Protein AF-A0A1F2Z143-F1 (afdb_monomer_lite)

Foldseek 3Di:
DDPPDDPDADPPVLLVVVLVLLVLLLVVFFDDVVLVVVVVVVVVVVQVLLCVLQVQDVVQWDKDWFDCQQLVQWGHQDVAATETEMEIEGADGPLLVDWQVVSQVSSLVSNPDPCVQQNRWDDDFFFTWGQGPPGSHIYGYGYWHADPVCQQLARIWTQGNVPTTAGDDRPVLSVLLVVLLVDAFPLCVVVCPPVVVPDDDDDDDRPPPDCDSGSLLSSLLNQLVLLQSLVCVPPDVVLVVLGDDSSLSSQLLSVQSVVCCVPPRPVDNHSLVSSLSSLVRSVVQFDADPPPRHTFRARPSNGVRDGPCPCCPPPVRSSVVNHVVSSVVSNVLSCQQRPPPDSDDDLVSLCSRNNPSSSVVVVVPDPDPPPPPPPPPPDDDDDDDDDDDDDDDDDDD

Radius of gyration: 27.07 Å; chains: 1; bounding box: 105×51×81 Å

pLDDT: mean 80.2, std 21.63, range [25.0, 98.62]

Structure (mmCIF, N/CA/C/O backbone):
data_AF-A0A1F2Z143-F1
#
_entry.id   AF-A0A1F2Z143-F1
#
loop_
_atom_site.group_PDB
_atom_site.id
_atom_site.type_symbol
_atom_site.label_atom_id
_atom_site.label_alt_id
_atom_site.label_comp_id
_atom_site.label_asym_id
_atom_site.label_entity_id
_atom_site.label_seq_id
_atom_site.pdbx_PDB_ins_code
_atom_site.Cartn_x
_atom_site.Cartn_y
_atom_site.Cartn_z
_atom_site.occupancy
_atom_site.B_iso_or_equiv
_atom_site.auth_seq_id
_atom_site.auth_comp_id
_atom_site.auth_asym_id
_atom_site.auth_atom_id
_atom_site.pdbx_PDB_model_num
ATOM 1 N N . MET A 1 1 ? -7.800 3.749 49.729 1.00 38.16 1 MET A N 1
ATOM 2 C CA . MET A 1 1 ? -7.587 3.791 48.266 1.00 38.16 1 MET A CA 1
ATOM 3 C C . MET A 1 1 ? -8.950 3.755 47.597 1.00 38.16 1 MET A C 1
ATOM 5 O O . MET A 1 1 ? -9.693 2.817 47.853 1.00 38.16 1 MET A O 1
ATOM 9 N N . GLN A 1 2 ? -9.318 4.780 46.825 1.00 28.38 2 GLN A N 1
ATOM 10 C CA . GLN A 1 2 ? -10.549 4.741 46.029 1.00 28.38 2 GLN A CA 1
ATOM 11 C C . GLN A 1 2 ? -10.319 3.840 44.812 1.00 28.38 2 GLN A C 1
ATOM 13 O O . GLN A 1 2 ? -9.342 4.024 44.090 1.00 28.38 2 GLN A O 1
ATOM 18 N N . GLN A 1 3 ? -11.206 2.869 44.587 1.00 25.00 3 GLN A N 1
ATOM 19 C CA . GLN A 1 3 ? -11.234 2.141 43.321 1.00 25.00 3 GLN A CA 1
ATOM 20 C C . GLN A 1 3 ? -11.700 3.102 42.226 1.00 25.00 3 GLN A C 1
ATOM 22 O O . GLN A 1 3 ? -12.836 3.581 42.263 1.00 25.00 3 GLN A O 1
ATOM 27 N N . VAL A 1 4 ? -10.831 3.367 41.251 1.00 29.64 4 VAL A N 1
ATOM 28 C CA . VAL A 1 4 ? -11.208 4.066 40.021 1.00 29.64 4 VAL A CA 1
ATOM 29 C C . VAL A 1 4 ? -12.176 3.160 39.263 1.00 29.64 4 VAL A C 1
ATOM 31 O O . VAL A 1 4 ? -11.781 2.149 38.685 1.00 29.64 4 VAL A O 1
ATOM 34 N N . LYS A 1 5 ? -13.470 3.493 39.306 1.00 27.41 5 LYS A N 1
ATOM 35 C CA . LYS A 1 5 ? -14.482 2.824 38.488 1.00 27.41 5 LYS A CA 1
ATOM 36 C C . LYS A 1 5 ? -14.314 3.278 37.043 1.00 27.41 5 LYS A C 1
ATOM 38 O O . LYS A 1 5 ? -14.786 4.352 36.679 1.00 27.41 5 LYS A O 1
ATOM 43 N N . TYR A 1 6 ? -13.683 2.445 36.223 1.00 28.19 6 TYR A N 1
ATOM 44 C CA . TYR A 1 6 ? -13.813 2.569 34.775 1.00 28.19 6 TYR A CA 1
ATOM 45 C C . TYR A 1 6 ? -15.296 2.414 34.389 1.00 28.19 6 TYR A C 1
ATOM 47 O O . TYR A 1 6 ? -15.978 1.547 34.953 1.00 28.19 6 TYR A O 1
ATOM 55 N N . PRO A 1 7 ? -15.826 3.245 33.473 1.00 31.47 7 PRO A N 1
ATOM 56 C CA . PRO A 1 7 ? -17.190 3.083 32.987 1.00 31.47 7 PRO A CA 1
ATOM 57 C C . PRO A 1 7 ? -17.346 1.714 32.314 1.00 31.47 7 PRO A C 1
ATOM 59 O O . PRO A 1 7 ? -16.445 1.241 31.620 1.00 31.47 7 PRO A O 1
ATOM 62 N N . GLN A 1 8 ? -18.495 1.072 32.535 1.00 30.48 8 GLN A N 1
ATOM 63 C CA . GLN A 1 8 ? -18.850 -0.177 31.860 1.00 30.48 8 GLN A CA 1
ATOM 64 C C . GLN A 1 8 ? -18.915 0.098 30.348 1.00 30.48 8 GLN A C 1
ATOM 66 O O . GLN A 1 8 ? -19.766 0.869 29.904 1.00 30.48 8 GLN A O 1
ATOM 71 N N . ARG A 1 9 ? -17.987 -0.487 29.578 1.00 47.34 9 ARG A N 1
ATOM 72 C CA . ARG A 1 9 ? -17.953 -0.381 28.110 1.00 47.34 9 ARG A CA 1
ATOM 73 C C . ARG A 1 9 ? -19.217 -1.008 27.489 1.00 47.34 9 ARG A C 1
ATOM 75 O O . ARG A 1 9 ? -19.811 -1.886 28.124 1.00 47.34 9 ARG A O 1
ATOM 82 N N . PRO A 1 10 ? -19.638 -0.561 26.287 1.00 40.66 10 PRO A N 1
ATOM 83 C CA . PRO A 1 10 ? -20.872 -1.008 25.640 1.00 40.66 10 PRO A CA 1
ATOM 84 C C . PRO A 1 10 ? -20.994 -2.532 25.599 1.00 40.66 10 PRO A C 1
ATOM 86 O O . PRO A 1 10 ? -20.029 -3.259 25.350 1.00 40.66 10 PRO A O 1
ATOM 89 N N . GLY A 1 11 ? -22.199 -3.028 25.880 1.00 48.84 11 GLY A N 1
ATOM 90 C CA . GLY A 1 11 ? -22.437 -4.458 26.029 1.00 48.84 11 GLY A CA 1
ATOM 91 C C . GLY A 1 11 ? -22.128 -5.209 24.734 1.00 48.84 11 GLY A C 1
ATOM 92 O O . GLY A 1 11 ? -22.528 -4.774 23.662 1.00 48.84 11 GLY A O 1
ATOM 93 N N . ASN A 1 12 ? -21.488 -6.380 24.852 1.00 59.66 12 ASN A N 1
ATOM 94 C CA . ASN A 1 12 ? -21.011 -7.309 23.803 1.00 59.66 12 ASN A CA 1
ATOM 95 C C . ASN A 1 12 ? -21.827 -7.366 22.476 1.00 59.66 12 ASN A C 1
ATOM 97 O O . ASN A 1 12 ? -21.267 -7.619 21.412 1.00 59.66 12 ASN A O 1
ATOM 101 N N . LYS A 1 13 ? -23.144 -7.116 22.514 1.00 61.22 13 LYS A N 1
ATOM 102 C CA . LYS A 1 13 ? -24.025 -7.015 21.337 1.00 61.22 13 LYS A CA 1
ATOM 103 C C . LYS A 1 13 ? -23.759 -5.789 20.448 1.00 61.22 13 LYS A C 1
ATOM 105 O O . LYS A 1 13 ? -23.802 -5.943 19.233 1.00 61.22 13 LYS A O 1
ATOM 110 N N . GLU A 1 14 ? -23.506 -4.613 21.018 1.00 65.00 14 GLU A N 1
ATOM 111 C CA . GLU A 1 14 ? -23.306 -3.355 20.276 1.00 65.00 14 GLU A CA 1
ATOM 112 C C . GLU A 1 14 ? -21.978 -3.380 19.515 1.00 65.00 14 GLU A C 1
ATOM 114 O O . GLU A 1 14 ? -21.958 -3.163 18.305 1.00 65.00 14 GLU A O 1
ATOM 119 N N . ALA A 1 15 ? -20.890 -3.786 20.180 1.00 67.19 15 ALA A N 1
ATOM 120 C CA . ALA A 1 15 ? -19.597 -4.013 19.532 1.00 67.19 15 ALA A CA 1
ATOM 121 C C . ALA A 1 15 ? -19.720 -4.986 18.341 1.00 67.19 15 ALA A C 1
ATOM 123 O O . ALA A 1 15 ? -19.253 -4.685 17.247 1.00 67.19 15 ALA A O 1
ATOM 124 N N . LYS A 1 16 ? -20.455 -6.097 18.495 1.00 69.31 16 LYS A N 1
ATOM 125 C CA . LYS A 1 16 ? -20.711 -7.063 17.407 1.00 69.31 16 LYS A CA 1
ATOM 126 C C . LYS A 1 16 ? -21.579 -6.526 16.264 1.00 69.31 16 LYS A C 1
ATOM 128 O O . LYS A 1 16 ? -21.483 -7.034 15.146 1.00 69.31 16 LYS A O 1
ATOM 133 N N . GLN A 1 17 ? -22.450 -5.546 16.510 1.00 68.69 17 GLN A N 1
ATOM 134 C CA . GLN A 1 17 ? -23.184 -4.856 15.442 1.00 68.69 17 GLN A CA 1
ATOM 135 C C . GLN A 1 17 ? -22.242 -3.939 14.658 1.00 68.69 17 GLN A C 1
ATOM 137 O O . GLN A 1 17 ? -22.243 -3.980 13.426 1.00 68.69 17 GLN A O 1
ATOM 142 N N . TRP A 1 18 ? -21.383 -3.201 15.364 1.00 72.69 18 TRP A N 1
ATOM 143 C CA . TRP A 1 18 ? -20.335 -2.377 14.770 1.00 72.69 18 TRP A CA 1
ATOM 144 C C . TRP A 1 18 ? -19.339 -3.188 13.939 1.00 72.69 18 TRP A C 1
ATOM 146 O O . TRP A 1 18 ? -19.123 -2.859 12.778 1.00 72.69 18 TRP A O 1
ATOM 156 N N . GLU A 1 19 ? -18.809 -4.295 14.465 1.00 75.12 19 GLU A N 1
ATOM 157 C CA . GLU A 1 19 ? -17.918 -5.211 13.734 1.00 75.12 19 GLU A CA 1
ATOM 158 C C . GLU A 1 19 ? -18.537 -5.665 12.405 1.00 75.12 19 GLU A C 1
ATOM 160 O O . GLU A 1 19 ? -17.915 -5.545 11.347 1.00 75.12 19 GLU A O 1
ATOM 165 N N . LYS A 1 20 ? -19.796 -6.124 12.439 1.00 74.19 20 LYS A N 1
ATOM 166 C CA . LYS A 1 20 ? -20.532 -6.557 11.241 1.00 74.19 20 LYS A CA 1
ATOM 167 C C . LYS A 1 20 ? -20.754 -5.427 10.243 1.00 74.19 20 LYS A C 1
ATOM 169 O O . LYS A 1 20 ? -20.605 -5.655 9.043 1.00 74.19 20 LYS A O 1
ATOM 174 N N . LEU A 1 21 ? -21.106 -4.231 10.716 1.00 74.62 21 LEU A N 1
ATOM 175 C CA . LEU A 1 21 ? -21.299 -3.071 9.853 1.00 74.62 21 LEU A CA 1
ATOM 176 C C . LEU A 1 21 ? -19.984 -2.678 9.174 1.00 74.62 21 LEU A C 1
ATOM 178 O O . LEU A 1 21 ? -19.932 -2.625 7.949 1.00 74.62 21 LEU A O 1
ATOM 182 N N . ILE A 1 22 ? -18.923 -2.452 9.951 1.00 78.06 22 ILE A N 1
ATOM 183 C CA . ILE A 1 22 ? -17.619 -2.010 9.445 1.00 78.06 22 ILE A CA 1
ATOM 184 C C . ILE A 1 22 ? -17.090 -3.011 8.415 1.00 78.06 22 ILE A C 1
ATOM 186 O O . ILE A 1 22 ? -16.754 -2.623 7.299 1.00 78.06 22 ILE A O 1
ATOM 190 N N . VAL A 1 23 ? -17.096 -4.309 8.727 1.00 78.94 23 VAL A N 1
ATOM 191 C CA . VAL A 1 23 ? -16.634 -5.341 7.788 1.00 78.94 23 VAL A CA 1
ATOM 192 C C . VAL A 1 23 ? -17.523 -5.425 6.545 1.00 78.94 23 VAL A C 1
ATOM 194 O O . VAL A 1 23 ? -16.993 -5.468 5.437 1.00 78.94 23 VAL A O 1
ATOM 197 N N . GLY A 1 24 ? -18.850 -5.346 6.684 1.00 76.06 24 GLY A N 1
ATOM 198 C CA . GLY A 1 24 ? -19.775 -5.325 5.545 1.00 76.06 24 GLY A CA 1
ATOM 199 C C . GLY A 1 24 ? -19.680 -4.065 4.668 1.00 76.06 24 GLY A C 1
ATOM 200 O O . GLY A 1 24 ? -20.102 -4.087 3.508 1.00 76.06 24 GLY A O 1
ATOM 201 N N . LEU A 1 25 ? -19.131 -2.960 5.182 1.00 77.94 25 LEU A N 1
ATOM 202 C CA . LEU A 1 25 ? -18.761 -1.785 4.385 1.00 77.94 25 LEU A CA 1
ATOM 203 C C . LEU A 1 25 ? -17.412 -1.997 3.682 1.00 77.94 25 LEU A C 1
ATOM 205 O O . LEU A 1 25 ? -17.313 -1.754 2.480 1.00 77.94 25 LEU A O 1
ATOM 209 N N . LEU A 1 26 ? -16.397 -2.502 4.392 1.00 83.25 26 LEU A N 1
ATOM 210 C CA . LEU A 1 26 ? -15.057 -2.734 3.840 1.00 83.25 26 LEU A CA 1
ATOM 211 C C . LEU A 1 26 ? -15.043 -3.815 2.745 1.00 83.25 26 LEU A C 1
ATOM 213 O O . LEU A 1 26 ? -14.405 -3.612 1.716 1.00 83.25 26 LEU A O 1
ATOM 217 N N . GLN A 1 27 ? -15.803 -4.904 2.900 1.00 82.94 27 GLN A N 1
ATOM 218 C CA . GLN A 1 27 ? -15.952 -5.960 1.884 1.00 82.94 27 GLN A CA 1
ATOM 219 C C . GLN A 1 27 ? -16.473 -5.423 0.542 1.00 82.94 27 GLN A C 1
ATOM 221 O O . GLN A 1 27 ? -15.996 -5.820 -0.516 1.00 82.94 27 GLN A O 1
ATOM 226 N N . ARG A 1 28 ? -17.410 -4.464 0.557 1.00 80.94 28 ARG A N 1
ATOM 227 C CA . ARG A 1 28 ? -17.934 -3.821 -0.667 1.00 80.94 28 ARG A CA 1
ATOM 228 C C . ARG A 1 28 ? -16.911 -2.924 -1.374 1.00 80.94 28 ARG A C 1
ATOM 230 O O . ARG A 1 28 ? -17.151 -2.495 -2.502 1.00 80.94 28 ARG A O 1
ATOM 237 N N . LEU A 1 29 ? -15.805 -2.610 -0.704 1.00 82.56 29 LEU A N 1
ATOM 238 C CA . LEU A 1 29 ? -14.715 -1.779 -1.203 1.00 82.56 29 LEU A CA 1
ATOM 239 C C . LEU A 1 29 ? -13.471 -2.608 -1.566 1.00 82.56 29 LEU A C 1
ATOM 241 O O . LEU A 1 29 ? -12.467 -2.024 -1.966 1.00 82.56 29 LEU A O 1
ATOM 245 N N . GLU A 1 30 ? -13.522 -3.938 -1.462 1.00 88.19 30 GLU A N 1
ATOM 246 C CA . GLU A 1 30 ? -12.484 -4.852 -1.956 1.00 88.19 30 GLU A CA 1
ATOM 247 C C . GLU A 1 30 ? -12.571 -5.049 -3.475 1.00 88.19 30 GLU A C 1
ATOM 249 O O . GLU A 1 30 ? -13.602 -4.790 -4.097 1.00 88.19 30 GLU A O 1
ATOM 254 N N . LEU A 1 31 ? -11.475 -5.510 -4.087 1.00 88.00 31 LEU A N 1
ATOM 255 C CA . LEU A 1 31 ? -11.467 -5.904 -5.497 1.00 88.00 31 LEU A CA 1
ATOM 256 C C . LEU A 1 31 ? -12.296 -7.195 -5.658 1.00 88.00 31 LEU A C 1
ATOM 258 O O . LEU A 1 31 ? -11.893 -8.210 -5.086 1.00 88.00 31 LEU A O 1
ATOM 262 N N . PRO A 1 32 ? -13.408 -7.202 -6.425 1.00 89.38 32 PRO A N 1
ATOM 263 C CA . PRO A 1 32 ? -14.232 -8.400 -6.592 1.00 89.38 32 PRO A CA 1
ATOM 264 C C . PRO A 1 32 ? -13.428 -9.563 -7.178 1.00 89.38 32 PRO A C 1
ATOM 266 O O . PRO A 1 32 ? -12.582 -9.344 -8.048 1.00 89.38 32 PRO A O 1
ATOM 269 N N . GLU A 1 33 ? -13.708 -10.799 -6.750 1.00 87.31 33 GLU A N 1
ATOM 270 C CA . GLU A 1 33 ? -12.909 -11.968 -7.153 1.00 87.31 33 GLU A CA 1
ATOM 271 C C . GLU A 1 33 ? -12.870 -12.141 -8.683 1.00 87.31 33 GLU A C 1
ATOM 273 O O . GLU A 1 33 ? -11.798 -12.352 -9.242 1.00 87.31 33 GLU A O 1
ATOM 278 N N . ASP A 1 34 ? -13.984 -11.916 -9.386 1.00 90.75 34 ASP A N 1
ATOM 279 C CA . ASP A 1 34 ? -14.031 -11.894 -10.855 1.00 90.75 34 ASP A CA 1
ATOM 280 C C . ASP A 1 34 ? -13.025 -10.911 -11.477 1.00 90.75 34 ASP A C 1
ATOM 282 O O . ASP A 1 34 ? -12.362 -11.223 -12.468 1.00 90.75 34 ASP A O 1
ATOM 286 N N . ASP A 1 35 ? -12.908 -9.702 -10.925 1.00 91.62 35 ASP A N 1
ATOM 287 C CA . ASP A 1 35 ? -11.998 -8.675 -11.437 1.00 91.62 35 ASP A CA 1
ATOM 288 C C . ASP A 1 35 ? -10.548 -8.936 -11.021 1.00 91.62 35 ASP A C 1
ATOM 290 O O . ASP A 1 35 ? -9.632 -8.643 -11.789 1.00 91.62 35 ASP A O 1
ATOM 294 N N . LYS A 1 36 ? -10.331 -9.575 -9.869 1.00 90.19 36 LYS A N 1
ATOM 295 C CA . LYS A 1 36 ? -9.033 -10.112 -9.448 1.00 90.19 36 LYS A CA 1
ATOM 296 C C . LYS A 1 36 ? -8.561 -11.234 -10.378 1.00 90.19 36 LYS A C 1
ATOM 298 O O . LYS A 1 36 ? -7.419 -11.190 -10.829 1.00 90.19 36 LYS A O 1
ATOM 303 N N . GLN A 1 37 ? -9.425 -12.177 -10.757 1.00 91.12 37 GLN A N 1
ATOM 304 C CA . GLN A 1 37 ? -9.095 -13.228 -11.731 1.00 91.12 37 GLN A CA 1
ATOM 305 C C . GLN A 1 37 ? -8.812 -12.646 -13.127 1.00 91.12 37 GLN A C 1
ATOM 307 O O . GLN A 1 37 ? -7.837 -13.033 -13.776 1.00 91.12 37 GLN A O 1
ATOM 312 N N . LYS A 1 38 ? -9.578 -11.634 -13.567 1.00 93.56 38 LYS A N 1
ATOM 313 C CA . LYS A 1 38 ? -9.269 -10.868 -14.792 1.00 93.56 38 LYS A CA 1
ATOM 314 C C . LYS A 1 38 ? -7.913 -10.157 -14.693 1.00 93.56 38 LYS A C 1
ATOM 316 O O . LYS A 1 38 ? -7.145 -10.200 -15.652 1.00 93.56 38 LYS A O 1
ATOM 321 N N . ALA A 1 39 ? -7.585 -9.541 -13.555 1.00 91.94 39 ALA A N 1
ATOM 322 C CA . ALA A 1 39 ? -6.292 -8.888 -13.343 1.00 91.94 39 ALA A CA 1
ATOM 323 C C . ALA A 1 39 ? -5.123 -9.889 -13.392 1.00 91.94 39 ALA A C 1
ATOM 325 O O . ALA A 1 39 ? -4.121 -9.611 -14.051 1.00 91.94 39 ALA A O 1
ATOM 326 N N . ILE A 1 40 ? -5.278 -11.071 -12.783 1.00 90.88 40 ILE A N 1
ATOM 327 C CA . ILE A 1 40 ? -4.301 -12.172 -12.840 1.00 90.88 40 ILE A CA 1
ATOM 328 C C . ILE A 1 40 ? -4.062 -12.618 -14.287 1.00 90.88 40 ILE A C 1
ATOM 330 O O . ILE A 1 40 ? -2.917 -12.697 -14.740 1.00 90.88 40 ILE A O 1
ATOM 334 N N . ALA A 1 41 ? -5.133 -12.846 -15.051 1.00 91.81 41 ALA A N 1
ATOM 335 C CA . ALA A 1 41 ? -5.027 -13.207 -16.460 1.00 91.81 41 ALA A CA 1
ATOM 336 C C . ALA A 1 41 ? -4.336 -12.112 -17.299 1.00 91.81 41 ALA A C 1
ATOM 338 O O . ALA A 1 41 ? -3.529 -12.427 -18.175 1.00 91.81 41 ALA A O 1
ATOM 339 N N . GLU A 1 42 ? -4.616 -10.831 -17.038 1.00 92.31 42 GLU A N 1
ATOM 340 C CA . GLU A 1 42 ? -4.005 -9.723 -17.778 1.00 92.31 42 GLU A CA 1
ATOM 341 C C . GLU A 1 42 ? -2.529 -9.494 -17.442 1.00 92.31 42 GLU A C 1
ATOM 343 O O . GLU A 1 42 ? -1.748 -9.252 -18.367 1.00 92.31 42 GLU A O 1
ATOM 348 N N . TYR A 1 43 ? -2.104 -9.612 -16.177 1.00 88.81 43 TYR A N 1
ATOM 349 C CA . TYR A 1 43 ? -0.678 -9.476 -15.874 1.00 88.81 43 TYR A CA 1
ATOM 350 C C . TYR A 1 43 ? 0.137 -10.656 -16.405 1.00 88.81 43 TYR A C 1
ATOM 352 O O . TYR A 1 43 ? 1.246 -10.447 -16.886 1.00 88.81 43 TYR A O 1
ATOM 360 N N . ASN A 1 44 ? -0.411 -11.876 -16.433 1.00 89.81 44 ASN A N 1
ATOM 361 C CA . ASN A 1 44 ? 0.282 -13.024 -17.029 1.00 89.81 44 ASN A CA 1
ATOM 362 C C . ASN A 1 44 ? 0.536 -12.809 -18.535 1.00 89.81 44 ASN A C 1
ATOM 364 O O . ASN A 1 44 ? 1.646 -13.037 -19.019 1.00 89.81 44 ASN A O 1
ATOM 368 N N . LYS A 1 45 ? -0.450 -12.268 -19.269 1.00 92.75 45 LYS A N 1
ATOM 369 C CA . LYS A 1 45 ? -0.272 -11.845 -20.674 1.00 92.75 45 LYS A CA 1
ATOM 370 C C . LYS A 1 45 ? 0.762 -10.725 -20.815 1.00 92.75 45 LYS A C 1
ATOM 372 O O . LYS A 1 45 ? 1.513 -10.706 -21.786 1.00 92.75 45 LYS A O 1
ATOM 377 N N . LEU A 1 46 ? 0.788 -9.775 -19.876 1.00 91.81 46 LEU A N 1
ATOM 378 C CA . LEU A 1 46 ? 1.774 -8.693 -19.856 1.00 91.81 46 LEU A CA 1
ATOM 379 C C . LEU A 1 46 ? 3.202 -9.227 -19.649 1.00 91.81 46 LEU A C 1
ATOM 381 O O . LEU A 1 46 ? 4.112 -8.751 -20.315 1.00 91.81 46 LEU A O 1
ATOM 385 N N . GLY A 1 47 ? 3.400 -10.242 -18.804 1.00 90.69 47 GLY A N 1
ATOM 386 C CA . GLY A 1 47 ? 4.708 -10.876 -18.598 1.00 90.69 47 GLY A CA 1
ATOM 387 C C . GLY A 1 47 ? 5.257 -11.539 -19.851 1.00 90.69 47 GLY A C 1
ATOM 388 O O . GLY A 1 47 ? 6.404 -11.291 -20.213 1.00 90.69 47 GLY A O 1
ATOM 389 N N . LYS A 1 48 ? 4.414 -12.301 -20.560 1.00 90.88 48 LYS A N 1
ATOM 390 C CA . LYS A 1 48 ? 4.783 -12.885 -21.856 1.00 90.88 48 LYS A CA 1
ATOM 391 C C . LYS A 1 48 ? 5.171 -11.805 -22.874 1.00 90.88 48 LYS A C 1
ATOM 393 O O . LYS A 1 48 ? 6.240 -11.892 -23.466 1.00 90.88 48 LYS A O 1
ATOM 398 N N . TRP A 1 49 ? 4.356 -10.754 -23.002 1.00 93.69 49 TRP A N 1
ATOM 399 C CA . TRP A 1 49 ? 4.642 -9.612 -23.880 1.00 93.69 49 TRP A CA 1
ATOM 400 C C . TRP A 1 49 ? 5.976 -8.923 -23.550 1.00 93.69 49 TRP A C 1
ATOM 402 O O . TRP A 1 49 ? 6.754 -8.621 -24.449 1.00 93.69 49 TRP A O 1
ATOM 412 N N . ILE A 1 50 ? 6.257 -8.691 -22.264 1.00 93.31 50 ILE A N 1
ATOM 413 C CA . ILE A 1 50 ? 7.516 -8.088 -21.809 1.00 93.31 50 ILE A CA 1
ATOM 414 C C . ILE A 1 50 ? 8.709 -8.990 -22.156 1.00 93.31 50 ILE A C 1
ATOM 416 O O . ILE A 1 50 ? 9.719 -8.480 -22.631 1.00 93.31 50 ILE A O 1
ATOM 420 N N . GLY A 1 51 ? 8.594 -10.309 -21.963 1.00 91.94 51 GLY A N 1
ATOM 421 C CA . GLY A 1 51 ? 9.644 -11.267 -22.331 1.00 91.94 51 GLY A CA 1
ATOM 422 C C . GLY A 1 51 ? 9.957 -11.242 -23.826 1.00 91.94 51 GLY A C 1
ATOM 423 O O . GLY A 1 51 ? 11.108 -11.043 -24.207 1.00 91.94 51 GLY A O 1
ATOM 424 N N . GLU A 1 52 ? 8.918 -11.326 -24.664 1.00 92.94 52 GLU A N 1
ATOM 425 C CA . GLU A 1 52 ? 9.020 -11.233 -26.128 1.00 92.94 52 GLU A CA 1
ATOM 426 C C . GLU A 1 52 ? 9.642 -9.903 -26.591 1.00 92.94 52 GLU A C 1
ATOM 428 O O . GLU A 1 52 ? 10.466 -9.884 -27.501 1.00 92.94 52 GLU A O 1
ATOM 433 N N . LYS A 1 53 ? 9.274 -8.776 -25.966 1.00 94.81 53 LYS A N 1
ATOM 434 C CA . LYS A 1 53 ? 9.784 -7.441 -26.326 1.00 94.81 53 LYS A CA 1
ATOM 435 C C . LYS A 1 53 ? 11.220 -7.168 -25.884 1.00 94.81 53 LYS A C 1
ATOM 437 O O . LYS A 1 53 ? 11.864 -6.309 -26.481 1.00 94.81 53 LYS A O 1
ATOM 442 N N . LEU A 1 54 ? 11.696 -7.842 -24.840 1.00 94.31 54 LEU A N 1
ATOM 443 C CA . LEU A 1 54 ? 13.025 -7.632 -24.256 1.00 94.31 54 LEU A CA 1
ATOM 444 C C . LEU A 1 54 ? 14.046 -8.712 -24.638 1.00 94.31 54 LEU A C 1
ATOM 446 O O . LEU A 1 54 ? 15.174 -8.651 -24.149 1.00 94.31 54 LEU A O 1
ATOM 450 N N . ASP A 1 55 ? 13.654 -9.685 -25.468 1.00 92.38 55 ASP A N 1
ATOM 451 C CA . ASP A 1 55 ? 14.445 -10.883 -25.783 1.00 92.38 55 ASP A CA 1
ATOM 452 C C . ASP A 1 55 ? 14.920 -11.611 -24.506 1.00 92.38 55 ASP A C 1
ATOM 454 O O . ASP A 1 55 ? 16.075 -12.011 -24.346 1.00 92.38 55 ASP A O 1
ATOM 458 N N . VAL A 1 56 ? 14.010 -11.718 -23.528 1.00 91.06 56 VAL A N 1
ATOM 459 C CA . VAL A 1 56 ? 14.242 -12.438 -22.271 1.00 91.06 56 VAL A CA 1
ATOM 460 C C . VAL A 1 56 ? 13.634 -13.837 -22.409 1.00 91.06 56 VAL A C 1
ATOM 462 O O . VAL A 1 56 ? 12.441 -13.940 -22.712 1.00 91.06 56 VAL A O 1
ATOM 465 N N . PRO A 1 57 ? 14.410 -14.916 -22.185 1.00 87.00 57 PRO A N 1
ATOM 466 C CA . PRO A 1 57 ? 13.938 -16.283 -22.382 1.00 87.00 57 PRO A CA 1
ATOM 467 C C . PRO A 1 57 ? 12.776 -16.641 -21.449 1.00 87.00 57 PRO A C 1
ATOM 469 O O . PRO A 1 57 ? 12.583 -16.039 -20.388 1.00 87.00 57 PRO A O 1
ATOM 472 N N . GLU A 1 58 ? 12.019 -17.673 -21.822 1.00 80.69 58 GLU A N 1
ATOM 473 C CA . GLU A 1 58 ? 10.970 -18.234 -20.970 1.00 80.69 58 GLU A CA 1
ATOM 474 C C . GLU A 1 58 ? 11.552 -18.669 -19.610 1.00 80.69 58 GLU A C 1
ATOM 476 O O . GLU A 1 58 ? 12.606 -19.298 -19.537 1.00 80.69 58 GLU A O 1
ATOM 481 N N . GLY A 1 59 ? 10.897 -18.261 -18.519 1.00 81.25 59 GLY A N 1
ATOM 482 C CA . GLY A 1 59 ? 11.415 -18.379 -17.148 1.00 81.25 59 GLY A CA 1
ATOM 483 C C . GLY A 1 59 ? 12.249 -17.181 -16.664 1.00 81.25 59 GLY A C 1
ATOM 484 O O . GLY A 1 59 ? 12.242 -16.897 -15.467 1.00 81.25 59 GLY A O 1
ATOM 485 N N . GLY A 1 60 ? 12.872 -16.411 -17.566 1.00 85.75 60 GLY A N 1
ATOM 486 C CA . GLY A 1 60 ? 13.652 -15.208 -17.231 1.00 85.75 60 GLY A CA 1
ATOM 487 C C . GLY A 1 60 ? 12.809 -13.986 -16.827 1.00 85.75 60 GLY A C 1
ATOM 488 O O . GLY A 1 60 ? 13.338 -12.999 -16.307 1.00 85.75 60 GLY A O 1
ATOM 489 N N . VAL A 1 61 ? 11.489 -14.052 -17.045 1.00 90.88 61 VAL A N 1
ATOM 490 C CA . VAL A 1 61 ? 10.493 -13.078 -16.573 1.00 90.88 61 VAL A CA 1
ATOM 491 C C . VAL A 1 61 ? 9.615 -13.727 -15.506 1.00 90.88 61 VAL A C 1
ATOM 493 O O . VAL A 1 61 ? 8.843 -14.636 -15.799 1.00 90.88 61 VAL A O 1
ATOM 496 N N . THR A 1 62 ? 9.671 -13.225 -14.272 1.00 90.81 62 THR A N 1
ATOM 497 C CA . THR A 1 62 ? 8.772 -13.649 -13.185 1.00 90.81 62 THR A CA 1
ATOM 498 C C . THR A 1 62 ? 7.912 -12.478 -12.722 1.00 90.81 62 THR A C 1
ATOM 500 O O . THR A 1 62 ? 8.433 -11.466 -12.251 1.00 90.81 62 THR A O 1
ATOM 503 N N . ILE A 1 63 ? 6.587 -12.626 -12.807 1.00 89.94 63 ILE A N 1
ATOM 504 C CA . ILE A 1 63 ? 5.632 -11.624 -12.321 1.00 89.94 63 ILE A CA 1
ATOM 505 C C . ILE A 1 63 ? 5.145 -11.956 -10.914 1.00 89.94 63 ILE A C 1
ATOM 507 O O . ILE A 1 63 ? 4.719 -13.072 -10.629 1.00 89.94 63 ILE A O 1
ATOM 5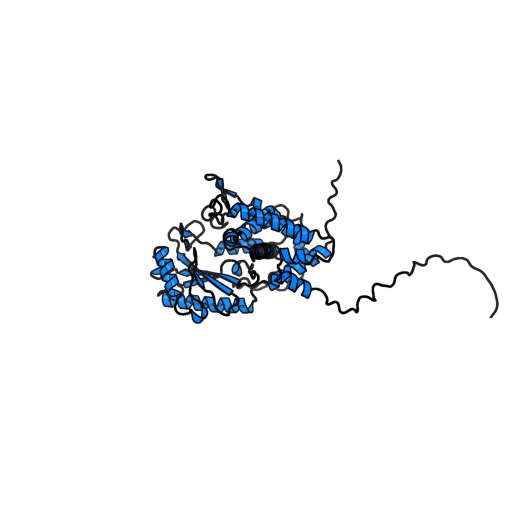11 N N . ILE A 1 64 ? 5.188 -10.954 -10.035 1.00 88.25 64 ILE A N 1
ATOM 512 C CA . ILE A 1 64 ? 4.782 -11.057 -8.635 1.00 88.25 64 ILE A CA 1
ATOM 513 C C . ILE A 1 64 ? 3.802 -9.922 -8.317 1.00 88.25 64 ILE A C 1
ATOM 515 O O . ILE A 1 64 ? 4.208 -8.758 -8.364 1.00 88.25 64 ILE A O 1
ATOM 519 N N . PRO A 1 65 ? 2.544 -10.210 -7.933 1.00 88.06 65 PRO A N 1
ATOM 520 C CA . PRO A 1 65 ? 1.682 -9.191 -7.346 1.00 88.06 65 PRO A CA 1
ATOM 521 C C . PRO A 1 65 ? 2.271 -8.716 -6.008 1.00 88.06 65 PRO A C 1
ATOM 523 O O . PRO A 1 65 ? 2.743 -9.515 -5.192 1.00 88.06 65 PRO A O 1
ATOM 526 N N . GLN A 1 66 ? 2.246 -7.408 -5.779 1.00 87.62 66 GLN A N 1
ATOM 527 C CA . GLN A 1 66 ? 2.748 -6.731 -4.583 1.00 87.62 66 GLN A CA 1
ATOM 528 C C . GLN A 1 66 ? 1.594 -5.985 -3.882 1.00 87.62 66 GLN A C 1
ATOM 530 O O . GLN A 1 66 ? 0.439 -6.006 -4.314 1.00 87.62 66 GLN A O 1
ATOM 535 N N . GLY A 1 67 ? 1.905 -5.357 -2.749 1.00 89.38 67 GLY A N 1
ATOM 536 C CA . GLY A 1 67 ? 1.121 -4.252 -2.221 1.00 89.38 67 GLY A CA 1
ATOM 537 C C . GLY A 1 67 ? -0.245 -4.711 -1.755 1.00 89.38 67 GLY A C 1
ATOM 538 O O . GLY A 1 67 ? -0.371 -5.772 -1.140 1.00 89.38 67 GLY A O 1
ATOM 539 N N . SER A 1 68 ? -1.266 -3.905 -2.037 1.00 90.38 68 SER A N 1
ATOM 540 C CA . SER A 1 68 ? -2.588 -4.112 -1.442 1.00 90.38 68 SER A CA 1
ATOM 541 C C . SER A 1 68 ? -3.279 -5.406 -1.886 1.00 90.38 68 SER A C 1
ATOM 543 O O . SER A 1 68 ? -4.011 -5.988 -1.087 1.00 90.38 68 SER A O 1
ATOM 545 N N . MET A 1 69 ? -2.997 -5.916 -3.093 1.00 89.56 69 MET A N 1
ATOM 546 C CA . MET A 1 69 ? -3.482 -7.237 -3.513 1.00 89.56 69 MET A CA 1
ATOM 547 C C . MET A 1 69 ? -2.884 -8.355 -2.661 1.00 89.56 69 MET A C 1
ATOM 549 O O . MET A 1 69 ? -3.598 -9.243 -2.205 1.00 89.56 69 MET A O 1
ATOM 553 N N . ARG A 1 70 ? -1.567 -8.318 -2.429 1.00 88.12 70 ARG A N 1
ATOM 554 C CA . ARG A 1 70 ? -0.868 -9.410 -1.746 1.00 88.12 70 ARG A CA 1
ATOM 555 C C . ARG A 1 70 ? -1.046 -9.388 -0.233 1.00 88.12 70 ARG A C 1
ATOM 557 O O . ARG A 1 70 ? -1.138 -10.448 0.376 1.00 88.12 70 ARG A O 1
ATOM 564 N N . THR A 1 71 ? -1.139 -8.204 0.368 1.00 88.94 71 THR A N 1
ATOM 565 C CA . THR A 1 71 ? -1.537 -8.073 1.776 1.00 88.94 71 THR A CA 1
ATOM 566 C C . THR A 1 71 ? -3.040 -8.281 1.979 1.00 88.94 71 THR A C 1
ATOM 568 O O . THR A 1 71 ? -3.491 -8.249 3.118 1.00 88.94 71 THR A O 1
ATOM 571 N N . GLN A 1 72 ? -3.822 -8.522 0.916 1.00 89.31 72 GLN A N 1
ATOM 572 C CA . GLN A 1 72 ? -5.287 -8.598 0.960 1.00 89.31 72 GLN A CA 1
ATOM 573 C C . GLN A 1 72 ? -5.890 -7.383 1.693 1.00 89.31 72 GLN A C 1
ATOM 575 O O . GLN A 1 72 ? -6.701 -7.504 2.598 1.00 89.31 72 GLN A O 1
ATOM 580 N N . THR A 1 73 ? -5.436 -6.180 1.348 1.00 91.25 73 THR A N 1
ATOM 581 C CA . THR A 1 73 ? -5.959 -4.915 1.891 1.00 91.25 73 THR A CA 1
ATOM 582 C C . THR A 1 73 ? -6.338 -3.960 0.763 1.00 91.25 73 THR A C 1
ATOM 584 O O . THR A 1 73 ? -6.226 -2.738 0.900 1.00 91.25 73 THR A O 1
ATOM 587 N N . THR A 1 74 ? -6.751 -4.497 -0.392 1.00 90.50 74 THR A N 1
ATOM 588 C CA . THR A 1 74 ? -7.316 -3.695 -1.484 1.00 90.50 74 THR A CA 1
ATOM 589 C C . THR A 1 74 ? -8.475 -2.865 -0.950 1.00 90.50 74 THR A C 1
ATOM 591 O O . THR A 1 74 ? -9.323 -3.390 -0.229 1.00 90.50 74 THR A O 1
ATOM 594 N N . ILE A 1 75 ? -8.493 -1.585 -1.311 1.00 87.88 75 ILE A N 1
ATOM 595 C CA . ILE A 1 75 ? -9.595 -0.673 -1.028 1.00 87.88 75 ILE A CA 1
ATOM 596 C C . ILE A 1 75 ? -9.851 0.169 -2.277 1.00 87.88 75 ILE A C 1
ATOM 598 O O . ILE A 1 75 ? -8.905 0.610 -2.940 1.00 87.88 75 ILE A O 1
ATOM 602 N N . LYS A 1 76 ? -11.120 0.367 -2.624 1.00 83.31 76 LYS A N 1
ATOM 603 C CA . LYS A 1 76 ? -11.523 1.229 -3.729 1.00 83.31 76 LYS A CA 1
ATOM 604 C C . LYS A 1 76 ? -11.538 2.686 -3.270 1.00 83.31 76 LYS A C 1
ATOM 606 O O . LYS A 1 76 ? -12.347 3.062 -2.426 1.00 83.31 76 LYS A O 1
ATOM 611 N N . LYS A 1 77 ? -10.682 3.515 -3.871 1.00 79.44 77 LYS A N 1
ATOM 612 C CA . LYS A 1 77 ? -10.746 4.981 -3.738 1.00 79.44 77 LYS A CA 1
ATOM 613 C C . LYS A 1 77 ? -12.093 5.493 -4.272 1.00 79.44 77 LYS A C 1
ATOM 615 O O . LYS A 1 77 ? -12.515 4.967 -5.302 1.00 79.44 77 LYS A O 1
ATOM 620 N N . PRO A 1 78 ? -12.731 6.517 -3.668 1.00 72.44 78 PRO A N 1
ATOM 621 C CA . PRO A 1 78 ? -14.131 6.890 -3.912 1.00 72.44 78 PRO A CA 1
ATOM 622 C C . PRO A 1 78 ? -14.661 6.751 -5.357 1.00 72.44 78 PRO A C 1
ATOM 624 O O . PRO A 1 78 ? -15.373 5.787 -5.632 1.00 72.44 78 PRO A O 1
ATOM 627 N N . ALA A 1 79 ? -14.304 7.625 -6.308 1.00 70.81 79 ALA A N 1
ATOM 628 C CA . ALA A 1 79 ? -14.646 7.440 -7.735 1.00 70.81 79 ALA A CA 1
ATOM 629 C C . ALA A 1 79 ? -13.480 6.844 -8.559 1.00 70.81 79 ALA A C 1
ATOM 631 O O . ALA A 1 79 ? -13.305 7.159 -9.734 1.00 70.81 79 ALA A O 1
ATOM 632 N N . GLY A 1 80 ? -12.628 6.035 -7.924 1.00 81.44 80 GLY A N 1
ATOM 633 C CA . GLY A 1 80 ? -11.347 5.586 -8.466 1.00 81.44 80 GLY A CA 1
ATOM 634 C C . GLY A 1 80 ? -11.310 4.141 -8.971 1.00 81.44 80 GLY A C 1
ATOM 635 O O . GLY A 1 80 ? -12.199 3.323 -8.715 1.00 81.44 80 GLY A O 1
ATOM 636 N N . LYS A 1 81 ? -10.211 3.829 -9.666 1.00 89.56 81 LYS A N 1
ATOM 637 C CA . LYS A 1 81 ? -9.764 2.462 -9.969 1.00 89.56 81 LYS A CA 1
ATOM 638 C C . LYS A 1 81 ? -8.961 1.883 -8.790 1.00 89.56 81 LYS A C 1
ATOM 640 O O . LYS A 1 81 ? -8.332 2.633 -8.039 1.00 89.56 81 LYS A O 1
ATOM 645 N N . PHE A 1 82 ? -8.949 0.559 -8.658 1.00 91.12 82 PHE A N 1
ATOM 646 C CA . PHE A 1 82 ? -8.049 -0.166 -7.760 1.00 91.12 82 PHE A CA 1
ATOM 647 C C . PHE A 1 82 ? -6.586 -0.024 -8.198 1.00 91.12 82 PHE A C 1
ATOM 649 O O . PHE A 1 82 ? -6.283 -0.030 -9.392 1.00 91.12 82 PHE A O 1
ATOM 656 N N . ASP A 1 83 ? -5.698 0.073 -7.210 1.00 92.06 83 ASP A N 1
ATOM 657 C CA . ASP A 1 83 ? -4.247 0.087 -7.390 1.00 92.06 83 ASP A CA 1
ATOM 658 C C . ASP A 1 83 ? -3.710 -1.348 -7.301 1.00 92.06 83 ASP A C 1
ATOM 660 O O . ASP A 1 83 ? -3.864 -2.009 -6.265 1.00 92.06 83 ASP A O 1
ATOM 664 N N . ILE A 1 84 ? -3.143 -1.847 -8.399 1.00 93.31 84 ILE A N 1
ATOM 665 C CA . ILE A 1 84 ? -2.568 -3.188 -8.489 1.00 93.31 84 ILE A CA 1
ATOM 666 C C . ILE A 1 84 ? -1.062 -3.050 -8.737 1.00 93.31 84 ILE A C 1
ATOM 668 O O . ILE A 1 84 ? -0.595 -2.914 -9.871 1.00 93.31 84 ILE A O 1
ATOM 672 N N . ASP A 1 85 ? -0.302 -3.083 -7.642 1.00 94.00 85 ASP A N 1
ATOM 673 C CA . ASP A 1 85 ? 1.159 -3.109 -7.657 1.00 94.00 85 ASP A CA 1
ATOM 674 C C . ASP A 1 85 ? 1.667 -4.460 -8.183 1.00 94.00 85 ASP A C 1
ATOM 676 O O . ASP A 1 85 ? 1.289 -5.523 -7.676 1.00 94.00 85 ASP A O 1
ATOM 680 N N . ILE A 1 86 ? 2.567 -4.439 -9.164 1.00 93.81 86 ILE A N 1
ATOM 681 C CA . ILE A 1 86 ? 3.174 -5.643 -9.739 1.00 93.81 86 ILE A CA 1
ATOM 682 C C . ILE A 1 86 ? 4.681 -5.442 -9.879 1.00 93.81 86 ILE A C 1
ATOM 684 O O . ILE A 1 86 ? 5.130 -4.420 -10.394 1.00 93.81 86 ILE A O 1
ATOM 688 N N . VAL A 1 87 ? 5.469 -6.444 -9.488 1.00 93.81 87 VAL A N 1
ATOM 689 C CA . VAL A 1 87 ? 6.903 -6.509 -9.795 1.00 93.81 87 VAL A CA 1
ATOM 690 C C . VAL A 1 87 ? 7.143 -7.483 -10.932 1.00 93.81 87 VAL A C 1
ATOM 692 O O . VAL A 1 87 ? 6.687 -8.625 -10.886 1.00 93.81 87 VAL A O 1
ATOM 695 N N . VAL A 1 88 ? 7.906 -7.034 -11.923 1.00 94.31 88 VAL A N 1
ATOM 696 C CA . VAL A 1 88 ? 8.409 -7.860 -13.018 1.00 94.31 88 VAL A CA 1
ATOM 697 C C . VAL A 1 88 ? 9.895 -8.079 -12.777 1.00 94.31 88 VAL A C 1
ATOM 699 O O . VAL A 1 88 ? 10.704 -7.169 -12.949 1.00 94.31 88 VAL A O 1
ATOM 702 N N . ARG A 1 89 ? 10.248 -9.281 -12.321 1.00 93.56 89 ARG A N 1
ATOM 703 C CA . ARG A 1 89 ? 11.640 -9.700 -12.147 1.00 93.56 89 ARG A CA 1
ATOM 704 C C . ARG A 1 89 ? 12.199 -10.154 -13.486 1.00 93.56 89 ARG A C 1
ATOM 706 O O . ARG A 1 89 ? 11.612 -11.033 -14.111 1.00 93.56 89 ARG A O 1
ATOM 713 N N . LEU A 1 90 ? 13.318 -9.561 -13.881 1.00 93.06 90 LEU A N 1
ATOM 714 C CA . LEU A 1 90 ? 14.042 -9.822 -15.122 1.00 93.06 90 LEU A CA 1
ATOM 715 C C . LEU A 1 90 ? 15.415 -10.387 -14.744 1.00 93.06 90 LEU A C 1
ATOM 717 O O . LEU A 1 90 ? 16.323 -9.627 -14.403 1.00 93.06 90 LEU A O 1
ATOM 721 N N . THR A 1 91 ? 15.544 -11.713 -14.702 1.00 89.06 91 THR A N 1
ATOM 722 C CA . THR A 1 91 ? 16.782 -12.388 -14.258 1.00 89.06 91 THR A CA 1
ATOM 723 C C . THR A 1 91 ? 17.836 -12.499 -15.352 1.00 89.06 91 THR A C 1
ATOM 725 O O . THR A 1 91 ? 19.016 -12.643 -15.040 1.00 89.06 91 THR A O 1
ATOM 728 N N . ASP A 1 92 ? 17.417 -12.372 -16.611 1.00 83.50 92 ASP A N 1
ATOM 729 C CA . ASP A 1 92 ? 18.203 -12.695 -17.799 1.00 83.50 92 ASP A CA 1
ATOM 730 C C . ASP A 1 92 ? 18.146 -11.571 -18.851 1.00 83.50 92 ASP A C 1
ATOM 732 O O . ASP A 1 92 ? 17.621 -10.478 -18.613 1.00 83.50 92 ASP A O 1
ATOM 736 N N . GLY A 1 93 ? 18.734 -11.820 -20.024 1.00 84.50 93 GLY A N 1
ATOM 737 C CA . GLY A 1 93 ? 18.810 -10.854 -21.124 1.00 84.50 93 GLY A CA 1
ATOM 738 C C . GLY A 1 93 ? 19.737 -9.665 -20.841 1.00 84.50 93 GLY A C 1
ATOM 739 O O . GLY A 1 93 ? 20.323 -9.529 -19.763 1.00 84.50 93 GLY A O 1
ATOM 740 N N . ALA A 1 94 ? 19.891 -8.777 -21.827 1.00 89.56 94 ALA A N 1
ATOM 741 C CA . ALA A 1 94 ? 20.748 -7.593 -21.701 1.00 89.56 94 ALA A CA 1
ATOM 742 C C . ALA A 1 94 ? 20.247 -6.612 -20.622 1.00 89.56 94 ALA A C 1
ATOM 744 O O . ALA A 1 94 ? 21.054 -5.994 -19.928 1.00 89.56 94 ALA A O 1
ATOM 745 N N . ILE A 1 95 ? 18.924 -6.515 -20.441 1.00 92.12 95 ILE A N 1
ATOM 746 C CA . ILE A 1 95 ? 18.286 -5.575 -19.509 1.00 92.12 95 ILE A CA 1
ATOM 747 C C . ILE A 1 95 ? 18.690 -5.794 -18.041 1.00 92.12 95 ILE A C 1
ATOM 749 O O . ILE A 1 95 ? 18.847 -4.826 -17.299 1.00 92.12 95 ILE A O 1
ATOM 753 N N . SER A 1 96 ? 18.957 -7.042 -17.639 1.00 89.62 96 SER A N 1
ATOM 754 C CA . SER A 1 96 ? 19.431 -7.389 -16.287 1.00 89.62 96 SER A CA 1
ATOM 755 C C . SER A 1 96 ? 20.789 -6.761 -15.920 1.00 89.62 96 SER A C 1
ATOM 757 O O . SER A 1 96 ? 21.117 -6.640 -14.739 1.00 89.62 96 SER A O 1
ATOM 759 N N . LYS A 1 97 ? 21.574 -6.343 -16.927 1.00 91.06 97 LYS A N 1
ATOM 760 C CA . LYS A 1 97 ? 22.950 -5.827 -16.799 1.00 91.06 97 LYS A CA 1
ATOM 761 C C . LYS A 1 97 ? 23.066 -4.315 -17.031 1.00 91.06 97 LYS A C 1
ATOM 763 O O . LYS A 1 97 ? 24.164 -3.777 -16.914 1.00 91.06 97 LYS A O 1
ATOM 768 N N . MET A 1 98 ? 21.969 -3.641 -17.377 1.00 94.69 98 MET A N 1
ATOM 769 C CA . MET A 1 98 ? 21.943 -2.193 -17.605 1.00 94.69 98 MET A CA 1
ATOM 770 C C . MET A 1 98 ? 22.081 -1.402 -16.291 1.00 94.69 98 MET A C 1
ATOM 772 O O . MET A 1 98 ? 21.857 -1.921 -15.194 1.00 94.69 98 MET A O 1
ATOM 776 N N . ASP A 1 99 ? 22.432 -0.121 -16.396 1.00 95.25 99 ASP A N 1
ATOM 777 C CA . ASP A 1 99 ? 22.268 0.853 -15.311 1.00 95.25 99 ASP A CA 1
ATOM 778 C C . ASP A 1 99 ? 20.768 1.145 -15.038 1.00 95.25 99 ASP A C 1
ATOM 780 O O . ASP A 1 99 ? 19.915 0.757 -15.843 1.00 95.25 99 ASP A O 1
ATOM 784 N N . PRO A 1 100 ? 20.408 1.806 -13.915 1.00 95.88 100 PRO A N 1
ATOM 785 C CA . PRO A 1 100 ? 19.008 1.975 -13.522 1.00 95.88 100 PRO A CA 1
ATOM 786 C C . PRO A 1 100 ? 18.158 2.709 -14.564 1.00 95.88 100 PRO A C 1
ATOM 788 O O . PRO A 1 100 ? 17.008 2.328 -14.781 1.00 95.88 100 PRO A O 1
ATOM 791 N N . GLU A 1 101 ? 18.699 3.756 -15.194 1.00 96.69 101 GLU A N 1
ATOM 792 C CA . GLU A 1 101 ? 17.938 4.628 -16.091 1.00 96.69 101 GLU A CA 1
ATOM 793 C C . GLU A 1 101 ? 17.727 3.974 -17.452 1.00 96.69 101 GLU A C 1
ATOM 795 O O . GLU A 1 101 ? 16.597 3.951 -17.944 1.00 96.69 101 GLU A O 1
ATOM 800 N N . ASN A 1 102 ? 18.773 3.374 -18.030 1.00 97.06 102 ASN A N 1
ATOM 801 C CA . ASN A 1 102 ? 18.628 2.630 -19.278 1.00 97.06 102 ASN A CA 1
ATOM 802 C C . ASN A 1 102 ? 17.738 1.395 -19.090 1.00 97.06 102 ASN A C 1
ATOM 804 O O . ASN A 1 102 ? 16.844 1.182 -19.906 1.00 97.06 102 ASN A O 1
ATOM 808 N N . MET A 1 103 ? 17.867 0.662 -17.974 1.00 97.06 103 MET A N 1
ATOM 809 C CA . MET A 1 103 ? 16.943 -0.426 -17.626 1.00 97.06 103 MET A CA 1
ATOM 810 C C . MET A 1 103 ? 15.491 0.073 -17.592 1.00 97.06 103 MET A C 1
ATOM 812 O O . MET A 1 103 ? 14.617 -0.478 -18.264 1.00 97.06 103 MET A O 1
ATOM 816 N N . PHE A 1 104 ? 15.227 1.148 -16.842 1.00 97.94 104 PHE A N 1
ATOM 817 C CA . PHE A 1 104 ? 13.876 1.675 -16.652 1.00 97.94 104 PHE A CA 1
ATOM 818 C C . PHE A 1 104 ? 13.266 2.233 -17.949 1.00 97.94 104 PHE A C 1
ATOM 820 O O . PHE A 1 104 ? 12.063 2.072 -18.174 1.00 97.94 104 PHE A O 1
ATOM 827 N N . LYS A 1 105 ? 14.087 2.847 -18.814 1.00 97.75 105 LYS A N 1
ATOM 828 C CA . LYS A 1 105 ? 13.701 3.336 -20.145 1.00 97.75 105 LYS A CA 1
ATOM 829 C C . LYS A 1 105 ? 13.382 2.188 -21.101 1.00 97.75 105 LYS A C 1
ATOM 831 O O . LYS A 1 105 ? 12.283 2.167 -21.649 1.00 97.75 105 LYS A O 1
ATOM 836 N N . THR A 1 106 ? 14.286 1.219 -21.257 1.00 97.69 106 THR A N 1
ATOM 837 C CA . THR A 1 106 ? 14.090 0.051 -22.132 1.00 97.69 106 THR A CA 1
ATOM 838 C C . THR A 1 106 ? 12.881 -0.778 -21.696 1.00 97.69 106 THR A C 1
ATOM 840 O O . THR A 1 106 ? 12.094 -1.218 -22.532 1.00 97.69 106 THR A O 1
ATOM 843 N N . PHE A 1 107 ? 12.654 -0.921 -20.386 1.00 97.75 107 PHE A N 1
ATOM 844 C CA . PHE A 1 107 ? 11.429 -1.533 -19.875 1.00 97.75 107 PHE A CA 1
ATOM 845 C C . PHE A 1 107 ? 10.172 -0.748 -20.282 1.00 97.75 107 PHE A C 1
ATOM 847 O O . PHE A 1 107 ? 9.196 -1.344 -20.726 1.00 97.75 107 PHE A O 1
ATOM 854 N N . GLY A 1 108 ? 10.193 0.586 -20.182 1.00 97.44 108 GLY A N 1
ATOM 855 C CA . GLY A 1 108 ? 9.090 1.446 -20.622 1.00 97.44 108 GLY A CA 1
ATOM 856 C C . GLY A 1 108 ? 8.791 1.361 -22.120 1.00 97.44 108 GLY A C 1
ATOM 857 O O . GLY A 1 108 ? 7.628 1.398 -22.516 1.00 97.44 108 GLY A O 1
ATOM 858 N N . GLU A 1 109 ? 9.822 1.202 -22.951 1.00 97.25 109 GLU A N 1
ATOM 859 C CA . GLU A 1 109 ? 9.694 0.959 -24.395 1.00 97.25 109 GLU A CA 1
ATOM 860 C C . GLU A 1 109 ? 9.034 -0.403 -24.678 1.00 97.25 109 GLU A C 1
ATOM 862 O O . GLU A 1 109 ? 8.136 -0.489 -25.515 1.00 97.25 109 GLU A O 1
ATOM 867 N N . ALA A 1 110 ? 9.371 -1.449 -23.914 1.00 96.44 110 ALA A N 1
ATOM 868 C CA . ALA A 1 110 ? 8.734 -2.766 -24.017 1.00 96.44 110 ALA A CA 1
ATOM 869 C C . ALA A 1 110 ? 7.245 -2.791 -23.607 1.00 96.44 110 ALA A C 1
ATOM 871 O O . ALA A 1 110 ? 6.508 -3.688 -24.020 1.00 96.44 110 ALA A O 1
ATOM 872 N N . LEU A 1 111 ? 6.767 -1.808 -22.834 1.00 96.56 111 LEU A N 1
ATOM 873 C CA . LEU A 1 111 ? 5.344 -1.669 -22.487 1.00 96.56 111 LEU A CA 1
ATOM 874 C C . LEU A 1 111 ? 4.487 -1.062 -23.614 1.00 96.56 111 LEU A C 1
ATOM 876 O O . LEU A 1 111 ? 3.260 -1.097 -23.515 1.00 96.56 111 LEU A O 1
ATOM 880 N N . GLN A 1 112 ? 5.102 -0.506 -24.664 1.00 95.44 112 GLN A N 1
ATOM 881 C CA . GLN A 1 112 ? 4.393 0.121 -25.785 1.00 95.44 112 GLN A CA 1
ATOM 882 C C . GLN A 1 112 ? 3.851 -0.911 -26.784 1.00 95.44 112 GLN A C 1
ATOM 884 O O . GLN A 1 112 ? 4.360 -2.029 -26.885 1.00 95.44 112 GLN A O 1
ATOM 889 N N . GLY A 1 113 ? 2.841 -0.526 -27.568 1.00 92.62 113 GLY A N 1
ATOM 890 C CA . GLY A 1 113 ? 2.211 -1.344 -28.612 1.00 92.62 113 GLY A CA 1
ATOM 891 C C . GLY A 1 113 ? 0.956 -2.110 -28.170 1.00 92.62 113 GLY A C 1
ATOM 892 O O . GLY A 1 113 ? 0.502 -3.003 -28.887 1.00 92.62 113 GLY A O 1
ATOM 893 N N . ARG A 1 114 ? 0.395 -1.790 -26.996 1.00 92.00 114 ARG A N 1
ATOM 894 C CA . ARG A 1 114 ? -0.877 -2.337 -26.469 1.00 92.00 114 ARG A CA 1
ATOM 895 C C . ARG A 1 114 ? -1.807 -1.256 -25.895 1.00 92.00 114 ARG A C 1
ATOM 897 O O . ARG A 1 114 ? -2.743 -1.573 -25.160 1.00 92.00 114 ARG A O 1
ATOM 904 N N . GLU A 1 115 ? -1.593 0.006 -26.262 1.00 93.38 115 GLU A N 1
ATOM 905 C CA . GLU A 1 115 ? -2.211 1.203 -25.672 1.00 93.38 115 GLU A CA 1
ATOM 906 C C . GLU A 1 115 ? -3.743 1.190 -25.729 1.00 93.38 115 GLU A C 1
ATOM 908 O O . GLU A 1 115 ? -4.384 1.689 -24.808 1.00 93.38 115 GLU A O 1
ATOM 913 N N . GLY A 1 116 ? -4.343 0.567 -26.752 1.00 90.94 116 GLY A N 1
ATOM 914 C CA . GLY A 1 116 ? -5.799 0.392 -26.850 1.00 90.94 116 GLY A CA 1
ATOM 915 C C . GLY A 1 116 ? -6.418 -0.434 -25.712 1.00 90.94 116 GLY A C 1
ATOM 916 O O . GLY A 1 116 ? -7.620 -0.351 -25.482 1.00 90.94 116 GLY A O 1
ATOM 917 N N . LEU A 1 117 ? -5.604 -1.204 -24.980 1.00 92.12 117 LEU A N 1
ATOM 918 C CA . LEU A 1 117 ? -5.979 -1.860 -23.727 1.00 92.12 117 LEU A CA 1
ATOM 919 C C . LEU A 1 117 ? -5.300 -1.196 -22.526 1.00 92.12 117 LEU A C 1
ATOM 921 O O . LEU A 1 117 ? -5.968 -0.881 -21.548 1.00 92.12 117 LEU A O 1
ATOM 925 N N . THR A 1 118 ? -3.978 -1.019 -22.561 1.00 94.19 118 THR A N 1
ATOM 926 C CA . THR A 1 118 ? -3.190 -0.608 -21.385 1.00 94.19 118 THR A CA 1
ATOM 927 C C . THR A 1 118 ? -3.281 0.884 -21.075 1.00 94.19 118 THR A C 1
ATOM 929 O O . THR A 1 118 ? -2.889 1.290 -19.982 1.00 94.19 118 THR A O 1
ATOM 932 N N . GLY A 1 119 ? -3.755 1.704 -22.014 1.00 94.75 119 GLY A N 1
ATOM 933 C CA . GLY A 1 119 ? -3.461 3.135 -22.050 1.00 94.75 119 GLY A CA 1
ATOM 934 C C . GLY A 1 119 ? -1.980 3.403 -22.357 1.00 94.75 119 GLY A C 1
ATOM 935 O O . GLY A 1 119 ? -1.165 2.479 -22.445 1.00 94.75 119 GLY A O 1
ATOM 936 N N . ILE A 1 120 ? -1.624 4.681 -22.508 1.00 96.06 120 ILE A N 1
ATOM 937 C CA . ILE A 1 120 ? -0.230 5.120 -22.693 1.00 96.06 120 ILE A CA 1
ATOM 938 C C . ILE A 1 120 ? 0.553 4.872 -21.388 1.00 96.06 120 ILE A C 1
ATOM 940 O O . ILE A 1 120 ? 0.147 5.427 -20.359 1.00 96.06 120 ILE A O 1
ATOM 944 N N . PRO A 1 121 ? 1.676 4.125 -21.400 1.00 97.31 121 PRO A N 1
ATOM 945 C CA . PRO A 1 121 ? 2.508 3.930 -20.214 1.00 97.31 121 PRO A CA 1
ATOM 946 C C . PRO A 1 121 ? 3.010 5.261 -19.639 1.00 97.31 121 PRO A C 1
ATOM 948 O O . PRO A 1 121 ? 3.569 6.091 -20.359 1.00 97.31 121 PRO A O 1
ATOM 951 N N . ARG A 1 122 ? 2.829 5.484 -18.330 1.00 97.38 122 ARG A N 1
ATOM 952 C CA . ARG A 1 122 ? 3.296 6.704 -17.643 1.00 97.38 122 ARG A CA 1
ATOM 953 C C . ARG A 1 122 ? 4.382 6.381 -16.611 1.00 97.38 122 ARG A C 1
ATOM 955 O O . ARG A 1 122 ? 4.114 5.585 -15.711 1.00 97.38 122 ARG A O 1
ATOM 962 N N . PRO A 1 123 ? 5.580 6.988 -16.684 1.00 97.50 123 PRO A N 1
ATOM 963 C CA . PRO A 1 123 ? 6.638 6.725 -15.717 1.00 97.50 123 PRO A CA 1
ATOM 964 C C . PRO A 1 123 ? 6.322 7.375 -14.364 1.00 97.50 123 PRO A C 1
ATOM 966 O O . PRO A 1 123 ? 5.852 8.511 -14.294 1.00 97.50 123 PRO A O 1
ATOM 969 N N . LYS A 1 124 ? 6.625 6.661 -13.280 1.00 95.62 124 LYS A N 1
ATOM 970 C CA . LYS A 1 124 ? 6.639 7.152 -11.894 1.00 95.62 124 LYS A CA 1
ATOM 971 C C . LYS A 1 124 ? 8.063 7.014 -11.323 1.00 95.62 124 LYS A C 1
ATOM 973 O O . LYS A 1 124 ? 9.025 6.861 -12.074 1.00 95.62 124 LYS A O 1
ATOM 978 N N . ASN A 1 125 ? 8.222 7.088 -9.996 1.00 92.00 125 ASN A N 1
ATOM 979 C CA . ASN A 1 125 ? 9.537 6.989 -9.349 1.00 92.00 125 ASN A CA 1
ATOM 980 C C . ASN A 1 125 ? 10.230 5.634 -9.608 1.00 92.00 125 ASN A C 1
ATOM 982 O O . ASN A 1 125 ? 11.356 5.603 -10.098 1.00 92.00 125 ASN A O 1
ATOM 986 N N . ARG A 1 126 ? 9.533 4.525 -9.310 1.00 94.00 126 ARG A N 1
ATOM 987 C CA . ARG A 1 126 ? 10.062 3.150 -9.434 1.00 94.00 126 ARG A CA 1
ATOM 988 C C . ARG A 1 126 ? 9.330 2.263 -10.445 1.00 94.00 126 ARG A C 1
ATOM 990 O O . ARG A 1 126 ? 9.808 1.187 -10.779 1.00 94.00 126 ARG A O 1
ATOM 997 N N . CYS A 1 127 ? 8.170 2.699 -10.930 1.00 96.81 127 CYS A N 1
ATOM 998 C CA . CYS A 1 127 ? 7.252 1.888 -11.727 1.00 96.81 127 CYS A CA 1
ATOM 999 C C . CYS A 1 127 ? 6.701 2.648 -12.938 1.00 96.81 127 CYS A C 1
ATOM 1001 O O . CYS A 1 127 ? 6.783 3.875 -13.013 1.00 96.81 127 CYS A O 1
ATOM 1003 N N . TRP A 1 128 ? 6.099 1.907 -13.862 1.00 98.12 128 TRP A N 1
ATOM 1004 C CA . TRP A 1 128 ? 5.305 2.424 -14.970 1.00 98.12 128 TRP A CA 1
ATOM 1005 C C . TRP A 1 128 ? 3.824 2.150 -14.713 1.00 98.12 128 TRP A C 1
ATOM 1007 O O . TRP A 1 128 ? 3.439 1.009 -14.465 1.00 98.12 128 TRP A O 1
ATOM 1017 N N . ARG A 1 129 ? 2.986 3.185 -14.788 1.00 97.62 129 ARG A N 1
ATOM 1018 C CA . ARG A 1 129 ? 1.531 3.057 -14.675 1.00 97.62 129 ARG A CA 1
ATOM 1019 C C . ARG A 1 129 ? 0.917 2.720 -16.028 1.00 97.62 129 ARG A C 1
ATOM 1021 O O . ARG A 1 129 ? 1.083 3.478 -16.985 1.00 97.62 129 ARG A O 1
ATOM 1028 N N . LEU A 1 130 ? 0.159 1.630 -16.067 1.00 97.38 130 LEU A N 1
ATOM 1029 C CA . LEU A 1 130 ? -0.709 1.219 -17.169 1.00 97.38 130 LEU A CA 1
ATOM 1030 C C . LEU A 1 130 ? -2.159 1.391 -16.717 1.00 97.38 130 LEU A C 1
ATOM 1032 O O . LEU A 1 130 ? -2.587 0.738 -15.769 1.00 97.38 130 LEU A O 1
ATOM 1036 N N . GLN A 1 131 ? -2.914 2.270 -17.371 1.00 95.12 131 GLN A N 1
ATOM 1037 C CA . GLN A 1 131 ? -4.262 2.646 -16.942 1.00 95.12 131 GLN A CA 1
ATOM 1038 C C . GLN A 1 131 ? -5.294 1.523 -17.045 1.00 95.12 131 GLN A C 1
ATOM 1040 O O . GLN A 1 131 ? -6.249 1.552 -16.274 1.00 95.12 131 GLN A O 1
ATOM 1045 N N . TYR A 1 132 ? -5.122 0.574 -17.973 1.00 94.62 132 TYR A N 1
ATOM 1046 C CA . TYR A 1 132 ? -6.102 -0.471 -18.307 1.00 94.62 132 TYR A CA 1
ATOM 1047 C C . TYR A 1 132 ? -7.508 0.104 -18.560 1.00 94.62 132 TYR A C 1
ATOM 1049 O O . TYR A 1 132 ? -8.373 0.174 -17.678 1.00 94.62 132 TYR A O 1
ATOM 1057 N N . GLU A 1 133 ? -7.738 0.583 -19.781 1.00 91.19 133 GLU A N 1
ATOM 1058 C CA . GLU A 1 133 ? -8.971 1.296 -20.113 1.00 91.19 133 GLU A CA 1
ATOM 1059 C C . GLU A 1 133 ? -10.201 0.382 -20.093 1.00 91.19 133 GLU A C 1
ATOM 1061 O O . GLU A 1 133 ? -10.144 -0.808 -20.405 1.00 91.19 133 GLU A O 1
ATOM 1066 N N . GLY A 1 134 ? -11.319 0.927 -19.605 1.00 89.75 134 GLY A N 1
ATOM 1067 C CA . GLY A 1 134 ? -12.538 0.159 -19.332 1.00 89.75 134 GLY A CA 1
ATOM 1068 C C . GLY A 1 134 ? -12.431 -0.877 -18.198 1.00 89.75 134 GLY A C 1
ATOM 1069 O O . GLY A 1 134 ? -13.398 -1.598 -17.961 1.00 89.75 134 GLY A O 1
ATOM 1070 N N . LYS A 1 135 ? -11.298 -0.979 -17.483 1.00 92.81 135 LYS A N 1
ATOM 1071 C CA . LYS A 1 135 ? -11.145 -1.850 -16.302 1.00 92.81 135 LYS A CA 1
ATOM 1072 C C . LYS A 1 135 ? -11.309 -1.070 -14.990 1.00 92.81 135 LYS A C 1
ATOM 1074 O O . LYS A 1 135 ? -10.973 0.115 -14.936 1.00 92.81 135 LYS A O 1
ATOM 1079 N N . PRO A 1 136 ? -11.765 -1.727 -13.905 1.00 92.12 136 PRO A N 1
ATOM 1080 C CA . PRO A 1 136 ? -11.884 -1.108 -12.585 1.00 92.12 136 PRO A CA 1
ATOM 1081 C C . PRO A 1 136 ? -10.539 -0.977 -11.851 1.00 92.12 136 PRO A C 1
ATOM 1083 O O . PRO A 1 136 ? -10.522 -0.529 -10.710 1.00 92.12 136 PRO A O 1
ATOM 1086 N N . TYR A 1 137 ? -9.422 -1.353 -12.475 1.00 93.88 137 TYR A N 1
ATOM 1087 C CA . TYR A 1 137 ? -8.069 -1.339 -11.918 1.00 93.88 137 TYR A CA 1
ATOM 1088 C C . TYR A 1 137 ? -7.070 -0.746 -12.918 1.00 93.88 137 TYR A C 1
ATOM 1090 O O . TYR A 1 137 ? -7.305 -0.800 -14.124 1.00 93.88 137 TYR A O 1
ATOM 1098 N N . TYR A 1 138 ? -5.952 -0.224 -12.418 1.00 95.06 138 TYR A N 1
ATOM 1099 C CA . TYR A 1 138 ? -4.741 0.059 -13.197 1.00 95.06 138 TYR A CA 1
ATOM 1100 C C . TYR A 1 138 ? -3.571 -0.749 -12.620 1.00 95.06 138 TYR A C 1
ATOM 1102 O O . TYR A 1 138 ? -3.628 -1.171 -11.465 1.00 95.06 138 TYR A O 1
ATOM 1110 N N . PHE A 1 139 ? -2.512 -0.963 -13.403 1.00 96.19 139 PHE A N 1
ATOM 1111 C CA . PHE A 1 139 ? -1.304 -1.657 -12.940 1.00 96.19 139 PHE A CA 1
ATOM 1112 C C . PHE A 1 139 ? -0.154 -0.664 -12.748 1.00 96.19 139 PHE A C 1
ATOM 1114 O O . PHE A 1 139 ? 0.184 0.065 -13.682 1.00 96.19 139 PHE A O 1
ATOM 1121 N N . ASP A 1 140 ? 0.481 -0.678 -11.575 1.00 96.88 140 ASP A N 1
ATOM 1122 C CA . ASP A 1 140 ? 1.772 -0.023 -11.341 1.00 96.88 140 ASP A CA 1
ATOM 1123 C C . ASP A 1 140 ? 2.882 -1.079 -11.437 1.00 96.88 140 ASP A C 1
ATOM 1125 O O . ASP A 1 140 ? 3.094 -1.891 -10.536 1.00 96.88 140 ASP A O 1
ATOM 1129 N N . VAL A 1 141 ? 3.575 -1.086 -12.577 1.00 97.00 141 VAL A N 1
ATOM 1130 C CA . VAL A 1 141 ? 4.501 -2.144 -12.993 1.00 97.00 141 VAL A CA 1
ATOM 1131 C C . VAL A 1 141 ? 5.942 -1.741 -12.680 1.00 97.00 141 VAL A C 1
ATOM 1133 O O . VAL A 1 141 ? 6.508 -0.849 -13.312 1.00 97.00 141 VAL A O 1
ATOM 1136 N N . THR A 1 142 ? 6.540 -2.388 -11.685 1.00 96.81 142 THR A N 1
ATOM 1137 C CA . THR A 1 142 ? 7.906 -2.141 -11.202 1.00 96.81 142 THR A CA 1
ATOM 1138 C C . THR A 1 142 ? 8.875 -3.148 -11.827 1.00 96.81 142 THR A C 1
ATOM 1140 O O . THR A 1 142 ? 8.804 -4.331 -11.482 1.00 96.81 142 THR A O 1
ATOM 1143 N N . PRO A 1 143 ? 9.796 -2.740 -12.716 1.00 96.62 143 PRO A N 1
ATOM 1144 C CA . PRO A 1 143 ? 10.869 -3.623 -13.153 1.00 96.62 143 PRO A CA 1
ATOM 1145 C C . PRO A 1 143 ? 11.908 -3.811 -12.042 1.00 96.62 143 PRO A C 1
ATOM 1147 O O . PRO A 1 143 ? 12.334 -2.849 -11.397 1.00 96.62 143 PRO A O 1
ATOM 1150 N N . ALA A 1 144 ? 12.334 -5.054 -11.835 1.00 95.12 144 ALA A N 1
ATOM 1151 C CA . ALA A 1 144 ? 13.377 -5.407 -10.883 1.00 95.12 144 ALA A CA 1
ATOM 1152 C C . ALA A 1 144 ? 14.372 -6.401 -11.495 1.00 95.12 144 ALA A C 1
ATOM 1154 O O . ALA A 1 144 ? 13.982 -7.353 -12.168 1.00 95.12 144 ALA A O 1
ATOM 1155 N N . VAL A 1 145 ? 15.657 -6.210 -11.214 1.00 94.31 145 VAL A N 1
ATOM 1156 C CA . VAL A 1 145 ? 16.756 -7.076 -11.681 1.00 94.31 145 VAL A CA 1
ATOM 1157 C C . VAL A 1 145 ? 17.475 -7.701 -10.477 1.00 94.31 145 VAL A C 1
ATOM 1159 O O . VAL A 1 145 ? 17.330 -7.179 -9.364 1.00 94.31 145 VAL A O 1
ATOM 1162 N N . PRO A 1 146 ? 18.224 -8.809 -10.641 1.00 91.56 146 PRO A N 1
ATOM 1163 C CA . PRO A 1 146 ? 19.022 -9.392 -9.567 1.00 91.56 146 PRO A CA 1
ATOM 1164 C C . PRO A 1 146 ? 19.942 -8.365 -8.901 1.00 91.56 146 PRO A C 1
ATOM 1166 O O . PRO A 1 146 ? 20.616 -7.581 -9.574 1.00 91.56 146 PRO A O 1
ATOM 1169 N N . ASP A 1 147 ? 19.992 -8.377 -7.569 1.00 86.12 147 ASP A N 1
ATOM 1170 C CA . ASP A 1 147 ? 20.919 -7.527 -6.830 1.00 86.12 147 ASP A CA 1
ATOM 1171 C C . ASP A 1 147 ? 22.278 -8.212 -6.645 1.00 86.12 147 ASP A C 1
ATOM 1173 O O . ASP A 1 147 ? 22.473 -9.045 -5.756 1.00 86.12 147 ASP A O 1
ATOM 1177 N N . ALA A 1 148 ? 23.242 -7.827 -7.482 1.00 73.06 148 ALA A N 1
ATOM 1178 C CA . ALA A 1 148 ? 24.606 -8.345 -7.431 1.00 73.06 148 ALA A CA 1
ATOM 1179 C C . ALA A 1 148 ? 25.338 -8.032 -6.110 1.00 73.06 148 ALA A C 1
ATOM 1181 O O . ALA A 1 148 ? 26.259 -8.766 -5.756 1.00 73.06 148 ALA A O 1
ATOM 1182 N N . THR A 1 149 ? 24.934 -6.994 -5.360 1.00 68.81 149 THR A N 1
ATOM 1183 C CA . THR A 1 149 ? 25.545 -6.672 -4.056 1.00 68.81 149 THR A CA 1
ATOM 1184 C C . THR A 1 149 ? 25.011 -7.522 -2.903 1.00 68.81 149 THR A C 1
ATOM 1186 O O . THR A 1 149 ? 25.558 -7.443 -1.807 1.00 68.81 149 THR A O 1
ATOM 1189 N N . LYS A 1 150 ? 23.988 -8.364 -3.141 1.00 63.09 150 LYS A N 1
ATOM 1190 C CA . LYS A 1 150 ? 23.352 -9.243 -2.139 1.00 63.09 150 LYS A CA 1
ATOM 1191 C C . LYS A 1 150 ? 23.012 -8.504 -0.837 1.00 63.09 150 LYS A C 1
ATOM 1193 O O . LYS A 1 150 ? 23.328 -8.985 0.253 1.00 63.09 150 LYS A O 1
ATOM 1198 N N . SER A 1 151 ? 22.389 -7.331 -0.971 1.00 62.41 151 SER A N 1
ATOM 1199 C CA . SER A 1 151 ? 21.957 -6.497 0.157 1.00 62.41 151 SER A CA 1
ATOM 1200 C C . SER A 1 151 ? 21.192 -7.350 1.178 1.00 62.41 151 SER A C 1
ATOM 1202 O O . SER A 1 151 ? 20.373 -8.186 0.787 1.00 62.41 151 SER A O 1
ATOM 1204 N N . LEU A 1 152 ? 21.481 -7.216 2.477 1.00 63.94 152 LEU A N 1
ATOM 1205 C CA . LEU A 1 152 ? 21.020 -8.177 3.485 1.00 63.94 152 LEU A CA 1
ATOM 1206 C C . LEU A 1 152 ? 19.484 -8.213 3.533 1.00 63.94 152 LEU A C 1
ATOM 1208 O O . LEU A 1 152 ? 18.848 -7.270 3.996 1.00 63.94 152 LEU A O 1
ATOM 1212 N N . GLY A 1 153 ? 18.895 -9.316 3.067 1.00 62.75 153 GLY A N 1
ATOM 1213 C CA . GLY A 1 153 ? 17.444 -9.455 2.955 1.00 62.75 153 GLY A CA 1
ATOM 1214 C C . GLY A 1 153 ? 16.846 -9.028 1.609 1.00 62.75 153 GLY A C 1
ATOM 1215 O O . GLY A 1 153 ? 15.628 -8.952 1.519 1.00 62.75 153 GLY A O 1
ATOM 1216 N N . SER A 1 154 ? 17.628 -8.791 0.549 1.00 75.88 154 SER A N 1
ATOM 1217 C CA . SER A 1 154 ? 17.107 -8.685 -0.823 1.00 75.88 154 SER A CA 1
ATOM 1218 C C . SER A 1 154 ? 17.962 -9.422 -1.852 1.00 75.88 154 SER A C 1
ATOM 1220 O O . SER A 1 154 ? 19.179 -9.274 -1.901 1.00 75.88 154 SER A O 1
ATOM 1222 N N . SER A 1 155 ? 17.306 -10.159 -2.750 1.00 83.44 155 SER A N 1
ATOM 1223 C CA . SER A 1 155 ? 17.932 -10.720 -3.959 1.00 83.44 155 SER A CA 1
ATOM 1224 C C . SER A 1 155 ? 17.689 -9.873 -5.214 1.00 83.44 155 SER A C 1
ATOM 1226 O O . SER A 1 155 ? 18.173 -10.227 -6.284 1.00 83.44 155 SER A O 1
ATOM 1228 N N . PHE A 1 156 ? 16.912 -8.789 -5.110 1.00 90.12 156 PHE A N 1
ATOM 1229 C CA . PHE A 1 156 ? 16.491 -7.957 -6.240 1.00 90.12 156 PHE A CA 1
ATOM 1230 C C . PHE A 1 156 ? 16.589 -6.464 -5.924 1.00 90.12 156 PHE A C 1
ATOM 1232 O O . PHE A 1 156 ? 16.513 -6.035 -4.768 1.00 90.12 156 PHE A O 1
ATOM 1239 N N . ARG A 1 157 ? 16.712 -5.663 -6.978 1.00 92.44 157 ARG A N 1
ATOM 1240 C CA . ARG A 1 157 ? 16.752 -4.203 -6.919 1.00 92.44 157 ARG A CA 1
ATOM 1241 C C . ARG A 1 157 ? 15.887 -3.582 -8.008 1.00 92.44 157 ARG A C 1
ATOM 1243 O O . ARG A 1 157 ? 15.775 -4.130 -9.103 1.00 92.44 157 ARG A O 1
ATOM 1250 N N . ALA A 1 158 ? 15.295 -2.438 -7.696 1.00 94.00 158 ALA A N 1
ATOM 1251 C CA . ALA A 1 158 ? 14.509 -1.622 -8.613 1.00 94.00 158 ALA A CA 1
ATOM 1252 C C . ALA A 1 158 ? 15.168 -0.248 -8.785 1.00 94.00 158 ALA A C 1
ATOM 1254 O O . ALA A 1 158 ? 15.936 0.206 -7.929 1.00 94.00 158 ALA A O 1
ATOM 1255 N N . ARG A 1 159 ? 14.860 0.423 -9.896 1.00 95.25 159 ARG A N 1
ATOM 1256 C CA . ARG A 1 159 ? 15.266 1.813 -10.114 1.00 95.25 159 ARG A CA 1
ATOM 1257 C C . ARG A 1 159 ? 14.436 2.729 -9.219 1.00 95.25 159 ARG A C 1
ATOM 1259 O O . ARG A 1 159 ? 13.218 2.617 -9.188 1.00 95.25 159 ARG A O 1
ATOM 1266 N N . ASP A 1 160 ? 15.090 3.663 -8.551 1.00 94.06 160 ASP A N 1
ATOM 1267 C CA . ASP A 1 160 ? 14.514 4.839 -7.907 1.00 94.06 160 ASP A CA 1
ATOM 1268 C C . ASP A 1 160 ? 15.091 6.077 -8.603 1.00 94.06 160 ASP A C 1
ATOM 1270 O O . ASP A 1 160 ? 16.298 6.148 -8.825 1.00 94.06 160 ASP A O 1
ATOM 1274 N N . LYS A 1 161 ? 14.239 7.031 -8.989 1.00 91.62 161 LYS A N 1
ATOM 1275 C CA . LYS A 1 161 ? 14.640 8.201 -9.784 1.00 91.62 161 LYS A CA 1
ATOM 1276 C C . LYS A 1 161 ? 15.683 9.059 -9.066 1.00 91.62 161 LYS A C 1
ATOM 1278 O O . LYS A 1 161 ? 16.534 9.655 -9.718 1.00 91.62 161 LYS A O 1
ATOM 1283 N N . ASP A 1 162 ? 15.595 9.129 -7.741 1.00 89.81 162 ASP A N 1
ATOM 1284 C CA . ASP A 1 162 ? 16.408 10.033 -6.932 1.00 89.81 162 ASP A CA 1
ATOM 1285 C C . ASP A 1 162 ? 17.664 9.324 -6.381 1.00 89.81 162 ASP A C 1
ATOM 1287 O O . ASP A 1 162 ? 18.632 9.983 -6.008 1.00 89.81 162 ASP A O 1
ATOM 1291 N N . LYS A 1 163 ? 17.654 7.980 -6.319 1.00 90.19 163 LYS A N 1
ATOM 1292 C CA . LYS A 1 163 ? 18.692 7.156 -5.660 1.00 90.19 163 LYS A CA 1
ATOM 1293 C C . LYS A 1 163 ? 19.394 6.138 -6.570 1.00 90.19 163 LYS A C 1
ATOM 1295 O O . LYS A 1 163 ? 20.339 5.488 -6.131 1.00 90.19 163 LYS A O 1
ATOM 1300 N N . GLY A 1 164 ? 18.952 5.959 -7.815 1.00 93.38 164 GLY A N 1
ATOM 1301 C CA . GLY A 1 164 ? 19.474 4.923 -8.708 1.00 93.38 164 GLY A CA 1
ATOM 1302 C C . GLY A 1 164 ? 19.007 3.524 -8.294 1.00 93.38 164 GLY A C 1
ATOM 1303 O O . GLY A 1 164 ? 17.809 3.270 -8.188 1.00 93.38 164 GLY A O 1
ATOM 1304 N N . TRP A 1 165 ? 19.927 2.582 -8.084 1.00 93.62 165 TRP A N 1
ATOM 1305 C CA . TRP A 1 165 ? 19.561 1.232 -7.642 1.00 93.62 165 TRP A CA 1
ATOM 1306 C C . TRP A 1 165 ? 19.154 1.212 -6.164 1.00 93.62 165 TRP A C 1
ATOM 1308 O O . TRP A 1 165 ? 19.939 1.587 -5.300 1.00 93.62 165 TRP A O 1
ATOM 1318 N N . THR A 1 166 ? 17.958 0.698 -5.865 1.00 90.75 166 THR A N 1
ATOM 1319 C CA . THR A 1 166 ? 17.490 0.464 -4.488 1.00 90.75 166 THR A CA 1
ATOM 1320 C C . THR A 1 166 ? 17.070 -1.000 -4.295 1.00 90.75 166 THR A C 1
ATOM 1322 O O . THR A 1 166 ? 16.429 -1.567 -5.188 1.00 90.75 166 THR A O 1
ATOM 1325 N N . PRO A 1 167 ? 17.431 -1.657 -3.173 1.00 90.25 167 PRO A N 1
ATOM 1326 C CA . PRO A 1 167 ? 17.017 -3.032 -2.897 1.00 90.25 167 PRO A CA 1
ATOM 1327 C C . PRO A 1 167 ? 15.495 -3.110 -2.726 1.00 90.25 167 PRO A C 1
ATOM 1329 O O . PRO A 1 167 ? 14.869 -2.173 -2.236 1.00 90.25 167 PRO A O 1
ATOM 1332 N N . THR A 1 168 ? 14.880 -4.228 -3.121 1.00 86.50 168 THR A N 1
ATOM 1333 C CA . THR A 1 168 ? 13.430 -4.412 -2.989 1.00 86.50 168 THR A CA 1
ATOM 1334 C C . THR A 1 168 ? 13.049 -5.829 -2.557 1.00 86.50 168 THR A C 1
ATOM 1336 O O . THR A 1 168 ? 13.252 -6.804 -3.284 1.00 86.50 168 THR A O 1
ATOM 1339 N N . ASN A 1 169 ? 12.440 -5.944 -1.371 1.00 88.62 169 ASN A N 1
ATOM 1340 C CA . ASN A 1 169 ? 11.906 -7.207 -0.856 1.00 88.62 169 ASN A CA 1
ATOM 1341 C C . ASN A 1 169 ? 10.394 -7.138 -0.551 1.00 88.62 169 ASN A C 1
ATOM 1343 O O . ASN A 1 169 ? 9.974 -7.082 0.608 1.00 88.62 169 ASN A O 1
ATOM 1347 N N . PRO A 1 170 ? 9.546 -7.182 -1.591 1.00 87.38 170 PRO A N 1
ATOM 1348 C CA . PRO A 1 170 ? 8.096 -7.196 -1.428 1.00 87.38 170 PRO A CA 1
ATOM 1349 C C . PRO A 1 170 ? 7.536 -8.577 -1.064 1.00 87.38 170 PRO A C 1
ATOM 1351 O O . PRO A 1 170 ? 6.379 -8.673 -0.655 1.00 87.38 170 PRO A O 1
ATOM 1354 N N . ILE A 1 171 ? 8.326 -9.648 -1.228 1.00 88.50 171 ILE A N 1
ATOM 1355 C CA . ILE A 1 171 ? 7.917 -11.013 -0.875 1.00 88.50 171 ILE A CA 1
ATOM 1356 C C . ILE A 1 171 ? 7.851 -11.142 0.640 1.00 88.50 171 ILE A C 1
ATOM 1358 O O . ILE A 1 171 ? 6.779 -11.427 1.176 1.00 88.50 171 ILE A O 1
ATOM 1362 N N . ASP A 1 172 ? 8.966 -10.894 1.325 1.00 90.88 172 ASP A N 1
ATOM 1363 C CA . ASP A 1 172 ? 9.045 -11.162 2.757 1.00 90.88 172 ASP A CA 1
ATOM 1364 C C . ASP A 1 172 ? 8.339 -10.079 3.568 1.00 90.88 172 ASP A C 1
ATOM 1366 O O . ASP A 1 172 ? 7.862 -10.372 4.662 1.00 90.88 172 ASP A O 1
ATOM 1370 N N . PHE A 1 173 ? 8.218 -8.851 3.041 1.00 92.81 173 PHE A N 1
ATOM 1371 C CA . PHE A 1 173 ? 7.367 -7.824 3.646 1.00 92.81 173 PHE A CA 1
ATOM 1372 C C . PHE A 1 173 ? 5.901 -8.276 3.663 1.00 92.81 173 PHE A C 1
ATOM 1374 O O . PHE A 1 173 ? 5.246 -8.246 4.702 1.00 92.81 173 PHE A O 1
ATOM 1381 N N . ALA A 1 174 ? 5.382 -8.751 2.525 1.00 91.38 174 ALA A N 1
ATOM 1382 C CA . ALA A 1 174 ? 4.009 -9.235 2.459 1.00 91.38 174 ALA A CA 1
ATOM 1383 C C . ALA A 1 174 ? 3.812 -10.525 3.273 1.00 91.38 174 ALA A C 1
ATOM 1385 O O . ALA A 1 174 ? 2.763 -10.687 3.891 1.00 91.38 174 ALA A O 1
ATOM 1386 N N . LYS A 1 175 ? 4.821 -11.411 3.324 1.00 92.25 175 LYS A N 1
ATOM 1387 C CA . LYS A 1 175 ? 4.801 -12.580 4.215 1.00 92.25 175 LYS A CA 1
ATOM 1388 C C . LYS A 1 175 ? 4.730 -12.144 5.680 1.00 92.25 175 LYS A C 1
ATOM 1390 O O . LYS A 1 175 ? 3.840 -12.592 6.383 1.00 92.25 175 LYS A O 1
ATOM 1395 N N . TRP A 1 176 ? 5.597 -11.227 6.112 1.00 95.50 176 TRP A N 1
ATOM 1396 C CA . TRP A 1 176 ? 5.594 -10.666 7.467 1.00 95.50 176 TRP A CA 1
ATOM 1397 C C . TRP A 1 176 ? 4.249 -10.057 7.840 1.00 95.50 176 TRP A C 1
ATOM 1399 O O . TRP A 1 176 ? 3.754 -10.326 8.928 1.00 95.50 176 TRP A O 1
ATOM 1409 N N . PHE A 1 177 ? 3.634 -9.292 6.938 1.00 96.25 177 PHE A N 1
ATOM 1410 C CA . PHE A 1 177 ? 2.298 -8.761 7.170 1.00 96.25 177 PHE A CA 1
ATOM 1411 C C . PHE A 1 177 ? 1.273 -9.886 7.393 1.00 96.25 177 PHE A C 1
ATOM 1413 O O . PHE A 1 177 ? 0.553 -9.868 8.389 1.00 96.25 177 PHE A O 1
ATOM 1420 N N . CYS A 1 178 ? 1.230 -10.890 6.509 1.00 92.25 178 CYS A N 1
ATOM 1421 C CA . CYS A 1 178 ? 0.308 -12.020 6.646 1.00 92.25 178 CYS A CA 1
ATOM 1422 C C . CYS A 1 178 ? 0.572 -12.847 7.917 1.00 92.25 178 CYS A C 1
ATOM 1424 O O . CYS A 1 178 ? -0.375 -13.159 8.627 1.00 92.25 178 CYS A O 1
ATOM 1426 N N . ASP A 1 179 ? 1.837 -13.108 8.259 1.00 93.81 179 ASP A N 1
ATOM 1427 C CA . ASP A 1 179 ? 2.246 -13.843 9.465 1.00 93.81 179 ASP A CA 1
ATOM 1428 C C . ASP A 1 179 ? 1.749 -13.179 10.766 1.00 93.81 179 ASP A C 1
ATOM 1430 O O . ASP A 1 179 ? 1.584 -13.864 11.774 1.00 93.81 179 ASP A O 1
ATOM 1434 N N . HIS A 1 180 ? 1.522 -11.857 10.765 1.00 95.44 180 HIS A N 1
ATOM 1435 C CA . HIS A 1 180 ? 0.899 -11.127 11.877 1.00 95.44 180 HIS A CA 1
ATOM 1436 C C . HIS A 1 180 ? -0.626 -11.059 11.738 1.00 95.44 180 HIS A C 1
ATOM 1438 O O . HIS A 1 180 ? -1.337 -11.261 12.720 1.00 95.44 180 HIS A O 1
ATOM 1444 N N . ALA A 1 181 ? -1.141 -10.833 10.526 1.00 92.31 181 ALA A N 1
ATOM 1445 C CA . ALA A 1 181 ? -2.576 -10.770 10.257 1.00 92.31 181 ALA A CA 1
ATOM 1446 C C . ALA A 1 181 ? -3.302 -12.103 10.492 1.00 92.31 181 ALA A C 1
ATOM 1448 O O . ALA A 1 181 ? -4.483 -12.100 10.822 1.00 92.31 181 ALA A O 1
ATOM 1449 N N . ASP A 1 182 ? -2.614 -13.241 10.378 1.00 91.06 182 ASP A N 1
ATOM 1450 C CA . ASP A 1 182 ? -3.167 -14.570 10.660 1.00 91.06 182 ASP A CA 1
ATOM 1451 C C . ASP A 1 182 ? -3.161 -14.933 12.163 1.00 91.06 182 ASP A C 1
ATOM 1453 O O . ASP A 1 182 ? -3.750 -15.941 12.558 1.00 91.06 182 ASP A O 1
ATOM 1457 N N . GLN A 1 183 ? -2.569 -14.098 13.030 1.00 90.88 183 GLN A N 1
ATOM 1458 C CA . GLN A 1 183 ? -2.622 -14.268 14.489 1.00 90.88 183 GLN A CA 1
ATOM 1459 C C . GLN A 1 183 ? -3.978 -13.811 15.048 1.00 90.88 183 GLN A C 1
ATOM 1461 O O . GLN A 1 183 ? -4.673 -12.989 14.446 1.00 90.88 183 GLN A O 1
ATOM 1466 N N . ARG A 1 184 ? -4.386 -14.354 16.202 1.00 88.62 184 ARG A N 1
ATOM 1467 C CA . ARG A 1 184 ? -5.712 -14.119 16.799 1.00 88.62 184 ARG A CA 1
ATOM 1468 C C . ARG A 1 184 ? -5.618 -13.857 18.296 1.00 88.62 184 ARG A C 1
ATOM 1470 O O . ARG A 1 184 ? -4.908 -14.569 19.004 1.00 88.62 184 ARG A O 1
ATOM 1477 N N . PHE A 1 185 ? -6.394 -12.889 18.772 1.00 88.62 185 PHE A N 1
ATOM 1478 C CA . PHE A 1 185 ? -6.576 -12.633 20.197 1.00 88.62 185 PHE A CA 1
ATOM 1479 C C . PHE A 1 185 ? -7.360 -13.776 20.875 1.00 88.62 185 PHE A C 1
ATOM 1481 O O . PHE A 1 185 ? -8.216 -14.394 20.237 1.00 88.62 185 PHE A O 1
ATOM 1488 N N . PRO A 1 186 ? -7.133 -14.043 22.177 1.00 87.25 186 PRO A N 1
ATOM 1489 C CA . PRO A 1 186 ? -7.871 -15.041 22.954 1.00 87.25 186 PRO A CA 1
ATOM 1490 C C . PRO A 1 186 ? -9.398 -14.933 22.845 1.00 87.25 186 PRO A C 1
ATOM 1492 O O . PRO A 1 186 ? -10.054 -15.949 22.635 1.00 87.25 186 PRO A O 1
A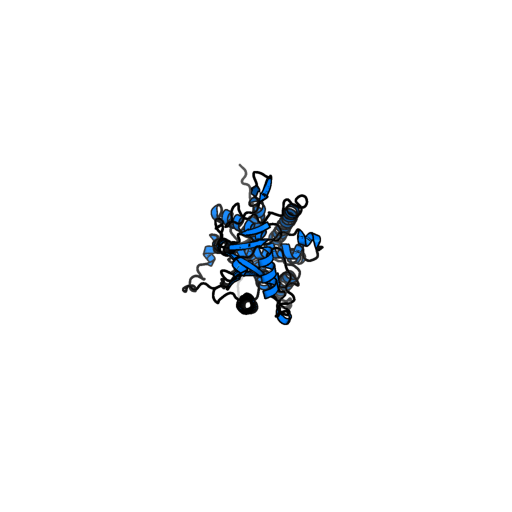TOM 1495 N N . PHE A 1 187 ? -9.970 -13.721 22.889 1.00 83.19 187 PHE A N 1
ATOM 1496 C CA . PHE A 1 187 ? -11.427 -13.519 22.787 1.00 83.19 187 PHE A CA 1
ATOM 1497 C C . PHE A 1 187 ? -12.021 -13.978 21.443 1.00 83.19 187 PHE A C 1
ATOM 1499 O O . PHE A 1 187 ? -13.220 -14.225 21.341 1.00 83.19 187 PHE A O 1
ATOM 1506 N N . GLN A 1 188 ? -11.194 -14.132 20.405 1.00 80.31 188 GLN A N 1
ATOM 1507 C CA . GLN A 1 188 ? -11.626 -14.642 19.105 1.00 80.31 188 GLN A CA 1
ATOM 1508 C C . GLN A 1 188 ? -11.721 -16.175 19.084 1.00 80.31 188 GLN A C 1
ATOM 1510 O O . GLN A 1 188 ? -12.369 -16.735 18.202 1.00 80.31 188 GLN A O 1
ATOM 1515 N N . GLN A 1 189 ? -11.093 -16.875 20.035 1.00 66.12 189 GLN A N 1
ATOM 1516 C CA . GLN A 1 189 ? -10.968 -18.336 20.002 1.00 66.12 189 GLN A CA 1
ATOM 1517 C C . GLN A 1 189 ? -12.294 -19.061 20.272 1.00 66.12 189 GLN A C 1
ATOM 1519 O O . GLN A 1 189 ? -12.510 -20.131 19.703 1.00 66.12 189 GLN A O 1
ATOM 1524 N N . GLU A 1 190 ? -13.227 -18.451 21.013 1.00 52.84 190 GLU A N 1
ATOM 1525 C CA . GLU A 1 190 ? -14.600 -18.968 21.165 1.00 52.84 190 GLU A CA 1
ATOM 1526 C C . GLU A 1 190 ? -15.364 -19.023 19.826 1.00 52.84 190 GLU A C 1
ATOM 1528 O O . GLU A 1 190 ? -16.234 -19.872 19.645 1.00 52.84 190 GLU A O 1
ATOM 1533 N N . SER A 1 191 ? -15.005 -18.182 18.846 1.00 49.50 191 SER A N 1
ATOM 1534 C CA . SER A 1 191 ? -15.604 -18.198 17.502 1.00 49.50 191 SER A CA 1
ATOM 1535 C C . SER A 1 191 ? -15.024 -19.280 16.580 1.00 49.50 191 SER A C 1
ATOM 1537 O O . SER A 1 191 ? -15.621 -19.589 15.551 1.00 49.50 191 SER A O 1
ATOM 1539 N N . ILE A 1 192 ? -13.857 -19.848 16.905 1.00 49.06 192 ILE A N 1
ATOM 1540 C CA . ILE A 1 192 ? -13.075 -20.704 15.991 1.00 49.06 192 ILE A CA 1
ATOM 1541 C C . ILE A 1 192 ? -13.501 -22.185 16.064 1.00 49.06 192 ILE A C 1
ATOM 1543 O O . ILE A 1 192 ? -13.156 -22.978 15.186 1.00 49.06 192 ILE A O 1
ATOM 1547 N N . ALA A 1 193 ? -14.301 -22.570 17.065 1.00 43.03 193 ALA A N 1
ATOM 1548 C CA . ALA A 1 193 ? -14.797 -23.940 17.224 1.00 43.03 193 ALA A CA 1
ATOM 1549 C C . ALA A 1 193 ? -15.659 -24.433 16.040 1.00 43.03 193 ALA A C 1
ATOM 1551 O O . ALA A 1 193 ? -15.651 -25.628 15.754 1.00 43.03 193 ALA A O 1
ATOM 1552 N N . ASN A 1 194 ? -16.338 -23.531 15.320 1.00 40.62 194 ASN A N 1
ATOM 1553 C CA . ASN A 1 194 ? -17.223 -23.887 14.203 1.00 40.62 194 ASN A CA 1
ATOM 1554 C C . ASN A 1 194 ? -16.513 -23.980 12.833 1.00 40.62 194 ASN A C 1
ATOM 1556 O O . ASN A 1 194 ? -16.983 -24.705 11.961 1.00 40.62 194 ASN A O 1
ATOM 1560 N N . ASP A 1 195 ? -15.370 -23.310 12.643 1.00 41.03 195 ASP A N 1
ATOM 1561 C CA . ASP A 1 195 ? -14.705 -23.186 11.327 1.00 41.03 195 ASP A CA 1
ATOM 1562 C C . ASP A 1 195 ? -13.617 -24.243 11.059 1.00 41.03 195 ASP A C 1
ATOM 1564 O O . ASP A 1 195 ? -13.156 -24.417 9.926 1.00 41.03 195 ASP A O 1
ATOM 1568 N N . ARG A 1 196 ? -13.171 -24.972 12.090 1.00 39.38 196 ARG A N 1
ATOM 1569 C CA . ARG A 1 196 ? -12.046 -25.924 11.974 1.00 39.38 196 ARG A CA 1
ATOM 1570 C C . ARG A 1 196 ? -12.349 -27.185 11.154 1.00 39.38 196 ARG A C 1
ATOM 1572 O O . ARG A 1 196 ? -11.416 -27.908 10.823 1.00 39.38 196 ARG A O 1
ATOM 1579 N N . ALA A 1 197 ? -13.604 -27.431 10.779 1.00 37.06 197 ALA A N 1
ATOM 1580 C CA . ALA A 1 197 ? -13.999 -28.598 9.987 1.00 37.06 197 ALA A CA 1
ATOM 1581 C C . ALA A 1 197 ? -13.612 -28.523 8.490 1.00 37.06 197 ALA A C 1
ATOM 1583 O O . ALA A 1 197 ? -13.665 -29.539 7.804 1.00 37.06 197 ALA A O 1
ATOM 1584 N N . ALA A 1 198 ? -13.236 -27.346 7.969 1.00 40.53 198 ALA A N 1
ATOM 1585 C CA . ALA A 1 198 ? -13.192 -27.089 6.523 1.00 40.53 198 ALA A CA 1
ATOM 1586 C C . ALA A 1 198 ? -11.786 -26.979 5.884 1.00 40.53 198 ALA A C 1
ATOM 1588 O O . ALA A 1 198 ? -11.687 -26.629 4.709 1.00 40.53 198 ALA A O 1
ATOM 1589 N N . LYS A 1 199 ? -10.685 -27.215 6.619 1.00 41.41 199 LYS A N 1
ATOM 1590 C CA . LYS A 1 199 ? -9.318 -26.910 6.133 1.00 41.41 199 LYS A CA 1
ATOM 1591 C C . LYS A 1 199 ? -8.333 -28.073 6.229 1.00 41.41 199 LYS A C 1
ATOM 1593 O O . LYS A 1 199 ? -7.547 -28.155 7.168 1.00 41.41 199 LYS A O 1
ATOM 1598 N N . ALA A 1 200 ? -8.319 -28.898 5.185 1.00 34.16 200 ALA A N 1
ATOM 1599 C CA . ALA A 1 200 ? -7.251 -29.856 4.909 1.00 34.16 200 ALA A CA 1
ATOM 1600 C C . ALA A 1 200 ? -6.963 -29.940 3.396 1.00 34.16 200 ALA A C 1
ATOM 1602 O O . ALA A 1 200 ? -7.540 -30.777 2.711 1.00 34.16 200 ALA A O 1
ATOM 1603 N N . ALA A 1 201 ? -6.091 -29.059 2.886 1.00 32.19 201 ALA A N 1
ATOM 1604 C CA . ALA A 1 201 ? -5.285 -29.249 1.667 1.00 32.19 201 ALA A CA 1
ATOM 1605 C C . ALA A 1 201 ? -4.323 -28.059 1.471 1.00 32.19 201 ALA A C 1
ATOM 1607 O O . ALA A 1 201 ? -4.751 -26.904 1.496 1.00 32.19 201 ALA A O 1
ATOM 1608 N N . GLU A 1 202 ? -3.038 -28.334 1.241 1.00 33.34 202 GLU A N 1
ATOM 1609 C CA . GLU A 1 202 ? -2.041 -27.333 0.842 1.00 33.34 202 GLU A CA 1
ATOM 1610 C C . GLU A 1 202 ? -1.973 -27.197 -0.685 1.00 33.34 202 GLU A C 1
ATOM 1612 O O . GLU A 1 202 ? -1.671 -28.170 -1.368 1.00 33.34 202 GLU A O 1
ATOM 1617 N N . ILE A 1 203 ? -2.137 -25.976 -1.205 1.00 29.11 203 ILE A N 1
ATOM 1618 C CA . ILE A 1 203 ? -1.450 -25.459 -2.405 1.00 29.11 203 ILE A CA 1
ATOM 1619 C C . ILE A 1 203 ? -1.214 -23.960 -2.145 1.00 29.11 203 ILE A C 1
ATOM 1621 O O . ILE A 1 203 ? -2.058 -23.317 -1.521 1.00 29.11 203 ILE A O 1
ATOM 1625 N N . ILE A 1 204 ? -0.101 -23.380 -2.617 1.00 37.16 204 ILE A N 1
ATOM 1626 C CA . ILE A 1 204 ? 0.182 -21.936 -2.496 1.00 37.16 204 ILE A CA 1
ATOM 1627 C C . ILE A 1 204 ? -0.096 -21.194 -3.821 1.00 37.16 204 ILE A C 1
ATOM 1629 O O . ILE A 1 204 ? 0.803 -21.061 -4.654 1.00 37.16 204 ILE A O 1
ATOM 1633 N N . PRO A 1 205 ? -1.305 -20.642 -4.018 1.00 43.53 205 PRO A N 1
ATOM 1634 C CA . PRO A 1 205 ? -1.537 -19.455 -4.834 1.00 43.53 205 PRO A CA 1
ATOM 1635 C C . PRO A 1 205 ? -1.672 -18.198 -3.944 1.00 43.53 205 PRO A C 1
ATOM 1637 O O . PRO A 1 205 ? -1.480 -18.249 -2.728 1.00 43.53 205 PRO A O 1
ATOM 1640 N N . ILE A 1 206 ? -2.006 -17.050 -4.550 1.00 38.44 206 ILE A N 1
ATOM 1641 C CA . ILE A 1 206 ? -2.413 -15.816 -3.843 1.00 38.44 206 ILE A CA 1
ATOM 1642 C C . ILE A 1 206 ? -3.433 -16.183 -2.753 1.00 38.44 206 ILE A C 1
ATOM 1644 O O . ILE A 1 206 ? -4.366 -16.918 -3.076 1.00 38.44 206 ILE A O 1
ATOM 1648 N N . PRO A 1 207 ? -3.325 -15.678 -1.506 1.00 45.19 207 PRO A N 1
ATOM 1649 C CA . PRO A 1 207 ? -4.306 -15.995 -0.477 1.00 45.19 207 PRO A CA 1
ATOM 1650 C C . PRO A 1 207 ? -5.719 -15.598 -0.941 1.00 45.19 207 PRO A C 1
ATOM 1652 O O . PRO A 1 207 ? -6.044 -14.427 -1.151 1.00 45.19 207 PRO A O 1
ATOM 1655 N N . THR A 1 208 ? -6.545 -16.622 -1.154 1.00 43.31 208 THR A N 1
ATOM 1656 C CA . THR A 1 208 ? -7.965 -16.563 -1.539 1.00 43.31 208 THR A CA 1
ATOM 1657 C C . THR A 1 208 ? -8.892 -16.787 -0.349 1.00 43.31 208 THR A C 1
ATOM 1659 O O . THR A 1 208 ? -10.105 -16.774 -0.519 1.00 43.31 208 THR A O 1
ATOM 1662 N N . LYS A 1 209 ? -8.343 -16.970 0.861 1.00 49.38 209 LYS A N 1
ATOM 1663 C CA . LYS A 1 209 ? -9.122 -16.961 2.102 1.00 49.38 209 LYS A CA 1
ATOM 1664 C C . LYS A 1 209 ? -9.880 -15.634 2.159 1.00 49.38 209 LYS A C 1
ATOM 1666 O O . LYS A 1 209 ? -9.240 -14.583 2.236 1.00 49.38 209 LYS A O 1
ATOM 1671 N N . GLU A 1 210 ? -11.210 -15.706 2.120 1.00 52.22 210 GLU A N 1
ATOM 1672 C CA . GLU A 1 210 ? -12.074 -14.563 2.404 1.00 52.22 210 GLU A CA 1
ATOM 1673 C C . GLU A 1 210 ? -11.636 -13.944 3.731 1.00 52.22 210 GLU A C 1
ATOM 1675 O O . GLU A 1 210 ? -11.426 -14.645 4.727 1.00 52.22 210 GLU A O 1
ATOM 1680 N N . ILE A 1 211 ? -11.445 -12.627 3.734 1.00 56.41 211 ILE A N 1
ATOM 1681 C CA . ILE A 1 211 ? -11.060 -11.905 4.940 1.00 56.41 211 ILE A CA 1
ATOM 1682 C C . ILE A 1 211 ? -12.282 -11.936 5.858 1.00 56.41 211 ILE A C 1
ATOM 1684 O O . ILE A 1 211 ? -13.258 -11.213 5.637 1.00 56.41 211 ILE A O 1
ATOM 1688 N N . GLY A 1 212 ? -12.257 -12.806 6.861 1.00 58.03 212 GLY A N 1
ATOM 1689 C CA . GLY A 1 212 ? -13.373 -12.952 7.782 1.00 58.03 212 GLY A CA 1
ATOM 1690 C C . GLY A 1 212 ? -13.584 -11.707 8.646 1.00 58.03 212 GLY A C 1
ATOM 1691 O O . GLY A 1 212 ? -12.793 -10.758 8.649 1.00 58.03 212 GLY A O 1
ATOM 1692 N N . LEU A 1 213 ? -14.667 -11.737 9.422 1.00 59.03 213 LEU A N 1
ATOM 1693 C CA . LEU A 1 213 ? -14.918 -10.777 10.505 1.00 59.03 213 LEU A CA 1
ATOM 1694 C C . LEU A 1 213 ? -13.811 -10.823 11.583 1.00 59.03 213 LEU A C 1
ATOM 1696 O O . LEU A 1 213 ? -13.656 -9.880 12.349 1.00 59.03 213 LEU A O 1
ATOM 1700 N N . ASP A 1 214 ? -13.041 -11.914 11.629 1.00 68.25 214 ASP A N 1
ATOM 1701 C CA . ASP A 1 214 ? -11.982 -12.212 12.593 1.00 68.25 214 ASP A CA 1
ATOM 1702 C C . ASP A 1 214 ? -10.585 -11.683 12.205 1.00 68.25 214 ASP A C 1
ATOM 1704 O O . ASP A 1 214 ? -9.672 -11.721 13.030 1.00 68.25 214 ASP A O 1
ATOM 1708 N N . ASP A 1 215 ? -10.365 -11.210 10.975 1.00 85.94 215 ASP A N 1
ATOM 1709 C CA . ASP A 1 215 ? -9.050 -10.712 10.539 1.00 85.94 215 ASP A CA 1
ATOM 1710 C C . ASP A 1 215 ? -8.864 -9.228 10.897 1.00 85.94 215 ASP A C 1
ATOM 1712 O O . ASP A 1 215 ? -8.914 -8.329 10.053 1.00 85.94 215 ASP A O 1
ATOM 1716 N N . ILE A 1 216 ? -8.694 -8.973 12.197 1.00 91.88 216 ILE A N 1
ATOM 1717 C CA . ILE A 1 216 ? -8.669 -7.622 12.770 1.00 91.88 216 ILE A CA 1
ATOM 1718 C C . ILE A 1 216 ? -7.628 -6.740 12.069 1.00 91.88 216 ILE A C 1
ATOM 1720 O O . ILE A 1 216 ? -7.955 -5.628 11.665 1.00 91.88 216 ILE A O 1
ATOM 1724 N N . LEU A 1 217 ? -6.395 -7.223 11.862 1.00 95.56 217 LEU A N 1
ATOM 1725 C CA . LEU A 1 217 ? -5.328 -6.400 11.284 1.00 95.56 217 LEU A CA 1
ATOM 1726 C C . LEU A 1 217 ? -5.632 -5.968 9.840 1.00 95.56 217 LEU A C 1
ATOM 1728 O O . LEU A 1 217 ? -5.453 -4.792 9.512 1.00 95.56 217 LEU A O 1
ATOM 1732 N N . ARG A 1 218 ? -6.128 -6.862 8.969 1.00 94.44 218 ARG A N 1
ATOM 1733 C CA . ARG A 1 218 ? -6.497 -6.467 7.594 1.00 94.44 218 ARG A CA 1
ATOM 1734 C C . ARG A 1 218 ? -7.658 -5.481 7.591 1.00 94.44 218 ARG A C 1
ATOM 1736 O O . ARG A 1 218 ? -7.608 -4.507 6.837 1.00 94.44 218 ARG A O 1
ATOM 1743 N N . ARG A 1 219 ? -8.652 -5.680 8.465 1.00 91.62 219 ARG A N 1
ATOM 1744 C CA . ARG A 1 219 ? -9.792 -4.765 8.625 1.00 91.62 219 ARG A CA 1
ATOM 1745 C C . ARG A 1 219 ? -9.360 -3.386 9.130 1.00 91.62 219 ARG A C 1
ATOM 1747 O O . ARG A 1 219 ? -9.756 -2.392 8.523 1.00 91.62 219 ARG A O 1
ATOM 1754 N N . THR A 1 220 ? -8.469 -3.305 10.118 1.00 94.62 220 THR A N 1
ATOM 1755 C CA . THR A 1 220 ? -7.860 -2.039 10.562 1.00 94.62 220 THR A CA 1
ATOM 1756 C C . THR A 1 220 ? -7.115 -1.349 9.420 1.00 94.62 220 THR A C 1
ATOM 1758 O O . THR A 1 220 ? -7.351 -0.174 9.156 1.00 94.62 220 THR A O 1
ATOM 1761 N N . VAL A 1 221 ? -6.262 -2.068 8.680 1.00 96.56 221 VAL A N 1
ATOM 1762 C CA . VAL A 1 221 ? -5.502 -1.484 7.560 1.00 96.56 221 VAL A CA 1
ATOM 1763 C C . VAL A 1 221 ? -6.415 -0.976 6.437 1.00 96.56 221 VAL A C 1
ATOM 1765 O O . VAL A 1 221 ? -6.150 0.080 5.862 1.00 96.56 221 VAL A O 1
ATOM 1768 N N . GLN A 1 222 ? -7.494 -1.689 6.113 1.00 94.00 222 GLN A N 1
ATOM 1769 C CA . GLN A 1 222 ? -8.495 -1.215 5.154 1.00 94.00 222 GLN A CA 1
ATOM 1770 C C . GLN A 1 222 ? -9.220 0.041 5.661 1.00 94.00 222 GLN A C 1
ATOM 1772 O O . GLN A 1 222 ? -9.355 0.997 4.897 1.00 94.00 222 GLN A O 1
ATOM 1777 N N . LEU A 1 223 ? -9.626 0.069 6.936 1.00 93.19 223 LEU A N 1
ATOM 1778 C CA . LEU A 1 223 ? -10.306 1.202 7.570 1.00 93.19 223 LEU A CA 1
ATOM 1779 C C . LEU A 1 223 ? -9.450 2.476 7.545 1.00 93.19 223 LEU A C 1
ATOM 1781 O O . LEU A 1 223 ? -9.900 3.503 7.041 1.00 93.19 223 LEU A O 1
ATOM 1785 N N . ILE A 1 224 ? -8.200 2.411 8.013 1.00 95.88 224 ILE A N 1
ATOM 1786 C CA . ILE A 1 224 ? -7.317 3.589 8.052 1.00 95.88 224 ILE A CA 1
ATOM 1787 C C . ILE A 1 224 ? -6.979 4.087 6.638 1.00 95.88 224 ILE A C 1
ATOM 1789 O O . ILE A 1 224 ? -6.936 5.292 6.394 1.00 95.88 224 ILE A O 1
AT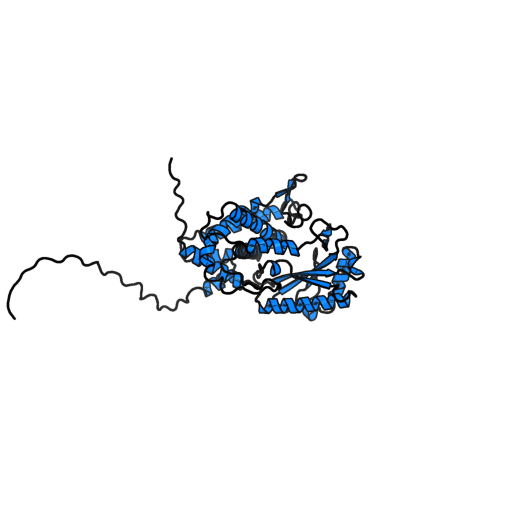OM 1793 N N . LYS A 1 225 ? -6.812 3.180 5.663 1.00 95.12 225 LYS A N 1
ATOM 1794 C CA . LYS A 1 225 ? -6.618 3.563 4.255 1.00 95.12 225 LYS A CA 1
ATOM 1795 C C . LYS A 1 225 ? -7.856 4.234 3.664 1.00 95.12 225 LYS A C 1
ATOM 1797 O O . LYS A 1 225 ? -7.695 5.202 2.930 1.00 95.12 225 LYS A O 1
ATOM 1802 N N . LEU A 1 226 ? -9.055 3.746 3.985 1.00 92.50 226 LEU A N 1
ATOM 1803 C CA . LEU A 1 226 ? -10.316 4.345 3.550 1.00 92.50 226 LEU A CA 1
ATOM 1804 C C . LEU A 1 226 ? -10.499 5.746 4.144 1.00 92.50 226 LEU A C 1
ATOM 1806 O O . LEU A 1 226 ? -10.767 6.679 3.396 1.00 92.50 226 LEU A O 1
ATOM 1810 N N . HIS A 1 227 ? -10.271 5.910 5.450 1.00 94.25 227 HIS A N 1
ATOM 1811 C CA . HIS A 1 227 ? -10.308 7.213 6.119 1.00 94.25 227 HIS A CA 1
ATOM 1812 C C . HIS A 1 227 ? -9.352 8.214 5.453 1.00 94.25 227 HIS A C 1
ATOM 1814 O O . HIS A 1 227 ? -9.746 9.318 5.084 1.00 94.25 227 HIS A O 1
ATOM 1820 N N . ARG A 1 228 ? -8.104 7.789 5.203 1.00 95.50 228 ARG A N 1
ATOM 1821 C CA . ARG A 1 228 ? -7.106 8.553 4.438 1.00 95.50 228 ARG A CA 1
ATOM 1822 C C . ARG A 1 228 ? -7.629 8.916 3.046 1.00 95.50 228 ARG A C 1
ATOM 1824 O O . ARG A 1 228 ? -7.629 10.085 2.682 1.00 95.50 228 ARG A O 1
ATOM 1831 N N . ASP A 1 229 ? -8.093 7.940 2.271 1.00 92.69 229 ASP A N 1
ATOM 1832 C CA . ASP A 1 229 ? -8.590 8.171 0.909 1.00 92.69 229 ASP A CA 1
ATOM 1833 C C . ASP A 1 229 ? -9.810 9.110 0.865 1.00 92.69 229 ASP A C 1
ATOM 1835 O O . ASP A 1 229 ? -9.945 9.853 -0.104 1.00 92.69 229 ASP A O 1
ATOM 1839 N N . ASN A 1 230 ? -10.657 9.117 1.901 1.00 90.56 230 ASN A N 1
ATOM 1840 C CA . ASN A 1 230 ? -11.788 10.038 2.043 1.00 90.56 230 ASN A CA 1
ATOM 1841 C C . ASN A 1 230 ? -11.334 11.462 2.396 1.00 90.56 230 ASN A C 1
ATOM 1843 O O . ASN A 1 230 ? -11.748 12.406 1.722 1.00 90.56 230 ASN A O 1
ATOM 1847 N N . MET A 1 231 ? -10.453 11.616 3.394 1.00 92.06 231 MET A N 1
ATOM 1848 C CA . MET A 1 231 ? -9.941 12.918 3.846 1.00 92.06 231 MET A CA 1
ATOM 1849 C C . MET A 1 231 ? -9.278 13.704 2.706 1.00 92.06 231 MET A C 1
ATOM 1851 O O . MET A 1 231 ? -9.550 14.887 2.543 1.00 92.06 231 MET A O 1
ATOM 1855 N N . TYR A 1 232 ? -8.471 13.045 1.866 1.00 92.81 232 TYR A N 1
ATOM 1856 C CA . TYR A 1 232 ? -7.774 13.700 0.749 1.00 92.81 232 TYR A CA 1
ATOM 1857 C C . TYR A 1 232 ? -8.532 13.666 -0.586 1.00 92.81 232 TYR A C 1
ATOM 1859 O O . TYR A 1 232 ? -7.966 14.046 -1.612 1.00 92.81 232 TYR A O 1
ATOM 1867 N N . TRP A 1 233 ? -9.788 13.206 -0.632 1.00 89.25 233 TRP A N 1
ATOM 1868 C CA . TRP A 1 233 ? -10.491 13.027 -1.909 1.00 89.25 233 TRP A CA 1
ATOM 1869 C C . TRP A 1 233 ? -10.766 14.356 -2.631 1.00 89.25 233 TRP A C 1
ATOM 1871 O O . TRP A 1 233 ? -10.455 14.501 -3.817 1.00 89.25 233 TRP A O 1
ATOM 1881 N N . PHE A 1 234 ? -11.327 15.326 -1.904 1.00 87.00 234 PHE A N 1
ATOM 1882 C CA . PHE A 1 234 ? -11.684 16.656 -2.416 1.00 87.00 234 PHE A CA 1
ATOM 1883 C C . PHE A 1 234 ? -10.588 17.713 -2.209 1.00 87.00 234 PHE A C 1
ATOM 1885 O O . PHE A 1 234 ? -10.753 18.849 -2.642 1.00 87.00 234 PHE A O 1
ATOM 1892 N N . GLU A 1 235 ? -9.479 17.338 -1.573 1.00 92.19 235 GLU A N 1
ATOM 1893 C CA . GLU A 1 235 ? -8.336 18.216 -1.317 1.00 92.19 235 GLU A CA 1
ATOM 1894 C C . GLU A 1 235 ? -7.575 18.579 -2.604 1.00 92.19 235 GLU A C 1
ATOM 1896 O O . GLU A 1 235 ? -7.649 17.883 -3.624 1.00 92.19 235 GLU A O 1
ATOM 1901 N N . GLU A 1 236 ? -6.801 19.662 -2.561 1.00 93.25 236 GLU A N 1
ATOM 1902 C CA . GLU A 1 236 ? -5.947 20.065 -3.682 1.00 93.25 236 GLU A CA 1
ATOM 1903 C C . GLU A 1 236 ? -4.831 19.037 -3.949 1.00 93.25 236 GLU A C 1
ATOM 1905 O O . GLU A 1 236 ? -4.368 18.332 -3.047 1.00 93.25 236 GLU A O 1
ATOM 1910 N N . GLU A 1 237 ? -4.338 18.971 -5.192 1.00 90.25 237 GLU A N 1
ATOM 1911 C CA . GLU A 1 237 ? -3.270 18.030 -5.581 1.00 90.25 237 GLU A CA 1
ATOM 1912 C C . GLU A 1 237 ? -2.024 18.157 -4.695 1.00 90.25 237 GLU A C 1
ATOM 1914 O O . GLU A 1 237 ? -1.413 17.154 -4.330 1.00 90.25 237 GLU A O 1
ATOM 1919 N N . ARG A 1 238 ? -1.708 19.373 -4.239 1.00 90.62 238 ARG A N 1
ATOM 1920 C CA . ARG A 1 238 ? -0.587 19.613 -3.332 1.00 90.62 238 ARG A CA 1
ATOM 1921 C C . ARG A 1 238 ? -0.770 18.971 -1.950 1.00 90.62 238 ARG A C 1
ATOM 1923 O O . ARG A 1 238 ? 0.194 18.450 -1.397 1.00 90.62 238 ARG A O 1
ATOM 1930 N N . ALA A 1 239 ? -1.982 18.960 -1.398 1.00 91.00 239 ALA A N 1
ATOM 1931 C CA . ALA A 1 239 ? -2.270 18.250 -0.151 1.00 91.00 239 ALA A CA 1
ATOM 1932 C C . ALA A 1 239 ? -2.248 16.724 -0.368 1.00 91.00 239 ALA A C 1
ATOM 1934 O O . ALA A 1 239 ? -1.689 15.979 0.440 1.00 91.00 239 ALA A O 1
ATOM 1935 N N . LYS A 1 240 ? -2.740 16.250 -1.522 1.00 92.56 240 LYS A N 1
ATOM 1936 C CA . LYS A 1 240 ? -2.644 14.837 -1.927 1.00 92.56 240 LYS A CA 1
ATOM 1937 C C . LYS A 1 240 ? -1.195 14.346 -2.084 1.00 92.56 240 LYS A C 1
ATOM 1939 O O . LYS A 1 240 ? -0.956 13.163 -1.864 1.00 92.56 240 LYS A O 1
ATOM 1944 N N . GLU A 1 241 ? -0.220 15.194 -2.410 1.00 92.69 241 GLU A N 1
ATOM 1945 C CA . GLU A 1 241 ? 1.215 14.829 -2.416 1.00 92.69 241 GLU A CA 1
ATOM 1946 C C . GLU A 1 241 ? 1.819 14.607 -1.017 1.00 92.69 241 GLU A C 1
ATOM 1948 O O . GLU A 1 241 ? 2.892 13.998 -0.887 1.00 92.69 241 GLU A O 1
ATOM 1953 N N . LEU A 1 242 ? 1.173 15.145 0.021 1.00 95.81 242 LEU A N 1
ATOM 1954 C CA . LEU A 1 242 ? 1.645 15.105 1.406 1.00 95.81 242 LEU A CA 1
ATOM 1955 C C . LEU A 1 242 ? 0.980 14.002 2.238 1.00 95.81 242 LEU A C 1
ATOM 1957 O O . LEU A 1 242 ? 1.524 13.634 3.278 1.00 95.81 242 LEU A O 1
ATOM 1961 N N . GLN A 1 243 ? -0.143 13.451 1.762 1.00 95.38 243 GLN A N 1
ATOM 1962 C CA . GLN A 1 243 ? -0.913 12.419 2.457 1.00 95.38 243 GLN A CA 1
ATOM 1963 C C . GLN A 1 243 ? -0.051 11.209 2.889 1.00 95.38 243 GLN A C 1
ATOM 1965 O O . GLN A 1 243 ? 0.828 10.769 2.133 1.00 95.38 243 GLN A O 1
ATOM 1970 N N . PRO A 1 244 ? -0.345 10.580 4.041 1.00 96.75 244 PRO A N 1
ATOM 1971 C CA . PRO A 1 244 ? 0.311 9.347 4.473 1.00 96.75 244 PRO A CA 1
ATOM 1972 C C . PRO A 1 244 ? 0.296 8.251 3.411 1.00 96.75 244 PRO A C 1
ATOM 1974 O O . PRO A 1 244 ? -0.764 7.893 2.898 1.00 96.75 244 PRO A O 1
ATOM 1977 N N . ILE A 1 245 ? 1.455 7.671 3.093 1.00 95.56 245 ILE A N 1
ATOM 1978 C CA . ILE A 1 245 ? 1.552 6.575 2.119 1.00 95.56 245 ILE A CA 1
ATOM 1979 C C . ILE A 1 245 ? 1.166 5.234 2.752 1.00 95.56 245 ILE A C 1
ATOM 1981 O O . ILE A 1 245 ? 1.515 4.937 3.894 1.00 95.56 245 ILE A O 1
ATOM 1985 N N . SER A 1 246 ? 0.469 4.380 1.997 1.00 95.56 246 SER A N 1
ATOM 1986 C CA . SER A 1 246 ? -0.140 3.163 2.553 1.00 95.56 246 SER A CA 1
ATOM 1987 C C . SER A 1 246 ? 0.867 2.168 3.140 1.00 95.56 246 SER A C 1
ATOM 1989 O O . SER A 1 246 ? 0.503 1.439 4.053 1.00 95.56 246 SER A O 1
ATOM 1991 N N . ILE A 1 247 ? 2.121 2.150 2.673 1.00 96.12 247 ILE A N 1
ATOM 1992 C CA . ILE A 1 247 ? 3.166 1.279 3.234 1.00 96.12 247 ILE A CA 1
ATOM 1993 C C . ILE A 1 247 ? 3.553 1.677 4.670 1.00 96.12 247 ILE A C 1
ATOM 1995 O O . ILE A 1 247 ? 3.771 0.795 5.498 1.00 96.12 247 ILE A O 1
ATOM 1999 N N . ILE A 1 248 ? 3.539 2.976 5.002 1.00 98.00 248 ILE A N 1
ATOM 2000 C CA . ILE A 1 248 ? 3.726 3.457 6.380 1.00 98.00 248 ILE A CA 1
ATOM 2001 C C . ILE A 1 248 ? 2.535 3.017 7.235 1.00 98.00 248 ILE A C 1
ATOM 2003 O O . ILE A 1 248 ? 2.739 2.406 8.279 1.00 98.00 248 ILE A O 1
ATOM 2007 N N . LEU A 1 249 ? 1.302 3.235 6.755 1.00 98.31 249 LEU A N 1
ATOM 2008 C CA . LEU A 1 249 ? 0.085 2.853 7.486 1.00 98.31 249 LEU A CA 1
ATOM 2009 C C . LEU A 1 249 ? 0.058 1.353 7.823 1.00 98.31 249 LEU A C 1
ATOM 2011 O O . LEU A 1 249 ? -0.185 0.980 8.966 1.00 98.31 249 LEU A O 1
ATOM 2015 N N . VAL A 1 250 ? 0.363 0.503 6.835 1.00 97.94 250 VAL A N 1
ATOM 2016 C CA . VAL A 1 250 ? 0.478 -0.956 7.001 1.00 97.94 250 VAL A CA 1
ATOM 2017 C C . VAL A 1 250 ? 1.554 -1.303 8.031 1.00 97.94 250 VAL A C 1
ATOM 2019 O O . VAL A 1 250 ? 1.312 -2.131 8.906 1.00 97.94 250 VAL A O 1
ATOM 2022 N N . THR A 1 251 ? 2.734 -0.684 7.938 1.00 98.31 251 THR A N 1
ATOM 2023 C CA . THR A 1 251 ? 3.884 -1.013 8.793 1.00 98.31 251 THR A CA 1
ATOM 2024 C C . THR A 1 251 ? 3.614 -0.651 10.254 1.00 98.31 251 THR A C 1
ATOM 2026 O O . THR A 1 251 ? 3.720 -1.519 11.118 1.00 98.31 251 THR A O 1
ATOM 2029 N N . LEU A 1 252 ? 3.182 0.587 10.526 1.00 98.62 252 LEU A N 1
ATOM 2030 C CA . LEU A 1 252 ? 2.895 1.066 11.884 1.00 98.62 252 LEU A CA 1
ATOM 2031 C C . LEU A 1 252 ? 1.749 0.275 12.539 1.00 98.62 252 LEU A C 1
ATOM 2033 O O . LEU A 1 252 ? 1.904 -0.211 13.657 1.00 98.62 252 LEU A O 1
ATOM 2037 N N . ALA A 1 253 ? 0.636 0.059 11.824 1.00 98.50 253 ALA A N 1
ATOM 2038 C CA . ALA A 1 253 ? -0.499 -0.708 12.347 1.00 98.50 253 ALA A CA 1
ATOM 2039 C C . ALA A 1 253 ? -0.137 -2.177 12.645 1.00 98.50 253 ALA A C 1
ATOM 2041 O O . ALA A 1 253 ? -0.623 -2.748 13.619 1.00 98.50 253 ALA A O 1
ATOM 2042 N N . THR A 1 254 ? 0.744 -2.788 11.844 1.00 98.50 254 THR A N 1
ATOM 2043 C CA . THR A 1 254 ? 1.206 -4.170 12.071 1.00 98.50 254 THR A CA 1
ATOM 2044 C C . THR A 1 254 ? 2.110 -4.272 13.295 1.00 98.50 254 THR A C 1
ATOM 2046 O O . THR A 1 254 ? 1.959 -5.208 14.080 1.00 98.50 254 THR A O 1
ATOM 2049 N N . HIS A 1 255 ? 3.018 -3.311 13.499 1.00 98.50 255 HIS A N 1
ATOM 2050 C CA . HIS A 1 255 ? 3.846 -3.272 14.704 1.00 98.50 255 HIS A CA 1
ATOM 2051 C C . HIS A 1 255 ? 3.003 -3.065 15.969 1.00 98.50 255 HIS A C 1
ATOM 2053 O O . HIS A 1 255 ? 3.161 -3.832 16.919 1.00 98.50 255 HIS A O 1
ATOM 2059 N N . ALA A 1 256 ? 2.058 -2.119 15.950 1.00 98.31 256 ALA A N 1
ATOM 2060 C CA . ALA A 1 256 ? 1.120 -1.899 17.048 1.00 98.31 256 ALA A CA 1
ATOM 2061 C C . ALA A 1 256 ? 0.306 -3.163 17.366 1.00 98.31 256 ALA A C 1
ATOM 2063 O O . ALA A 1 256 ? 0.328 -3.638 18.499 1.00 98.31 256 ALA A O 1
ATOM 2064 N N . TYR A 1 257 ? -0.333 -3.773 16.362 1.00 98.12 257 TYR A N 1
ATOM 2065 C CA . TYR A 1 257 ? -1.094 -5.018 16.525 1.00 98.12 257 TYR A CA 1
ATOM 2066 C C . TYR A 1 257 ? -0.245 -6.157 17.108 1.00 98.12 257 TYR A C 1
ATOM 2068 O O . TYR A 1 257 ? -0.670 -6.840 18.041 1.00 98.12 257 TYR A O 1
ATOM 2076 N N . SER A 1 258 ? 0.975 -6.338 16.590 1.00 97.56 258 SER A N 1
ATOM 2077 C CA . SER A 1 258 ? 1.904 -7.367 17.060 1.00 97.56 258 SER A CA 1
ATOM 2078 C C . SER A 1 258 ? 2.337 -7.161 18.509 1.00 97.56 258 SER A C 1
ATOM 2080 O O . SER A 1 258 ? 2.533 -8.144 19.223 1.00 97.56 258 SER A O 1
ATOM 2082 N N . GLU A 1 259 ? 2.551 -5.918 18.936 1.00 97.69 259 GLU A N 1
ATOM 2083 C CA . GLU A 1 259 ? 2.953 -5.612 20.305 1.00 97.69 259 GLU A CA 1
ATOM 2084 C C . GLU A 1 259 ? 1.800 -5.853 21.272 1.00 97.69 259 GLU A C 1
ATOM 2086 O O . GLU A 1 259 ? 1.970 -6.640 22.201 1.00 97.69 259 GLU A O 1
ATOM 2091 N N . ILE A 1 260 ? 0.625 -5.287 20.986 1.00 96.69 260 ILE A N 1
ATOM 2092 C CA . ILE A 1 260 ? -0.585 -5.417 21.806 1.00 96.69 260 ILE A CA 1
ATOM 2093 C C . ILE A 1 260 ? -0.943 -6.896 22.016 1.00 96.69 260 ILE A C 1
ATOM 2095 O O . ILE A 1 260 ? -1.204 -7.320 23.143 1.00 96.69 260 ILE A O 1
ATOM 2099 N N . LEU A 1 261 ? -0.905 -7.707 20.953 1.00 95.25 261 LEU A N 1
ATOM 2100 C CA . LEU A 1 261 ? -1.182 -9.144 21.036 1.00 95.25 261 LEU A CA 1
ATOM 2101 C C . LEU A 1 261 ? -0.113 -9.911 21.836 1.00 95.25 261 LEU A C 1
ATOM 2103 O O . LEU A 1 261 ? -0.422 -10.909 22.483 1.00 95.25 261 LEU A O 1
ATOM 2107 N N . ARG A 1 262 ? 1.145 -9.455 21.818 1.00 96.56 262 ARG A N 1
ATOM 2108 C CA . ARG A 1 262 ? 2.258 -10.084 22.545 1.00 96.56 262 ARG A CA 1
ATOM 2109 C C . ARG A 1 262 ? 2.280 -9.717 24.031 1.00 96.56 262 ARG A C 1
ATOM 2111 O O . ARG A 1 262 ? 2.683 -10.550 24.838 1.00 96.56 262 ARG A O 1
ATOM 2118 N N . THR A 1 263 ? 1.921 -8.487 24.395 1.00 96.69 263 THR A N 1
ATOM 2119 C CA . THR A 1 263 ? 2.060 -7.968 25.770 1.00 96.69 263 THR A CA 1
ATOM 2120 C C . THR A 1 263 ? 0.755 -7.954 26.550 1.00 96.69 263 THR A C 1
ATOM 2122 O O . THR A 1 263 ? 0.775 -8.211 27.752 1.00 96.69 263 THR A O 1
ATOM 2125 N N . ARG A 1 264 ? -0.373 -7.684 25.884 1.00 93.94 264 ARG A N 1
ATOM 2126 C CA . ARG A 1 264 ? -1.685 -7.455 26.508 1.00 93.94 264 ARG A CA 1
ATOM 2127 C C . ARG A 1 264 ? -2.815 -8.313 25.892 1.00 93.94 264 ARG A C 1
ATOM 2129 O O . ARG A 1 264 ? -3.939 -7.827 25.765 1.00 93.94 264 ARG A O 1
ATOM 2136 N N . PRO A 1 265 ? -2.598 -9.602 25.534 1.00 90.00 265 PRO A N 1
ATOM 2137 C CA . PRO A 1 265 ? -3.580 -10.402 24.787 1.00 90.00 265 PRO A CA 1
ATOM 2138 C C . PRO A 1 265 ? -4.944 -10.562 25.477 1.00 90.00 265 PRO A C 1
ATOM 2140 O O . PRO A 1 265 ? -5.948 -10.744 24.797 1.00 90.00 265 PRO A O 1
ATOM 2143 N N . PHE A 1 266 ? -5.000 -10.507 26.811 1.00 89.56 266 PHE A N 1
ATOM 2144 C CA . PHE A 1 266 ? -6.224 -10.735 27.592 1.00 89.56 266 PHE A CA 1
ATOM 2145 C C . PHE A 1 266 ? -6.960 -9.449 28.012 1.00 89.56 266 PHE A C 1
ATOM 2147 O O . PHE A 1 266 ? -7.950 -9.534 28.732 1.00 89.56 266 PHE A O 1
ATOM 2154 N N . GLU A 1 267 ? -6.499 -8.266 27.590 1.00 90.69 267 GLU A N 1
ATOM 2155 C CA . GLU A 1 267 ? -7.125 -6.982 27.963 1.00 90.69 267 GLU A CA 1
ATOM 2156 C C . GLU A 1 267 ? -8.254 -6.533 27.018 1.00 90.69 267 GLU A C 1
ATOM 2158 O O . GLU A 1 267 ? -8.949 -5.558 27.304 1.00 90.69 267 GLU A O 1
ATOM 2163 N N . PHE A 1 268 ? -8.451 -7.240 25.903 1.00 87.38 268 PHE A N 1
ATOM 2164 C CA . PHE A 1 268 ? -9.393 -6.880 24.842 1.00 87.38 268 PHE A CA 1
ATOM 2165 C C . PHE A 1 268 ? -10.555 -7.870 24.780 1.00 87.38 268 PHE A C 1
ATOM 2167 O O . PHE A 1 268 ? -10.359 -9.078 24.921 1.00 87.38 268 PHE A O 1
ATOM 2174 N N . PHE A 1 269 ? -11.762 -7.354 24.535 1.00 81.81 269 PHE A N 1
ATOM 2175 C CA . PHE A 1 269 ? -13.004 -8.138 24.542 1.00 81.81 269 PHE A CA 1
ATOM 2176 C C . PHE A 1 269 ? -13.798 -8.034 23.228 1.00 81.81 269 PHE A C 1
ATOM 2178 O O . PHE A 1 269 ? -14.777 -8.760 23.044 1.00 81.81 269 PHE A O 1
ATOM 2185 N N . SER A 1 270 ? -13.377 -7.160 22.311 1.00 82.62 270 SER A N 1
ATOM 2186 C CA . SER A 1 270 ? -13.933 -6.995 20.966 1.00 82.62 270 SER A CA 1
ATOM 2187 C C . SER A 1 270 ? -12.839 -6.627 19.960 1.00 82.62 270 SER A C 1
ATOM 2189 O O . SER A 1 270 ? -11.772 -6.133 20.335 1.00 82.62 270 SER A O 1
ATOM 2191 N N . ALA A 1 271 ? -13.100 -6.826 18.666 1.00 86.06 271 ALA A N 1
ATOM 2192 C CA . ALA A 1 271 ? -12.201 -6.352 17.616 1.00 86.06 271 ALA A CA 1
ATOM 2193 C C . ALA A 1 271 ? -12.134 -4.818 17.582 1.00 86.06 271 ALA A C 1
ATOM 2195 O O . ALA A 1 271 ? -11.095 -4.259 17.244 1.00 86.06 271 ALA A O 1
ATOM 2196 N N . ILE A 1 272 ? -13.213 -4.143 17.984 1.00 84.31 272 ILE A N 1
ATOM 2197 C CA . ILE A 1 272 ? -13.304 -2.683 18.071 1.00 84.31 272 ILE A CA 1
ATOM 2198 C C . ILE A 1 272 ? -12.307 -2.110 19.087 1.00 84.31 272 ILE A C 1
ATOM 2200 O O . ILE A 1 272 ? -11.583 -1.174 18.748 1.00 84.31 272 ILE A O 1
ATOM 2204 N N . ASP A 1 273 ? -12.206 -2.700 20.287 1.00 87.06 273 ASP A N 1
ATOM 2205 C CA . ASP A 1 273 ? -11.216 -2.281 21.294 1.00 87.06 273 ASP A CA 1
ATOM 2206 C C . ASP A 1 273 ? -9.783 -2.396 20.734 1.00 87.06 273 ASP A C 1
ATOM 2208 O O . ASP A 1 273 ? -8.948 -1.518 20.953 1.00 87.06 273 ASP A O 1
ATOM 2212 N N . VAL A 1 274 ? -9.501 -3.467 19.976 1.00 92.12 274 VAL A N 1
ATOM 2213 C CA . VAL A 1 274 ? -8.194 -3.681 19.332 1.00 92.12 274 VAL A CA 1
ATOM 2214 C C . VAL A 1 274 ? -7.948 -2.659 18.220 1.00 92.12 274 VAL A C 1
ATOM 2216 O O . VAL A 1 274 ? -6.840 -2.144 18.119 1.00 92.12 274 VAL A O 1
ATOM 2219 N N . VAL A 1 275 ? -8.949 -2.326 17.394 1.00 92.06 275 VAL A N 1
ATOM 2220 C CA . VAL A 1 275 ? -8.821 -1.298 16.341 1.00 92.06 275 VAL A CA 1
ATOM 2221 C C . VAL A 1 275 ? -8.460 0.057 16.953 1.00 92.06 275 VAL A C 1
ATOM 2223 O O . VAL A 1 275 ? -7.523 0.696 16.477 1.00 92.06 275 VAL A O 1
ATOM 2226 N N . GLN A 1 276 ? -9.159 0.475 18.016 1.00 91.69 276 GLN A N 1
ATOM 2227 C CA . GLN A 1 276 ? -8.880 1.733 18.719 1.00 91.69 276 GLN A CA 1
ATOM 2228 C C . GLN A 1 276 ? -7.449 1.766 19.273 1.00 91.69 276 GLN A C 1
ATOM 2230 O O . GLN A 1 276 ? -6.715 2.717 19.017 1.00 91.69 276 GLN A O 1
ATOM 2235 N N . GLU A 1 277 ? -7.022 0.711 19.971 1.00 95.62 277 GLU A N 1
ATOM 2236 C CA . GLU A 1 277 ? -5.678 0.634 20.556 1.00 95.62 277 GLU A CA 1
ATOM 2237 C C . GLU A 1 277 ? -4.569 0.567 19.490 1.00 95.62 277 GLU A C 1
ATOM 2239 O O . GLU A 1 277 ? -3.518 1.187 19.651 1.00 95.62 277 GLU A O 1
ATOM 2244 N N . VAL A 1 278 ? -4.793 -0.157 18.385 1.00 97.06 278 VAL A N 1
ATOM 2245 C CA . VAL A 1 278 ? -3.842 -0.234 17.264 1.00 97.06 278 VAL A CA 1
ATOM 2246 C C . VAL A 1 278 ? -3.641 1.135 16.632 1.00 97.06 278 VAL A C 1
ATOM 2248 O O . VAL A 1 278 ? -2.496 1.509 16.397 1.00 97.06 278 VAL A O 1
ATOM 2251 N N . VAL A 1 279 ? -4.725 1.878 16.376 1.00 96.75 279 VAL A N 1
ATOM 2252 C CA . VAL A 1 279 ? -4.650 3.245 15.838 1.00 96.75 279 VAL A CA 1
ATOM 2253 C C . VAL A 1 279 ? -3.922 4.165 16.818 1.00 96.75 279 VAL A C 1
ATOM 2255 O O . VAL A 1 279 ? -2.997 4.858 16.398 1.00 96.75 279 VAL A O 1
ATOM 2258 N N . ALA A 1 280 ? -4.257 4.098 18.111 1.00 97.12 280 ALA A N 1
ATOM 2259 C CA . ALA A 1 280 ? -3.618 4.905 19.151 1.00 97.12 280 ALA A CA 1
ATOM 2260 C C . ALA A 1 280 ? -2.100 4.692 19.241 1.00 97.12 280 ALA A C 1
ATOM 2262 O O . ALA A 1 280 ? -1.336 5.635 19.415 1.00 97.12 280 ALA A O 1
ATOM 2263 N N . LYS A 1 281 ? -1.644 3.448 19.063 1.00 97.88 281 LYS A N 1
ATOM 2264 C CA . LYS A 1 281 ? -0.221 3.088 19.101 1.00 97.88 281 LYS A CA 1
ATOM 2265 C C . LYS A 1 281 ? 0.541 3.302 17.792 1.00 97.88 281 LYS A C 1
ATOM 2267 O O . LYS A 1 281 ? 1.744 3.063 17.768 1.00 97.88 281 LYS A O 1
ATOM 2272 N N . MET A 1 282 ? -0.091 3.721 16.690 1.00 98.12 282 MET A N 1
ATOM 2273 C CA . MET A 1 282 ? 0.629 3.896 15.417 1.00 98.12 282 MET A CA 1
ATOM 2274 C C . MET A 1 282 ? 1.832 4.862 15.503 1.00 98.12 282 MET A C 1
ATOM 2276 O O . MET A 1 282 ? 2.870 4.516 14.929 1.00 98.12 282 MET A O 1
ATOM 2280 N N . PRO A 1 283 ? 1.762 6.022 16.194 1.00 97.94 283 PRO A N 1
ATOM 2281 C CA . PRO A 1 283 ? 2.894 6.945 16.293 1.00 97.94 283 PRO A CA 1
ATOM 2282 C C . PRO A 1 283 ? 4.096 6.385 17.065 1.00 97.94 283 PRO A C 1
ATOM 2284 O O . PRO A 1 283 ? 5.229 6.713 16.717 1.00 97.94 283 PRO A O 1
ATOM 2287 N N . ASP A 1 284 ? 3.880 5.492 18.039 1.00 97.69 284 ASP A N 1
ATOM 2288 C CA . ASP A 1 284 ? 4.940 4.900 18.878 1.00 97.69 284 ASP A CA 1
ATOM 2289 C C . ASP A 1 284 ? 5.986 4.111 18.063 1.00 97.69 284 ASP A C 1
ATOM 2291 O O . ASP A 1 284 ? 7.112 3.896 18.514 1.00 97.69 284 ASP A O 1
ATOM 2295 N N . TYR A 1 285 ? 5.633 3.690 16.842 1.00 97.44 285 TYR A N 1
ATOM 2296 C CA . TYR A 1 285 ? 6.513 2.955 15.923 1.00 97.44 285 TYR A CA 1
ATOM 2297 C C . TYR A 1 285 ? 7.232 3.848 14.903 1.00 97.44 285 TYR A C 1
ATOM 2299 O O . TYR A 1 285 ? 7.910 3.343 14.002 1.00 97.44 285 TYR A O 1
ATOM 2307 N N . ILE A 1 286 ? 7.129 5.171 15.047 1.00 97.50 286 ILE A N 1
ATOM 2308 C CA . ILE A 1 286 ? 7.965 6.134 14.331 1.00 97.50 286 ILE A CA 1
ATOM 2309 C C . ILE A 1 286 ? 9.262 6.301 15.128 1.00 97.50 286 ILE A C 1
ATOM 2311 O O . ILE A 1 286 ? 9.334 7.019 16.122 1.00 97.50 286 ILE A O 1
ATOM 2315 N N . SER A 1 287 ? 10.310 5.610 14.682 1.00 95.19 287 SER A N 1
ATOM 2316 C CA . SER A 1 287 ? 11.659 5.771 15.234 1.00 95.19 287 SER A CA 1
ATOM 2317 C C . SER A 1 287 ? 12.318 7.059 14.727 1.00 95.19 287 SER A C 1
ATOM 2319 O O . SER A 1 287 ? 11.828 7.686 13.790 1.00 95.19 287 SER A O 1
ATOM 2321 N N . TYR A 1 288 ? 13.460 7.438 15.299 1.00 94.12 288 TYR A N 1
ATOM 2322 C CA . TYR A 1 288 ? 14.277 8.553 14.814 1.00 94.12 288 TYR A CA 1
ATOM 2323 C C . TYR A 1 288 ? 15.702 8.066 14.557 1.00 94.12 288 TYR A C 1
ATOM 2325 O O . TYR A 1 288 ? 16.245 7.289 15.344 1.00 94.12 288 TYR A O 1
ATOM 2333 N N . ASP A 1 289 ? 16.299 8.493 13.446 1.00 89.88 289 ASP A N 1
ATOM 2334 C CA . ASP A 1 289 ? 17.682 8.158 13.117 1.00 89.88 289 ASP A CA 1
ATOM 2335 C C . ASP A 1 289 ? 18.644 8.823 14.123 1.00 89.88 289 ASP A C 1
ATOM 2337 O O . ASP A 1 289 ? 18.611 10.049 14.252 1.00 89.88 289 ASP A O 1
ATOM 2341 N N . PRO A 1 290 ? 19.523 8.074 14.818 1.00 88.81 290 PRO A N 1
ATOM 2342 C CA . PRO A 1 290 ? 20.380 8.646 15.860 1.00 88.81 290 PRO A CA 1
ATOM 2343 C C . PRO A 1 290 ? 21.397 9.687 15.372 1.00 88.81 290 PRO A C 1
ATOM 2345 O O . PRO A 1 290 ? 21.898 10.456 16.187 1.00 88.81 290 PRO A O 1
ATOM 2348 N N . SER A 1 291 ? 21.728 9.704 14.074 1.00 89.19 291 SER A N 1
ATOM 2349 C CA . SER A 1 291 ? 22.752 10.603 13.516 1.00 89.19 291 SER A CA 1
ATOM 2350 C C . SER A 1 291 ? 22.170 11.926 13.012 1.00 89.19 291 SER A C 1
ATOM 2352 O O . SER A 1 291 ? 22.793 12.974 13.161 1.00 89.19 291 SER A O 1
ATOM 2354 N N . SER A 1 292 ? 20.987 11.881 12.397 1.00 89.38 292 SER A N 1
ATOM 2355 C CA . SER A 1 292 ? 20.314 13.029 11.771 1.00 89.38 292 SER A CA 1
ATOM 2356 C C . SER A 1 292 ? 19.112 13.555 12.560 1.00 89.38 292 SER A C 1
ATOM 2358 O O . SER A 1 292 ? 18.655 14.668 12.308 1.00 89.38 292 SER A O 1
ATOM 2360 N N . GLY A 1 293 ? 18.574 12.768 13.497 1.00 90.75 293 GLY A N 1
ATOM 2361 C CA . GLY A 1 293 ? 17.335 13.075 14.215 1.00 90.75 293 GLY A CA 1
ATOM 2362 C C . GLY A 1 293 ? 16.073 12.985 13.349 1.00 90.75 293 GLY A C 1
ATOM 2363 O O . GLY A 1 293 ? 15.010 13.432 13.776 1.00 90.75 293 GLY A O 1
ATOM 2364 N N . PHE A 1 294 ? 16.156 12.447 12.128 1.00 92.31 294 PHE A N 1
ATOM 2365 C CA . PHE A 1 294 ? 15.022 12.398 11.204 1.00 92.31 294 PHE A CA 1
ATOM 2366 C C . PHE A 1 294 ? 14.095 11.197 11.461 1.00 92.31 294 PHE A C 1
ATOM 2368 O O . PHE A 1 294 ? 14.575 10.114 11.808 1.00 92.31 294 PHE A O 1
ATOM 2375 N N . PRO A 1 295 ? 12.768 11.353 11.269 1.00 94.06 295 PRO A N 1
ATOM 2376 C CA . PRO A 1 295 ? 11.804 10.281 11.497 1.00 94.06 295 PRO A CA 1
ATOM 2377 C C . PRO A 1 295 ? 12.004 9.110 10.523 1.00 94.06 295 PRO A C 1
ATOM 2379 O O . PRO A 1 295 ? 12.248 9.284 9.325 1.00 94.06 295 PRO A O 1
ATOM 2382 N N . CYS A 1 296 ? 11.882 7.900 11.058 1.00 95.38 296 CYS A N 1
ATOM 2383 C CA . CYS A 1 296 ? 12.203 6.646 10.398 1.00 95.38 296 CYS A CA 1
ATOM 2384 C C . CYS A 1 296 ? 11.123 5.589 10.639 1.00 95.38 296 CYS A C 1
ATOM 2386 O O . CYS A 1 296 ? 10.856 5.189 11.774 1.00 95.38 296 CYS A O 1
ATOM 2388 N N . VAL A 1 297 ? 10.571 5.071 9.542 1.00 97.12 297 VAL A N 1
ATOM 2389 C CA . VAL A 1 297 ? 9.674 3.911 9.516 1.00 97.12 297 VAL A CA 1
ATOM 2390 C C . VAL A 1 297 ? 10.359 2.846 8.667 1.00 97.12 297 VAL A C 1
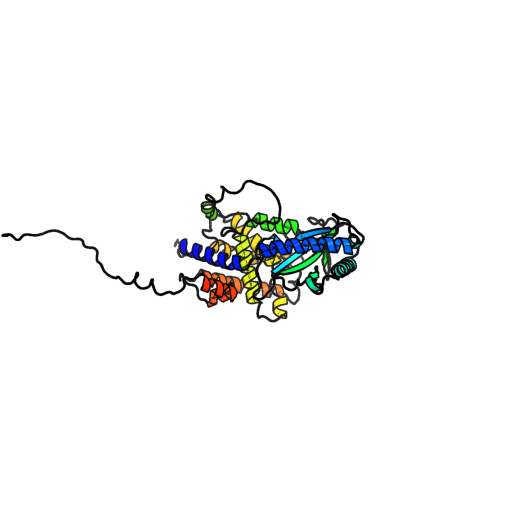ATOM 2392 O O . VAL A 1 297 ? 10.277 2.860 7.438 1.00 97.12 297 VAL A O 1
ATOM 2395 N N . TRP A 1 298 ? 11.121 1.973 9.321 1.00 95.00 298 TRP A N 1
ATOM 2396 C CA . TRP A 1 298 ? 11.956 0.979 8.648 1.00 95.00 298 TRP A CA 1
ATOM 2397 C C . TRP A 1 298 ? 11.129 -0.128 7.997 1.00 95.00 298 TRP A C 1
ATOM 2399 O O . TRP A 1 298 ? 10.149 -0.608 8.564 1.00 95.00 298 TRP A O 1
ATOM 2409 N N . ASN A 1 299 ? 11.578 -0.604 6.837 1.00 94.12 299 ASN A N 1
ATOM 2410 C CA . ASN A 1 299 ? 11.099 -1.861 6.284 1.00 94.12 299 ASN A CA 1
ATOM 2411 C C . ASN A 1 299 ? 11.553 -3.016 7.207 1.00 94.12 299 ASN A C 1
ATOM 2413 O O . ASN A 1 299 ? 12.759 -3.249 7.324 1.00 94.12 299 ASN A O 1
ATOM 2417 N N . PRO A 1 300 ? 10.641 -3.801 7.813 1.00 93.31 300 PRO A N 1
ATOM 2418 C CA . PRO A 1 300 ? 10.980 -4.889 8.740 1.00 93.31 300 PRO A CA 1
ATOM 2419 C C . PRO A 1 300 ? 11.757 -6.051 8.096 1.00 93.31 300 PRO A C 1
ATOM 2421 O O . PRO A 1 300 ? 12.179 -6.971 8.799 1.00 93.31 300 PRO A O 1
ATOM 2424 N N . LYS A 1 301 ? 11.942 -6.041 6.768 1.00 92.62 301 LYS A N 1
ATOM 2425 C CA . LYS A 1 301 ? 12.757 -7.003 6.006 1.00 92.62 301 LYS A CA 1
ATOM 2426 C C . LYS A 1 301 ? 13.962 -6.390 5.300 1.00 92.62 301 LYS A C 1
ATOM 2428 O O . LYS A 1 301 ? 14.760 -7.132 4.742 1.00 92.62 301 LYS A O 1
ATOM 2433 N N . LEU A 1 302 ? 14.118 -5.070 5.382 1.00 88.00 302 LEU A N 1
ATOM 2434 C CA . LEU A 1 302 ? 15.289 -4.312 4.937 1.00 88.00 302 LEU A CA 1
ATOM 2435 C C . LEU A 1 302 ? 15.660 -3.290 6.024 1.00 88.00 302 LEU A C 1
ATOM 2437 O O . LEU A 1 302 ? 15.795 -2.092 5.766 1.00 88.00 302 LEU A O 1
ATOM 2441 N N . LEU A 1 303 ? 15.786 -3.779 7.264 1.00 85.94 303 LEU A N 1
ATOM 2442 C CA . LEU A 1 303 ? 16.130 -2.962 8.428 1.00 85.94 303 LEU A CA 1
ATOM 2443 C C . LEU A 1 303 ? 17.438 -2.206 8.168 1.00 85.94 303 LEU A C 1
ATOM 2445 O O . LEU A 1 303 ? 18.397 -2.774 7.641 1.00 85.94 303 LEU A O 1
ATOM 2449 N N . HIS A 1 304 ? 17.437 -0.914 8.501 1.00 85.12 304 HIS A N 1
ATOM 2450 C CA . HIS A 1 304 ? 18.524 0.043 8.252 1.00 85.12 304 HIS A CA 1
ATOM 2451 C C . HIS A 1 304 ? 18.933 0.235 6.773 1.00 85.12 304 HIS A C 1
ATOM 2453 O O . HIS A 1 304 ? 19.861 0.987 6.494 1.00 85.12 304 HIS A O 1
ATOM 2459 N N . GLN A 1 305 ? 18.228 -0.388 5.818 1.00 86.56 305 GLN A N 1
ATOM 2460 C CA . GLN A 1 305 ? 18.486 -0.285 4.373 1.00 86.56 305 GLN A CA 1
ATOM 2461 C C . GLN A 1 305 ? 17.352 0.427 3.619 1.00 86.56 305 GLN A C 1
ATOM 2463 O O . GLN A 1 305 ? 17.617 1.161 2.670 1.00 86.56 305 GLN A O 1
ATOM 2468 N N . GLU A 1 306 ? 16.094 0.258 4.040 1.00 90.25 306 GLU A N 1
ATOM 2469 C CA . GLU A 1 306 ? 14.947 0.986 3.485 1.00 90.25 306 GLU A CA 1
ATOM 2470 C C . GLU A 1 306 ? 14.119 1.644 4.600 1.00 90.25 306 GLU A C 1
ATOM 2472 O O . GLU A 1 306 ? 13.518 0.970 5.437 1.00 90.25 306 GLU A O 1
ATOM 2477 N N . ASN A 1 307 ? 14.078 2.980 4.592 1.00 93.62 307 ASN A N 1
ATOM 2478 C CA . ASN A 1 307 ? 13.173 3.801 5.397 1.00 93.62 307 ASN A CA 1
ATOM 2479 C C . ASN A 1 307 ? 12.004 4.253 4.507 1.00 93.62 307 ASN A C 1
ATOM 2481 O O . ASN A 1 307 ? 12.223 4.951 3.518 1.00 93.62 307 ASN A O 1
ATOM 2485 N N . PHE A 1 308 ? 10.767 3.891 4.852 1.00 95.19 308 PHE A N 1
ATOM 2486 C CA . PHE A 1 308 ? 9.567 4.325 4.128 1.00 95.19 308 PHE A CA 1
ATOM 2487 C C . PHE A 1 308 ? 9.200 5.796 4.383 1.00 95.19 308 PHE A C 1
ATOM 2489 O O . PHE A 1 308 ? 8.474 6.391 3.590 1.00 95.19 308 PHE A O 1
ATOM 2496 N N . ALA A 1 309 ? 9.706 6.387 5.468 1.00 95.88 309 ALA A N 1
ATOM 2497 C CA . ALA A 1 309 ? 9.578 7.804 5.801 1.00 95.88 309 ALA A CA 1
ATOM 2498 C C . ALA A 1 309 ? 10.768 8.643 5.286 1.00 95.88 309 ALA A C 1
ATOM 2500 O O . ALA A 1 309 ? 10.981 9.767 5.734 1.00 95.88 309 ALA A O 1
ATOM 2501 N N . ASP A 1 310 ? 11.549 8.141 4.322 1.00 92.75 310 ASP A N 1
ATOM 2502 C CA . ASP A 1 310 ? 12.734 8.830 3.792 1.00 92.75 310 ASP A CA 1
ATOM 2503 C C . ASP A 1 310 ? 12.462 10.262 3.295 1.00 92.75 310 ASP A C 1
ATOM 2505 O O . ASP A 1 310 ? 13.321 11.128 3.439 1.00 92.75 310 ASP A O 1
ATOM 2509 N N . LYS A 1 311 ? 11.262 10.548 2.775 1.00 93.69 311 LYS A N 1
ATOM 2510 C CA . LYS A 1 311 ? 10.834 11.887 2.321 1.00 93.69 311 LYS A CA 1
ATOM 2511 C C . LYS A 1 311 ? 10.164 12.755 3.397 1.00 93.69 311 LYS A C 1
ATOM 2513 O O . LYS A 1 311 ? 9.645 13.822 3.064 1.00 93.69 311 LYS A O 1
ATOM 2518 N N . TRP A 1 312 ? 10.146 12.333 4.665 1.00 96.12 312 TRP A N 1
ATOM 2519 C CA . TRP A 1 312 ? 9.507 13.086 5.756 1.00 96.12 312 TRP A CA 1
ATOM 2520 C C . TRP A 1 312 ? 10.339 14.256 6.281 1.00 96.12 312 TRP A C 1
ATOM 2522 O O . TRP A 1 312 ? 9.754 15.230 6.738 1.00 96.12 312 TRP A O 1
ATOM 2532 N N . HIS A 1 313 ? 11.670 14.202 6.185 1.00 93.50 313 HIS A N 1
ATOM 2533 C CA . HIS A 1 313 ? 12.546 15.319 6.571 1.00 93.50 313 HIS A CA 1
ATOM 2534 C C . HIS A 1 313 ? 12.525 16.484 5.558 1.00 93.50 313 HIS A C 1
ATOM 2536 O O . HIS A 1 313 ? 12.911 17.607 5.882 1.00 93.50 313 HIS A O 1
ATOM 2542 N N . LEU A 1 314 ? 12.060 16.227 4.331 1.00 93.25 314 LEU A N 1
ATOM 2543 C CA . LEU A 1 314 ? 11.934 17.228 3.274 1.00 93.25 314 LEU A CA 1
ATOM 2544 C C . LEU A 1 314 ? 10.847 18.259 3.606 1.00 93.25 314 LEU A C 1
ATOM 2546 O O . LEU A 1 314 ? 9.946 18.008 4.408 1.00 93.25 314 LEU A O 1
ATOM 2550 N N . GLU A 1 315 ? 10.906 19.416 2.940 1.00 93.25 315 GLU A N 1
ATOM 2551 C CA . GLU A 1 315 ? 9.838 20.431 2.974 1.00 93.25 315 GLU A CA 1
ATOM 2552 C C . GLU A 1 315 ? 9.483 20.880 4.413 1.00 93.25 315 GLU A C 1
ATOM 2554 O O . GLU A 1 315 ? 8.319 21.080 4.750 1.00 93.25 315 GLU A O 1
ATOM 2559 N N . ASN A 1 316 ? 10.493 21.008 5.288 1.00 92.38 316 ASN A N 1
ATOM 2560 C CA . ASN A 1 316 ? 10.334 21.355 6.709 1.00 92.38 316 ASN A CA 1
ATOM 2561 C C . ASN A 1 316 ? 9.347 20.427 7.454 1.00 92.38 316 ASN A C 1
ATOM 2563 O O . ASN A 1 316 ? 8.470 20.879 8.200 1.00 92.38 316 ASN A O 1
ATOM 2567 N N . GLY A 1 317 ? 9.450 19.115 7.227 1.00 95.06 317 GLY A N 1
ATOM 2568 C CA . GLY A 1 317 ? 8.637 18.128 7.935 1.00 95.06 317 GLY A CA 1
ATOM 2569 C C . GLY A 1 317 ? 7.195 18.008 7.439 1.00 95.06 317 GLY A C 1
ATOM 2570 O O . GLY A 1 317 ? 6.376 17.435 8.154 1.00 95.06 317 GLY A O 1
ATOM 2571 N N . ALA A 1 318 ? 6.851 18.557 6.265 1.00 96.38 318 ALA A N 1
ATOM 2572 C CA . ALA A 1 318 ? 5.463 18.655 5.796 1.00 96.38 318 ALA A CA 1
ATOM 2573 C C . ALA A 1 318 ? 4.713 17.310 5.830 1.00 96.38 318 ALA A C 1
ATOM 2575 O O . ALA A 1 318 ? 3.609 17.244 6.358 1.00 96.38 318 ALA A O 1
ATOM 2576 N N . ARG A 1 319 ? 5.334 16.218 5.359 1.00 97.19 319 ARG A N 1
ATOM 2577 C CA . ARG A 1 319 ? 4.717 14.874 5.352 1.00 97.19 319 ARG A CA 1
ATOM 2578 C C . ARG A 1 319 ? 4.570 14.258 6.745 1.00 97.19 319 ARG A C 1
ATOM 2580 O O . ARG A 1 319 ? 3.611 13.534 6.982 1.00 97.19 319 ARG A O 1
ATOM 2587 N N . ALA A 1 320 ? 5.484 14.560 7.668 1.00 96.75 320 ALA A N 1
ATOM 2588 C CA . ALA A 1 320 ? 5.380 14.115 9.059 1.00 96.75 320 ALA A CA 1
ATOM 2589 C C . ALA A 1 320 ? 4.248 14.852 9.796 1.00 96.75 320 ALA A C 1
ATOM 2591 O O . ALA A 1 320 ? 3.442 14.230 10.479 1.00 96.75 320 ALA A O 1
ATOM 2592 N N . LYS A 1 321 ? 4.149 16.174 9.601 1.00 96.94 321 LYS A N 1
ATOM 2593 C CA . LYS A 1 321 ? 3.062 17.009 10.141 1.00 96.94 321 LYS A CA 1
ATOM 2594 C C . LYS A 1 321 ? 1.702 16.575 9.596 1.00 96.94 321 LYS A C 1
ATOM 2596 O O . LYS A 1 321 ? 0.757 16.428 10.362 1.00 96.94 321 LYS A O 1
ATOM 2601 N N . GLU A 1 322 ? 1.625 16.318 8.293 1.00 97.44 322 GLU A N 1
ATOM 2602 C CA . GLU A 1 322 ? 0.395 15.873 7.638 1.00 97.44 322 GLU A CA 1
ATOM 2603 C C . GLU A 1 322 ? -0.017 14.456 8.076 1.00 97.44 322 GLU A C 1
ATOM 2605 O O . GLU A 1 322 ? -1.206 14.185 8.227 1.00 97.44 322 GLU A O 1
ATOM 2610 N N . PHE A 1 323 ? 0.946 13.573 8.378 1.00 98.12 323 PHE A N 1
ATOM 2611 C CA . PHE A 1 323 ? 0.659 12.294 9.031 1.00 98.12 323 PHE A CA 1
ATOM 2612 C C . PHE A 1 323 ? 0.033 12.470 10.414 1.00 98.12 323 PHE A C 1
ATOM 2614 O O . PHE A 1 323 ? -0.994 11.847 10.669 1.00 98.12 323 PHE A O 1
ATOM 2621 N N . MET A 1 324 ? 0.603 13.320 11.276 1.00 97.94 324 MET A N 1
ATOM 2622 C CA . MET A 1 324 ? 0.036 13.557 12.610 1.00 97.94 324 MET A CA 1
ATOM 2623 C C . MET A 1 324 ? -1.365 14.176 12.518 1.00 97.94 324 MET A C 1
ATOM 2625 O O . MET A 1 324 ? -2.285 13.659 13.138 1.00 97.94 324 MET A O 1
ATOM 2629 N N . ARG A 1 325 ? -1.572 15.179 11.651 1.00 97.81 325 ARG A N 1
ATOM 2630 C CA . ARG A 1 325 ? -2.895 15.781 11.389 1.00 97.81 325 ARG A CA 1
ATOM 2631 C C . ARG A 1 325 ? -3.941 14.737 10.973 1.00 97.81 325 ARG A C 1
ATOM 2633 O O . ARG A 1 325 ? -5.064 14.750 11.470 1.00 97.81 325 ARG A O 1
ATOM 2640 N N . TRP A 1 326 ? -3.595 13.848 10.040 1.00 98.06 326 TRP A N 1
ATOM 2641 C CA . TRP A 1 326 ? -4.493 12.776 9.598 1.00 98.06 326 TRP A CA 1
ATOM 2642 C C . TRP A 1 326 ? -4.760 11.742 10.701 1.00 98.06 326 TRP A C 1
ATOM 2644 O O . TRP A 1 326 ? -5.877 11.234 10.801 1.00 98.06 326 TRP A O 1
ATOM 2654 N N . HIS A 1 327 ? -3.749 11.423 11.512 1.00 98.44 327 HIS A N 1
ATOM 2655 C CA . HIS A 1 327 ? -3.845 10.459 12.608 1.00 98.44 327 HIS A CA 1
ATOM 2656 C C . HIS A 1 327 ? -4.715 10.989 13.760 1.00 98.44 327 HIS A C 1
ATOM 2658 O O . HIS A 1 327 ? -5.636 10.290 14.173 1.00 98.44 327 HIS A O 1
ATOM 2664 N N . GLU A 1 328 ? -4.537 12.247 14.170 1.00 97.81 328 GLU A N 1
ATOM 2665 C CA . GLU A 1 328 ? -5.398 12.934 15.147 1.00 97.81 328 GLU A CA 1
ATOM 2666 C C . GLU A 1 328 ? -6.872 12.953 14.693 1.00 97.81 328 GLU A C 1
ATOM 2668 O O . GLU A 1 328 ? -7.779 12.650 15.471 1.00 97.81 328 GLU A O 1
ATOM 2673 N N . GLN A 1 329 ? -7.128 13.245 13.410 1.00 96.69 329 GLN A N 1
ATOM 2674 C CA . GLN A 1 329 ? -8.482 13.218 12.843 1.00 96.69 329 GLN A CA 1
ATOM 2675 C C . GLN A 1 329 ? -9.068 11.795 12.815 1.00 96.69 329 GLN A C 1
ATOM 2677 O O . GLN A 1 329 ? -10.231 11.599 13.163 1.00 96.69 329 GLN A O 1
ATOM 2682 N N . LEU A 1 330 ? -8.260 10.794 12.443 1.00 96.00 330 LEU A N 1
ATOM 2683 C CA . LEU A 1 330 ? -8.644 9.379 12.438 1.00 96.00 330 LEU A CA 1
ATOM 2684 C C . LEU A 1 330 ? -9.044 8.894 13.837 1.00 96.00 330 LEU A C 1
ATOM 2686 O O . LEU A 1 330 ? -10.053 8.203 13.973 1.00 96.00 330 LEU A O 1
ATOM 2690 N N . GLU A 1 331 ? -8.270 9.242 14.866 1.00 94.50 331 GLU A N 1
ATOM 2691 C CA . GLU A 1 331 ? -8.595 8.923 16.258 1.00 94.50 331 GLU A CA 1
ATOM 2692 C C . GLU A 1 331 ? -9.901 9.578 16.697 1.00 94.50 331 GLU A C 1
ATOM 2694 O O . GLU A 1 331 ? -10.760 8.904 17.271 1.00 94.50 331 GLU A O 1
ATOM 2699 N N . ALA A 1 332 ? -10.073 10.869 16.401 1.00 92.19 332 ALA A N 1
ATOM 2700 C CA . ALA A 1 332 ? -11.275 11.613 16.748 1.00 92.19 332 ALA A CA 1
ATOM 2701 C C . ALA A 1 332 ? -12.528 11.009 16.095 1.00 92.19 332 ALA A C 1
ATOM 2703 O O . ALA A 1 332 ? -13.514 10.763 16.792 1.00 92.19 332 ALA A O 1
ATOM 2704 N N . ASP A 1 333 ? -12.485 10.702 14.795 1.00 90.81 333 ASP A N 1
ATOM 2705 C CA . ASP A 1 333 ? -13.635 10.162 14.065 1.00 90.81 333 ASP A CA 1
ATOM 2706 C C . ASP A 1 333 ? -13.926 8.692 14.416 1.00 90.81 333 ASP A C 1
ATOM 2708 O O . ASP A 1 333 ? -15.091 8.330 14.587 1.00 90.81 333 ASP A O 1
ATOM 2712 N N . ILE A 1 334 ? -12.906 7.844 14.618 1.00 87.25 334 ILE A N 1
ATOM 2713 C CA . ILE A 1 334 ? -13.105 6.477 15.139 1.00 87.25 334 ILE A CA 1
ATOM 2714 C C . ILE A 1 334 ? -13.673 6.523 16.563 1.00 87.25 334 ILE A C 1
ATOM 2716 O O . ILE A 1 334 ? -14.583 5.761 16.892 1.00 87.25 334 ILE A O 1
ATOM 2720 N N . SER A 1 335 ? -13.180 7.420 17.417 1.00 84.81 335 SER A N 1
ATOM 2721 C CA . SER A 1 335 ? -13.696 7.582 18.776 1.00 84.81 335 SER A CA 1
ATOM 2722 C C . SER A 1 335 ? -15.150 8.065 18.770 1.00 84.81 335 SER A C 1
ATOM 2724 O O . SER A 1 335 ? -15.985 7.462 19.444 1.00 84.81 335 SER A O 1
ATOM 2726 N N . ALA A 1 336 ? -15.482 9.081 17.968 1.00 83.19 336 ALA A N 1
ATOM 2727 C CA . ALA A 1 336 ? -16.835 9.620 17.842 1.00 83.19 336 ALA A CA 1
ATOM 2728 C C . ALA A 1 336 ? -17.833 8.594 17.282 1.00 83.19 336 ALA A C 1
ATOM 2730 O O . ALA A 1 336 ? -18.967 8.523 17.757 1.00 83.19 336 ALA A O 1
ATOM 2731 N N . LEU A 1 337 ? -17.410 7.770 16.319 1.00 77.19 337 LEU A N 1
ATOM 2732 C CA . LEU A 1 337 ? -18.222 6.692 15.754 1.00 77.19 337 LEU A CA 1
ATOM 2733 C C . LEU A 1 337 ? -18.580 5.626 16.806 1.00 77.19 337 LEU A C 1
ATOM 2735 O O . LEU A 1 337 ? -19.701 5.127 16.828 1.00 77.19 337 LEU A O 1
ATOM 2739 N N . LEU A 1 338 ? -17.630 5.278 17.678 1.00 71.25 338 LEU A N 1
ATOM 2740 C CA . LEU A 1 338 ? -17.732 4.130 18.587 1.00 71.25 338 LEU A CA 1
ATOM 2741 C C . LEU A 1 338 ? -18.240 4.477 19.996 1.00 71.25 338 LEU A C 1
ATOM 2743 O O . LEU A 1 338 ? -18.739 3.595 20.691 1.00 71.25 338 LEU A O 1
ATOM 2747 N N . HIS A 1 339 ? -18.134 5.738 20.423 1.00 67.38 339 HIS A N 1
ATOM 2748 C CA . HIS A 1 339 ? -18.668 6.215 21.707 1.00 67.38 339 HIS A CA 1
ATOM 2749 C C . HIS A 1 339 ? -20.114 6.732 21.619 1.00 67.38 339 HIS A C 1
ATOM 2751 O O . HIS A 1 339 ? -20.670 7.166 22.631 1.00 67.38 339 HIS A O 1
ATOM 2757 N N . GLN A 1 340 ? -20.751 6.670 20.444 1.00 59.62 340 GLN A N 1
ATOM 2758 C CA . GLN A 1 340 ? -22.188 6.904 20.322 1.00 59.62 340 GLN A CA 1
ATOM 2759 C C . GLN A 1 340 ? -22.956 5.794 21.050 1.00 59.62 340 GLN A C 1
ATOM 2761 O O . GLN A 1 340 ? -23.003 4.647 20.619 1.00 59.62 340 GLN A O 1
ATOM 2766 N N . SER A 1 341 ? -23.575 6.164 22.173 1.00 46.19 341 SER A N 1
ATOM 2767 C CA . SER A 1 341 ? -24.425 5.301 23.004 1.00 46.19 341 SER A CA 1
ATOM 2768 C C . SER A 1 341 ? -25.811 5.034 22.398 1.00 46.19 341 SER A C 1
ATOM 2770 O O . SER A 1 341 ? -26.655 4.396 23.027 1.00 46.19 341 SER A O 1
ATOM 2772 N N . SER A 1 342 ? -26.059 5.509 21.175 1.00 50.22 342 SER A N 1
ATOM 2773 C CA . SER A 1 342 ? -27.195 5.127 20.345 1.00 50.22 342 SER A CA 1
ATOM 2774 C C . SER A 1 342 ? -26.841 3.922 19.471 1.00 50.22 342 SER A C 1
ATOM 2776 O O . SER A 1 342 ? -25.814 3.893 18.800 1.00 50.22 342 SER A O 1
ATOM 2778 N N . THR A 1 343 ? -27.770 2.971 19.355 1.00 55.38 343 THR A N 1
ATOM 2779 C CA . THR A 1 343 ? -27.743 1.871 18.365 1.00 55.38 343 THR A CA 1
ATOM 2780 C C . THR A 1 343 ? -27.882 2.340 16.908 1.00 55.38 343 THR A C 1
ATOM 2782 O O . THR A 1 343 ? -28.071 1.534 15.996 1.00 55.38 343 THR A O 1
ATOM 2785 N N . ASP A 1 344 ? -27.813 3.649 16.689 1.00 63.56 344 ASP A N 1
ATOM 2786 C CA . ASP A 1 344 ? -27.985 4.319 15.417 1.00 63.56 344 ASP A CA 1
ATOM 2787 C C . ASP A 1 344 ? -26.976 5.477 15.328 1.00 63.56 344 ASP A C 1
ATOM 2789 O O . ASP A 1 344 ? -27.142 6.471 16.046 1.00 63.56 344 ASP A O 1
ATOM 2793 N N . PRO A 1 345 ? -25.901 5.341 14.533 1.00 68.50 345 PRO A N 1
ATOM 2794 C CA . PRO A 1 345 ? -24.907 6.392 14.382 1.00 68.50 345 PRO A CA 1
ATOM 2795 C C . PRO A 1 345 ? -25.394 7.516 13.472 1.00 68.50 345 PRO A C 1
ATOM 2797 O O . PRO A 1 345 ? -26.141 7.289 12.514 1.00 68.50 345 PRO A O 1
ATOM 2800 N N . ALA A 1 346 ? -24.906 8.728 13.725 1.00 78.81 346 ALA A N 1
ATOM 2801 C CA . ALA A 1 346 ? -25.187 9.871 12.870 1.00 78.81 346 ALA A CA 1
ATOM 2802 C C . ALA A 1 346 ? -24.728 9.602 11.413 1.00 78.81 346 ALA A C 1
ATOM 2804 O O . ALA A 1 346 ? -23.588 9.165 11.193 1.00 78.81 346 ALA A O 1
ATOM 2805 N N . PRO A 1 347 ? -25.576 9.871 10.396 1.00 82.00 347 PRO A N 1
ATOM 2806 C CA . PRO A 1 347 ? -25.208 9.783 8.980 1.00 82.00 347 PRO A CA 1
ATOM 2807 C C . PRO A 1 347 ? -23.896 10.504 8.641 1.00 82.00 347 PRO A C 1
ATOM 2809 O O . PRO A 1 347 ? -23.124 10.043 7.802 1.00 82.00 347 PRO A O 1
ATOM 2812 N N . GLU A 1 348 ? -23.644 11.625 9.309 1.00 82.62 348 GLU A N 1
ATOM 2813 C CA . GLU A 1 348 ? -22.476 12.478 9.144 1.00 82.62 348 GLU A CA 1
ATOM 2814 C C . GLU A 1 348 ? -21.188 11.753 9.560 1.00 82.62 348 GLU A C 1
ATOM 2816 O O . GLU A 1 348 ? -20.196 11.813 8.836 1.00 82.62 348 GLU A O 1
ATOM 2821 N N . ASP A 1 349 ? -21.199 11.009 10.667 1.00 80.31 349 ASP A N 1
ATOM 2822 C CA . ASP A 1 349 ? -20.010 10.320 11.189 1.00 80.31 349 ASP A CA 1
ATOM 2823 C C . ASP A 1 349 ? -19.685 9.052 10.389 1.00 80.31 349 ASP A C 1
ATOM 2825 O O . ASP A 1 349 ? -18.523 8.787 10.070 1.00 80.31 349 ASP A O 1
ATOM 2829 N N . ILE A 1 350 ? -20.717 8.328 9.936 1.00 80.62 350 ILE A N 1
ATOM 2830 C CA . ILE A 1 350 ? -20.557 7.263 8.933 1.00 80.62 350 ILE A CA 1
ATOM 2831 C C . ILE A 1 350 ? -19.935 7.830 7.646 1.00 80.62 350 ILE A C 1
ATOM 2833 O O . ILE A 1 350 ? -19.075 7.184 7.042 1.00 80.62 350 ILE A O 1
ATOM 2837 N N . GLN A 1 351 ? -20.341 9.032 7.220 1.00 83.88 351 GLN A N 1
ATOM 2838 C CA . GLN A 1 351 ? -19.808 9.666 6.015 1.00 83.88 351 GLN A CA 1
ATOM 2839 C C . GLN A 1 351 ? -18.368 10.171 6.181 1.00 83.88 351 GLN A C 1
ATOM 2841 O O . GLN A 1 351 ? -17.610 10.066 5.218 1.00 83.88 351 GLN A O 1
ATOM 2846 N N . LYS A 1 352 ? -17.959 10.669 7.355 1.00 84.31 352 LYS A N 1
ATOM 2847 C CA . LYS A 1 352 ? -16.552 11.032 7.619 1.00 84.31 352 LYS A CA 1
ATOM 2848 C C . LYS A 1 352 ? -15.638 9.815 7.474 1.00 84.31 352 LYS A C 1
ATOM 2850 O O . LYS A 1 352 ? -14.695 9.834 6.686 1.00 84.31 352 LYS A O 1
ATOM 2855 N N . VAL A 1 353 ? -15.972 8.720 8.163 1.00 80.94 353 VAL A N 1
ATOM 2856 C CA . VAL A 1 353 ? -15.115 7.526 8.210 1.00 80.94 353 VAL A CA 1
ATOM 2857 C C . VAL A 1 353 ? -15.152 6.734 6.899 1.00 80.94 353 VAL A C 1
ATOM 2859 O O . VAL A 1 353 ? -14.102 6.401 6.345 1.00 80.94 353 VAL A O 1
ATOM 2862 N N . PHE A 1 354 ? -16.345 6.448 6.367 1.00 78.12 354 PHE A N 1
ATOM 2863 C CA . PHE A 1 354 ? -16.532 5.535 5.228 1.00 78.12 354 PHE A CA 1
ATOM 2864 C C . PHE A 1 354 ? -16.901 6.229 3.906 1.00 78.12 354 PHE A C 1
ATOM 2866 O O . PHE A 1 354 ? -17.089 5.558 2.884 1.00 78.12 354 PHE A O 1
ATOM 2873 N N . GLY A 1 355 ? -16.995 7.559 3.891 1.00 80.44 355 GLY A N 1
ATOM 2874 C CA . GLY A 1 355 ? -17.330 8.338 2.703 1.00 80.44 355 GLY A CA 1
ATOM 2875 C C . GLY A 1 355 ? -18.781 8.154 2.250 1.00 80.44 355 GLY A C 1
ATOM 2876 O O . GLY A 1 355 ? -19.574 7.408 2.830 1.00 80.44 355 GLY A O 1
ATOM 2877 N N . SER A 1 356 ? -19.143 8.803 1.143 1.00 77.94 356 SER A N 1
ATOM 2878 C CA . SER A 1 356 ? -20.500 8.718 0.578 1.00 77.94 356 SER A CA 1
ATOM 2879 C C . SER A 1 356 ? -20.889 7.295 0.149 1.00 77.94 356 SER A C 1
ATOM 2881 O O . SER A 1 356 ? -22.066 6.938 0.191 1.00 77.94 356 SER A O 1
ATOM 2883 N N . ALA A 1 357 ? -19.911 6.468 -0.244 1.00 69.94 357 ALA A N 1
ATOM 2884 C CA . ALA A 1 357 ? -20.129 5.060 -0.576 1.00 69.94 357 ALA A CA 1
ATOM 2885 C C . ALA A 1 357 ? -20.499 4.239 0.671 1.00 69.94 357 ALA A C 1
ATOM 2887 O O . ALA A 1 357 ? -21.468 3.480 0.637 1.00 69.94 357 ALA A O 1
ATOM 2888 N N . GLY A 1 358 ? -19.785 4.450 1.781 1.00 70.56 358 GLY A N 1
ATOM 2889 C CA . GLY A 1 358 ? -20.112 3.854 3.071 1.00 70.56 358 GLY A CA 1
ATOM 2890 C C . GLY A 1 358 ? -21.465 4.306 3.605 1.00 70.56 358 GLY A C 1
ATOM 2891 O O . GLY A 1 358 ? -22.274 3.468 3.991 1.00 70.56 358 GLY A O 1
ATOM 2892 N N . LEU A 1 359 ? -21.766 5.607 3.525 1.00 78.88 359 LEU A N 1
ATOM 2893 C CA . LEU A 1 359 ? -23.073 6.143 3.907 1.00 78.88 359 LEU A CA 1
ATOM 2894 C C . LEU A 1 359 ? -24.217 5.519 3.097 1.00 78.88 359 LEU A C 1
ATOM 2896 O O . LEU A 1 359 ? -25.255 5.172 3.662 1.00 78.88 359 LEU A O 1
ATOM 2900 N N . LYS A 1 360 ? -24.042 5.359 1.779 1.00 73.19 360 LYS A N 1
ATOM 2901 C CA . LYS A 1 360 ? -25.025 4.690 0.920 1.00 73.19 360 LYS A CA 1
ATOM 2902 C C . LYS A 1 360 ? -25.227 3.234 1.351 1.00 73.19 360 LYS A C 1
ATOM 2904 O O . LYS A 1 360 ? -26.358 2.840 1.617 1.00 73.19 360 LYS A O 1
ATOM 2909 N N . ALA A 1 361 ? -24.147 2.467 1.483 1.00 67.38 361 ALA A N 1
ATOM 2910 C CA . ALA A 1 361 ? -24.212 1.059 1.866 1.00 67.38 361 ALA A CA 1
ATOM 2911 C C . ALA A 1 361 ? -24.742 0.842 3.300 1.00 67.38 361 ALA A C 1
ATOM 2913 O O . ALA A 1 361 ? -25.400 -0.166 3.562 1.00 67.38 361 ALA A O 1
ATOM 2914 N N . TRP A 1 362 ? -24.525 1.795 4.214 1.00 73.31 362 TRP A N 1
ATOM 2915 C CA . TRP A 1 362 ? -25.152 1.822 5.538 1.00 73.31 362 TRP A CA 1
ATOM 2916 C C . TRP A 1 362 ? -26.658 2.077 5.431 1.00 73.31 362 TRP A C 1
ATOM 2918 O O . TRP A 1 362 ? -27.429 1.273 5.951 1.00 73.31 362 TRP A O 1
ATOM 2928 N N . LYS A 1 363 ? -27.101 3.102 4.681 1.00 76.62 363 LYS A N 1
ATOM 2929 C CA . LYS A 1 363 ? -28.534 3.363 4.423 1.00 76.62 363 LYS A CA 1
ATOM 2930 C C . LYS A 1 363 ? -29.240 2.153 3.798 1.00 76.62 363 LYS A C 1
ATOM 2932 O O . LYS A 1 363 ? -30.353 1.841 4.198 1.00 76.62 363 LYS A O 1
ATOM 2937 N N . GLU A 1 364 ? -28.581 1.454 2.875 1.00 70.50 364 GLU A N 1
ATOM 2938 C CA . GLU A 1 364 ? -29.085 0.232 2.225 1.00 70.50 364 GLU A CA 1
ATOM 2939 C C . GLU A 1 364 ? -29.092 -1.005 3.141 1.00 70.50 364 GLU A C 1
ATOM 2941 O O . GLU A 1 364 ? -29.861 -1.931 2.906 1.00 70.50 364 GLU A O 1
ATOM 2946 N N . SER A 1 365 ? -28.252 -1.044 4.183 1.00 63.69 365 SER A N 1
ATOM 2947 C CA . SER A 1 365 ? -28.224 -2.150 5.157 1.00 63.69 365 SER A CA 1
ATOM 2948 C C . SER A 1 365 ? -29.298 -2.054 6.243 1.00 63.69 365 SER A C 1
ATOM 2950 O O . SER A 1 365 ? -29.531 -3.021 6.970 1.00 63.69 365 SER A O 1
ATOM 2952 N N . ARG A 1 366 ? -29.958 -0.898 6.367 1.00 66.00 366 ARG A N 1
ATOM 2953 C CA . ARG A 1 366 ? -31.048 -0.698 7.323 1.00 66.00 366 ARG A CA 1
ATOM 2954 C C . ARG A 1 366 ? -32.342 -1.299 6.766 1.00 66.00 366 ARG A C 1
ATOM 2956 O O . ARG A 1 366 ? -32.600 -1.151 5.572 1.00 66.00 366 ARG A O 1
ATOM 2963 N N . PRO A 1 367 ? -33.191 -1.925 7.605 1.00 55.41 367 PRO A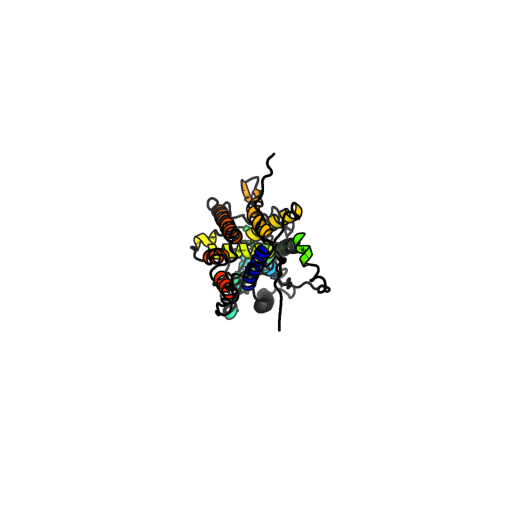 N 1
ATOM 2964 C CA . PRO A 1 367 ? -34.524 -2.336 7.184 1.00 55.41 367 PRO A CA 1
ATOM 2965 C C . PRO A 1 367 ? -35.265 -1.150 6.567 1.00 55.41 367 PRO A C 1
ATOM 2967 O O . PRO A 1 367 ? -35.353 -0.079 7.171 1.00 55.41 367 PRO A O 1
ATOM 2970 N N . SER A 1 368 ? -35.801 -1.340 5.362 1.00 41.53 368 SER A N 1
ATOM 2971 C CA . SER A 1 368 ? -36.675 -0.355 4.736 1.00 41.53 368 SER A CA 1
ATOM 2972 C C . SER A 1 368 ? -37.848 -0.069 5.668 1.00 41.53 368 SER A C 1
ATOM 2974 O O . SER A 1 368 ? -38.505 -1.013 6.109 1.00 41.53 368 SER A O 1
ATOM 2976 N N . ASN A 1 369 ? -38.152 1.206 5.921 1.00 38.75 369 ASN A N 1
ATOM 2977 C CA . ASN A 1 369 ? -39.347 1.621 6.660 1.00 38.75 369 ASN A CA 1
ATOM 2978 C C . ASN A 1 369 ? -40.633 1.344 5.845 1.00 38.75 369 ASN A C 1
ATOM 2980 O O . ASN A 1 369 ? -41.325 2.262 5.411 1.00 38.75 369 ASN A O 1
ATOM 2984 N N . SER A 1 370 ? -40.977 0.071 5.644 1.00 32.88 370 SER A N 1
ATOM 2985 C CA . SER A 1 370 ? -42.340 -0.367 5.355 1.00 32.88 370 SER A CA 1
ATOM 2986 C C . SER A 1 370 ? -43.066 -0.497 6.697 1.00 32.88 370 SER A C 1
ATOM 2988 O O . SER A 1 370 ? -42.669 -1.259 7.579 1.00 32.88 370 SER A O 1
ATOM 2990 N N . GLY A 1 371 ? -44.088 0.336 6.898 1.00 33.66 371 GLY A N 1
ATOM 2991 C CA . GLY A 1 371 ? -44.652 0.661 8.215 1.00 33.66 371 GLY A CA 1
ATOM 2992 C C . GLY A 1 371 ? -45.509 -0.421 8.881 1.00 33.66 371 GLY A C 1
ATOM 2993 O O . GLY A 1 371 ? -46.622 -0.120 9.290 1.00 33.66 371 GLY A O 1
ATOM 2994 N N . VAL A 1 372 ? -45.013 -1.656 9.010 1.00 32.72 372 VAL A N 1
ATOM 2995 C CA . VAL A 1 372 ? -45.755 -2.788 9.604 1.00 32.72 372 VAL A CA 1
ATOM 2996 C C . VAL A 1 372 ? -45.350 -3.062 11.062 1.00 32.72 372 VAL A C 1
ATOM 2998 O O . VAL A 1 372 ? -46.172 -3.507 11.852 1.00 32.72 372 VAL A O 1
ATOM 3001 N N . PHE A 1 373 ? -44.124 -2.727 11.480 1.00 29.61 373 PHE A N 1
ATOM 3002 C CA . PHE A 1 373 ? -43.643 -3.029 12.843 1.00 29.61 373 PHE A CA 1
ATOM 3003 C C . PHE A 1 373 ? -43.967 -1.979 13.919 1.00 29.61 373 PHE A C 1
ATOM 3005 O O . PHE A 1 373 ? -43.582 -2.148 15.075 1.00 29.61 373 PHE A O 1
ATOM 3012 N N . LYS A 1 374 ? -44.714 -0.916 13.589 1.00 29.36 374 LYS A N 1
ATOM 3013 C CA . LYS A 1 374 ? -45.074 0.130 14.566 1.00 29.36 374 LYS A CA 1
ATOM 3014 C C . LYS A 1 374 ? -46.302 -0.196 15.434 1.00 29.36 374 LYS A C 1
ATOM 3016 O O . LYS A 1 374 ? -46.609 0.596 16.313 1.00 29.36 374 LYS A O 1
ATOM 3021 N N . SER A 1 375 ? -46.970 -1.340 15.229 1.00 28.36 375 SER A N 1
ATOM 3022 C CA . SER A 1 375 ? -48.134 -1.777 16.030 1.00 28.36 375 SER A CA 1
ATOM 3023 C C . SER A 1 375 ? -47.853 -2.933 17.004 1.00 28.36 375 SER A C 1
ATOM 3025 O O . SER A 1 375 ? -48.795 -3.509 17.532 1.00 28.36 375 SER A O 1
ATOM 3027 N N . ILE A 1 376 ? -46.586 -3.316 17.216 1.00 31.72 376 ILE A N 1
ATOM 3028 C CA . ILE A 1 376 ? -46.194 -4.411 18.138 1.00 31.72 376 ILE A CA 1
ATOM 3029 C C . ILE A 1 376 ? -45.490 -3.869 19.405 1.00 31.72 376 ILE A C 1
ATOM 3031 O O . ILE A 1 376 ? -45.194 -4.616 20.331 1.00 31.72 376 ILE A O 1
ATOM 3035 N N . LEU A 1 377 ? -45.255 -2.553 19.484 1.00 28.88 377 LEU A N 1
ATOM 3036 C CA . LEU A 1 377 ? -44.605 -1.885 20.625 1.00 28.88 377 LEU A CA 1
ATOM 3037 C C . LEU A 1 377 ? -45.470 -0.779 21.258 1.00 28.88 377 LEU A C 1
ATOM 3039 O O . LEU A 1 377 ? -44.952 0.109 21.929 1.00 28.88 377 LEU A O 1
ATOM 3043 N N . THR A 1 378 ? -46.788 -0.841 21.061 1.00 33.19 378 THR A N 1
ATOM 3044 C CA . THR A 1 378 ? -47.772 0.000 21.760 1.00 33.19 378 THR A CA 1
ATOM 3045 C C . THR A 1 378 ? -48.889 -0.864 22.339 1.00 33.19 378 THR A C 1
ATOM 3047 O O . THR A 1 378 ? -50.027 -0.788 21.890 1.00 33.19 378 THR A O 1
ATOM 3050 N N . ASP A 1 379 ? -48.537 -1.677 23.333 1.00 27.53 379 ASP A N 1
ATOM 3051 C CA . ASP A 1 379 ? -49.469 -2.167 24.352 1.00 27.53 379 ASP A CA 1
ATOM 3052 C C . ASP A 1 379 ? -48.782 -1.989 25.714 1.00 27.53 379 ASP A C 1
ATOM 3054 O O . ASP A 1 379 ? -47.985 -2.816 26.164 1.00 27.53 379 ASP A O 1
ATOM 3058 N N . GLU A 1 380 ? -49.033 -0.841 26.344 1.00 31.64 380 GLU A N 1
ATOM 3059 C CA . GLU A 1 380 ? -48.732 -0.639 27.761 1.00 31.64 380 GLU A CA 1
ATOM 3060 C C . GLU A 1 380 ? -49.852 -1.234 28.629 1.00 31.64 380 GLU A C 1
ATOM 3062 O O . GLU A 1 380 ? -51.015 -1.268 28.239 1.00 31.64 380 GLU A O 1
ATOM 3067 N N . ASN A 1 381 ? -49.497 -1.598 29.864 1.00 31.33 381 ASN A N 1
ATOM 3068 C CA . ASN A 1 381 ? -50.386 -2.048 30.941 1.00 31.33 381 ASN A CA 1
ATOM 3069 C C . ASN A 1 381 ? -51.104 -3.401 30.768 1.00 31.33 381 ASN A C 1
ATOM 3071 O O . ASN A 1 381 ? -52.282 -3.497 30.437 1.00 31.33 381 ASN A O 1
ATOM 3075 N N . THR A 1 382 ? -50.482 -4.433 31.341 1.00 28.81 382 THR A N 1
ATOM 3076 C CA . THR A 1 382 ? -51.204 -5.265 32.320 1.00 28.81 382 THR A CA 1
ATOM 3077 C C . THR A 1 382 ? -50.348 -5.467 33.571 1.00 28.81 382 THR A C 1
ATOM 3079 O O . THR A 1 382 ? -49.217 -5.943 33.508 1.00 28.81 382 THR A O 1
ATOM 3082 N N . GLN A 1 383 ? -50.877 -5.042 34.720 1.00 31.72 383 GLN A N 1
ATOM 3083 C CA . GLN A 1 383 ? -50.200 -5.107 36.019 1.00 31.72 383 GLN A CA 1
ATOM 3084 C C . GLN A 1 383 ? -50.093 -6.556 36.537 1.00 31.72 383 GLN A C 1
ATOM 3086 O O . GLN A 1 383 ? -50.950 -7.385 36.223 1.00 31.72 383 GLN A O 1
ATOM 3091 N N . PRO A 1 384 ? -49.096 -6.882 37.384 1.00 34.09 384 PRO A N 1
ATOM 3092 C CA . PRO A 1 384 ? -48.976 -8.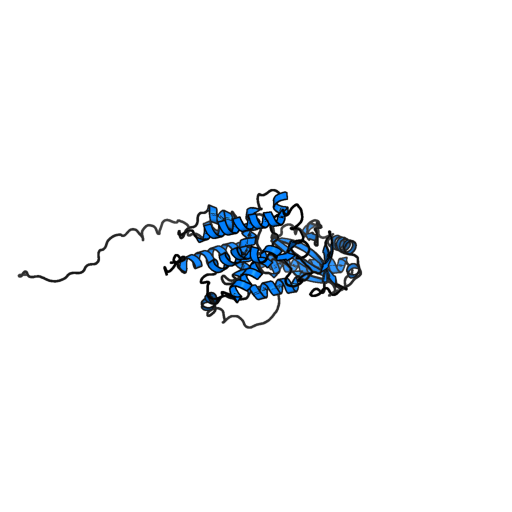212 37.974 1.00 34.09 384 PRO A CA 1
ATOM 3093 C C . PRO A 1 384 ? -50.042 -8.441 39.056 1.00 34.09 384 PRO A C 1
ATOM 3095 O O . PRO A 1 384 ? -49.998 -7.854 40.138 1.00 34.09 384 PRO A O 1
ATOM 3098 N N . ALA A 1 385 ? -50.986 -9.345 38.797 1.00 29.27 385 ALA A N 1
ATOM 3099 C CA . ALA A 1 385 ? -51.994 -9.733 39.777 1.00 29.27 385 ALA A CA 1
ATOM 3100 C C . ALA A 1 385 ? -51.401 -10.627 40.883 1.00 29.27 385 ALA A C 1
ATOM 3102 O O . ALA A 1 385 ? -50.992 -11.760 40.620 1.00 29.27 385 ALA A O 1
ATOM 3103 N N . ARG A 1 386 ? -51.420 -10.170 42.147 1.00 29.61 386 ARG A N 1
ATOM 3104 C CA . ARG A 1 386 ? -51.245 -11.066 43.305 1.00 29.61 386 ARG A CA 1
ATOM 3105 C C . ARG A 1 386 ? -51.897 -10.566 44.602 1.00 29.61 386 ARG A C 1
ATOM 3107 O O . ARG A 1 386 ? -51.262 -9.862 45.376 1.00 29.61 386 ARG A O 1
ATOM 3114 N N . ALA A 1 387 ? -53.106 -11.053 44.887 1.00 29.97 387 ALA A N 1
ATOM 3115 C CA . ALA A 1 387 ? -53.606 -11.346 46.240 1.00 29.97 387 ALA A CA 1
ATOM 3116 C C . ALA A 1 387 ? -54.922 -12.146 46.148 1.00 29.97 387 ALA A C 1
ATOM 3118 O O . ALA A 1 387 ? -55.840 -11.734 45.449 1.00 29.97 387 ALA A O 1
ATOM 3119 N N . VAL A 1 388 ? -55.030 -13.280 46.852 1.00 32.47 388 VAL A N 1
ATOM 3120 C CA . VAL A 1 388 ? -56.273 -14.070 46.987 1.00 32.47 388 VAL A CA 1
ATOM 3121 C C . VAL A 1 388 ? -56.449 -14.476 48.453 1.00 32.47 388 VAL A C 1
ATOM 3123 O O . VAL A 1 388 ? -55.474 -14.955 49.035 1.00 32.47 388 VAL A O 1
ATOM 3126 N N . ARG A 1 389 ? -57.695 -14.346 48.969 1.00 26.06 389 ARG A N 1
ATOM 3127 C CA . ARG A 1 389 ? -58.260 -14.560 50.343 1.00 26.06 389 ARG A CA 1
ATOM 3128 C C . ARG A 1 389 ? -58.744 -13.220 50.943 1.00 26.06 389 ARG A C 1
ATOM 3130 O O . ARG A 1 389 ? -57.985 -12.266 50.864 1.00 26.06 389 ARG A O 1
ATOM 3137 N N . VAL A 1 390 ? -59.929 -13.024 51.549 1.00 29.56 390 VAL A N 1
ATOM 3138 C CA . VAL A 1 390 ? -61.154 -13.813 51.901 1.00 29.56 390 VAL A CA 1
ATOM 3139 C C . VAL A 1 390 ? -62.361 -12.838 51.746 1.00 29.56 390 VAL A C 1
ATOM 3141 O O . VAL A 1 390 ? -62.134 -11.643 51.890 1.00 29.56 390 VAL A O 1
ATOM 3144 N N . GLY A 1 391 ? -63.637 -13.180 51.501 1.00 26.72 391 GLY A N 1
ATOM 3145 C CA . GLY A 1 391 ? -64.363 -14.442 51.253 1.00 26.72 391 GLY A CA 1
ATOM 3146 C C . GLY A 1 391 ? -65.879 -14.275 51.550 1.00 26.72 391 GLY A C 1
ATOM 3147 O O . GLY A 1 391 ? -66.341 -13.148 51.673 1.00 26.72 391 GLY A O 1
ATOM 3148 N N . SER A 1 392 ? -66.625 -15.387 51.675 1.00 28.61 392 SER A N 1
ATOM 3149 C CA . SER A 1 392 ? -68.047 -15.504 52.100 1.00 28.61 392 SER A CA 1
ATOM 3150 C C . SER A 1 392 ? -69.108 -14.544 51.515 1.00 28.61 392 SER A C 1
ATOM 3152 O O . SER A 1 392 ? -69.307 -13.456 52.047 1.00 28.61 392 SER A O 1
ATOM 3154 N N . THR A 1 393 ? -69.969 -15.073 50.635 1.00 32.47 393 THR A N 1
ATOM 3155 C CA . THR A 1 393 ? -71.431 -15.028 50.868 1.00 32.47 393 THR A CA 1
ATOM 3156 C C . THR A 1 393 ? -72.127 -16.248 50.255 1.00 32.47 393 THR A C 1
ATOM 3158 O O . THR A 1 393 ? -71.574 -16.937 49.401 1.00 32.47 393 THR A O 1
ATOM 3161 N N . THR A 1 394 ? -73.312 -16.558 50.771 1.00 31.16 394 THR A N 1
ATOM 3162 C CA . THR A 1 394 ? -74.079 -17.793 50.564 1.00 31.16 394 THR A CA 1
ATOM 3163 C C . THR A 1 394 ? -75.116 -17.731 49.432 1.00 31.16 394 THR A C 1
ATOM 3165 O O . THR A 1 394 ? -75.541 -16.657 49.016 1.00 31.16 394 THR A O 1
ATOM 3168 N N . THR A 1 395 ? -75.661 -18.921 49.135 1.00 29.95 395 THR A N 1
ATOM 3169 C CA . THR A 1 395 ? -77.069 -19.227 48.777 1.00 29.95 395 THR A CA 1
ATOM 3170 C C . THR A 1 395 ? -77.601 -19.073 47.339 1.00 29.95 395 THR A C 1
ATOM 3172 O O . THR A 1 395 ? -77.685 -17.976 46.807 1.00 29.95 395 THR A O 1
ATOM 3175 N N . LEU A 1 396 ? -78.188 -20.203 46.897 1.00 29.34 396 LEU A N 1
ATOM 3176 C CA . LEU A 1 396 ? -79.358 -20.397 46.015 1.00 29.34 396 LEU A CA 1
ATOM 3177 C C . LEU A 1 396 ? -79.169 -20.282 44.490 1.00 29.34 396 LEU A C 1
ATOM 3179 O O . LEU A 1 396 ? -78.685 -19.280 43.975 1.00 29.34 396 LEU A O 1
ATOM 3183 N N . GLY A 1 397 ? -79.636 -21.327 43.791 1.00 32.53 397 GLY A N 1
ATOM 3184 C CA . GLY A 1 397 ? -79.577 -21.526 42.340 1.00 32.53 397 GLY A CA 1
ATOM 3185 C C . GLY A 1 397 ? -79.423 -23.005 42.013 1.00 32.53 397 GLY A C 1
ATOM 3186 O O . GLY A 1 397 ? -78.414 -23.331 41.358 1.00 32.53 397 GLY A O 1
#

Secondary structure (DSSP, 8-state):
--------PPPHHHHHHHHHHHHHHHHTTSPPHHHHHHHHHHHHHHHHHHHHHHTPPTTSEEEEE-HHHHTT-----TT-PEEEEEEEEE-STGGGGS-HHHHHHHHHHHT-S-HHHH-S-EE-SS-EEE--TTSSEEEEEEEEEE-TT--TT-SEEEEETTTEEEE--HHHHHHHHHHHHT---GGGGGGTTTTGGG------SS------TT-HHHHHHHHHHHHHHHHTTSS-HHHHTTSPPHHHHHHHHHHHHHHHHHH-TTS-SSHHHHHHHHHHTTGGG-EE-TTT--EE-B-TTSTTT-BTTTTSSSGGGHHHHHHHHHHHHHHHHHHHHHS--SSS--HHHHHHHHHHHHHHHHHHHSPP--TTGGGSS--------------------

Sequence (397 aa):
MQQVKYPQRPGNKEAKQWEKLIVGLLQRLELPEDDKQKAIAEYNKLGKWIGEKLDVPEGGVTIIPQGSMRTQTTIKKPAGKFDIDIVVRLTDGAISKMDPENMFKTFGEALQGREGLTGIPRPKNRCWRLQYEGKPYYFDVTPAVPDATKSLGSSFRARDKDKGWTPTNPIDFAKWFCDHADQRFPFQQESIANDRAAKAAEIIPIPTKEIGLDDILRRTVQLIKLHRDNMYWFEEERAKELQPISIILVTLATHAYSEILRTRPFEFFSAIDVVQEVVAKMPDYISYDPSSGFPCVWNPKLLHQENFADKWHLENGARAKEFMRWHEQLEADISALLHQSSTDPAPEDIQKVFGSAGLKAWKESRPSNSGVFKSILTDENTQPARAVRVGSTTTLG